Protein AF-A0A534Q150-F1 (afdb_monomer_lite)

Radius of gyration: 30.49 Å; chains: 1; bounding box: 83×66×82 Å

pLDDT: mean 72.01, std 29.96, range [18.67, 98.44]

Secondary structure (DSSP, 8-state):
-------PPP-----S-----------S--S--------HHHHHHHHHTTPPP--GGGGTGGGSS--S--------------------------------------------------PPP-S-B---------TTS--GGG-B-TTS-B-SS--GGGTSS--S--HHHHHHHTT-S-SS-BGGGTBPPP-TTHHHHHIIIIIHHHT--HHHHHHHHHHHHHHHHHHHHHHHHHHTT--GGGB-EE--SSSHHHHHHHHHHHHT--EEEEETTGGGHHHHHHHHPPEEEEEEEEEEEEGGG--HHHHHHHHHHHHHHHHHHHHTTT--GGGEEEEEEEEEE-TT-S--EEEEPP--TTSS--HHHHHHHHHHHHHHHHHHHS---TTSPPEEEEEEEEEEEPPPPP-PPPPPBP-S-GGGGEEEEEEEESSSSEEEEEEEEGGG--BT-EEESSEEEE-SS-EEEE-TT-EEEE-TTSEEEEEP-

Foldseek 3Di:
DDDDDDDDDDDDDPPPDPPPPDPDDDDDDDDDDDQDPQFVLSVVVCVVVVADDDDPCPVPVVPPPPDDDDDDDDDDDDDDDDDDDDDDDDDDDDDDDDDDDDDDDDDDDDDDDDDDDDDDDDHFHADPPPPPVVVCPADQCQNADPVRHRPVVTAVFQVSPDQAHDLVLLCVVQFQDDQQAALNRPGHTDNPNSQVRLCPVFCVVVVHHSNRSSVVNLLVVLVVSLVVVVVVQVVNVHQQQSHEAEFAAFCRQVRVQSSCVVSNHFKYKYFLCRNCVVVVCVVQGWDKDKDKDWDWDFLVPDALVVLQVVLVVSLVVVQVVCVVVVFHPVQKDKWKWWWKDFPPDPDTDTFGQQPDPVRGDDSVSSVVSVVSRQVVCCVVPVHGPPVTTIIGTIIMMMMTRHDDGDDQAWWAAQDDAQVVQFDAWTFGDQDDGTDRETEGELNNATAFHKDAPCHWYDRSRHIHGQHHQKMWGQHRRRITIIGHD

Sequence (485 aa):
MPGGAHLALPRGDADRAGVRAHVDDARGCLRGSEALPLSRPARALAARWGLPPRSADHAEQRRDHDRGTARQARGCRARIRADRRRDRRVRGRGALGCFGLRRDRHGRHELRGVPRARRSARDPELLELAASLPRRAADDRDALDRRGRRVDPGPICYGRGGTRPTVTDANLVLGYINPEALCGGEFKLTQAGVREAILEQIGKPLGLGLVEAAHGIFRIVNANMANAIRRVSSNAGHDPRDFHMVVYGGNGPIHAPLQAEELGIRKLLVPKTSPAFSALGLLIADYVVDRLRSYISPSSRASAERVNEIFAELEDEAERELAAAGLSRSDLEFRRFVNFCYPGQTFDMAVPARIGKAGRMSELDLAATVVAFHDLHEELHAYAARDEEPVVRSVRVQTTGRTAPLALGESAAADGPLERALRARRPAYFGGRFDDTPVYDGDRIGAGHVIHGPAIVEERFTTIVIQPGHSAELDRFGNYEITLA

Structure (mmCIF, N/CA/C/O backbone):
data_AF-A0A534Q150-F1
#
_entry.id   AF-A0A534Q150-F1
#
loop_
_atom_site.group_PDB
_atom_site.id
_atom_site.type_symbol
_atom_site.label_atom_id
_atom_site.label_alt_id
_atom_site.label_comp_id
_atom_site.label_asym_id
_atom_site.label_entity_id
_atom_site.label_seq_id
_atom_site.pdbx_PDB_ins_code
_atom_site.Cartn_x
_atom_site.Cartn_y
_atom_site.Cartn_z
_atom_site.occupancy
_atom_site.B_iso_or_equiv
_atom_site.auth_seq_id
_atom_site.auth_comp_id
_atom_site.auth_asym_id
_atom_site.auth_atom_id
_atom_site.pdbx_PDB_model_num
ATOM 1 N N . MET A 1 1 ? -52.244 13.398 2.646 1.00 43.47 1 MET A N 1
ATOM 2 C CA . MET A 1 1 ? -52.327 14.717 1.976 1.00 43.47 1 MET A CA 1
ATOM 3 C C . MET A 1 1 ? -52.564 15.731 3.082 1.00 43.47 1 MET A C 1
ATOM 5 O O . MET A 1 1 ? -53.547 15.530 3.785 1.00 43.47 1 MET A O 1
ATOM 9 N N . PRO A 1 2 ? -51.636 16.654 3.387 1.00 31.69 2 PRO A N 1
ATOM 10 C CA . PRO A 1 2 ? -51.033 17.677 2.511 1.00 31.69 2 PRO A CA 1
ATOM 11 C C . PRO A 1 2 ? -49.492 17.509 2.472 1.00 31.69 2 PRO A C 1
ATOM 13 O O . PRO A 1 2 ? -48.995 16.557 3.057 1.00 31.69 2 PRO A O 1
ATOM 16 N N . GLY A 1 3 ? -48.631 18.264 1.791 1.00 22.28 3 GLY A N 1
ATOM 17 C CA . GLY A 1 3 ? -48.660 19.595 1.181 1.00 22.28 3 GLY A CA 1
ATOM 18 C C . GLY A 1 3 ? -47.265 20.183 1.436 1.00 22.28 3 GLY A C 1
ATOM 19 O O . GLY A 1 3 ? -46.870 20.333 2.588 1.00 22.28 3 GLY A O 1
ATOM 20 N N . GLY A 1 4 ? -46.477 20.379 0.376 1.00 25.48 4 GLY A N 1
ATOM 21 C CA . GLY A 1 4 ? -45.060 20.729 0.470 1.00 25.48 4 GLY A CA 1
ATOM 22 C C . GLY A 1 4 ? -44.803 22.132 1.021 1.00 25.48 4 GLY A C 1
ATOM 23 O O . GLY A 1 4 ? -45.515 23.077 0.695 1.00 25.48 4 GLY A O 1
ATOM 24 N N . ALA A 1 5 ? -43.726 22.259 1.795 1.00 23.67 5 ALA A N 1
ATOM 25 C CA . ALA A 1 5 ? -43.101 23.527 2.140 1.00 23.67 5 ALA A CA 1
ATOM 26 C C . ALA A 1 5 ? -41.593 23.407 1.872 1.00 23.67 5 ALA A C 1
ATOM 28 O O . ALA A 1 5 ? -40.848 22.795 2.634 1.00 23.67 5 ALA A O 1
ATOM 29 N N . HIS A 1 6 ? -41.159 23.965 0.742 1.00 24.70 6 HIS A N 1
ATOM 30 C CA . HIS A 1 6 ? -39.760 24.285 0.489 1.00 24.70 6 HIS A CA 1
ATOM 31 C C . HIS A 1 6 ? -39.414 25.544 1.289 1.00 24.70 6 HIS A C 1
ATOM 33 O O . HIS A 1 6 ? -39.946 26.613 0.996 1.00 24.70 6 HIS A O 1
ATOM 39 N N . LEU A 1 7 ? -38.517 25.433 2.271 1.00 23.00 7 LEU A N 1
ATOM 40 C CA . LEU A 1 7 ? -37.877 26.597 2.878 1.00 23.00 7 LEU A CA 1
ATOM 41 C C . LEU A 1 7 ? -36.540 26.843 2.170 1.00 23.00 7 LEU A C 1
ATOM 43 O O . LEU A 1 7 ? -35.582 26.087 2.326 1.00 23.00 7 LEU A O 1
ATOM 47 N N . ALA A 1 8 ? -36.505 27.892 1.353 1.00 22.98 8 ALA A N 1
ATOM 48 C CA . ALA A 1 8 ? -35.285 28.469 0.813 1.00 22.98 8 ALA A CA 1
ATOM 49 C C . ALA A 1 8 ? -34.598 29.303 1.906 1.00 22.98 8 ALA A C 1
ATOM 51 O O . ALA A 1 8 ? -35.235 30.167 2.508 1.00 22.98 8 ALA A O 1
ATOM 52 N N . LEU A 1 9 ? -33.310 29.060 2.156 1.00 24.58 9 LEU A N 1
ATOM 53 C CA . LEU A 1 9 ? -32.486 29.920 3.010 1.00 24.58 9 LEU A CA 1
ATOM 54 C C . LEU A 1 9 ? -31.862 31.062 2.180 1.00 24.58 9 LEU A C 1
ATOM 56 O O . LEU A 1 9 ? -31.516 30.844 1.013 1.00 24.58 9 LEU A O 1
ATOM 60 N N . PRO A 1 10 ? -31.728 32.276 2.747 1.00 23.33 10 PRO A N 1
ATOM 61 C CA . PRO A 1 10 ? -31.325 33.464 2.006 1.00 23.33 10 PRO A CA 1
ATOM 62 C C . PRO A 1 10 ? -29.818 33.496 1.725 1.00 23.33 10 PRO A C 1
ATOM 64 O O . PRO A 1 10 ? -28.995 33.117 2.555 1.00 23.33 10 PRO A O 1
ATOM 67 N N . ARG A 1 11 ? -29.462 34.007 0.541 1.00 30.94 11 ARG A N 1
ATOM 68 C CA . ARG A 1 11 ? -28.099 34.423 0.193 1.00 30.94 11 ARG A CA 1
ATOM 69 C C . ARG A 1 11 ? -27.777 35.708 0.961 1.00 30.94 11 ARG A C 1
ATOM 71 O O . ARG A 1 11 ? -28.414 36.725 0.704 1.00 30.94 11 ARG A O 1
ATOM 78 N N . GLY A 1 12 ? -26.807 35.657 1.870 1.00 23.56 12 GLY A N 1
ATOM 79 C CA . GLY A 1 12 ? -26.309 36.824 2.598 1.00 23.56 12 GLY A CA 1
ATOM 80 C C . GLY A 1 12 ? -24.875 36.620 3.087 1.00 23.56 12 GLY A C 1
ATOM 81 O O . GLY A 1 12 ? -24.621 35.729 3.889 1.00 23.56 12 GLY A O 1
ATOM 82 N N . ASP A 1 13 ? -23.968 37.424 2.531 1.00 28.64 13 ASP A N 1
ATOM 83 C CA . ASP A 1 13 ? -22.674 37.899 3.042 1.00 28.64 13 ASP A CA 1
ATOM 84 C C . ASP A 1 13 ? -21.933 37.045 4.088 1.00 28.64 13 ASP A C 1
ATOM 86 O O . ASP A 1 13 ? -21.973 37.305 5.289 1.00 28.64 13 ASP A O 1
ATOM 90 N N . ALA A 1 14 ? -21.138 36.085 3.606 1.00 26.86 14 ALA A N 1
ATOM 91 C CA . ALA A 1 14 ? -20.191 35.303 4.407 1.00 26.86 14 ALA A CA 1
ATOM 92 C C . ALA A 1 14 ? -18.720 35.671 4.111 1.00 26.86 14 ALA A C 1
ATOM 94 O O . ALA A 1 14 ? -17.872 34.789 4.021 1.00 26.86 14 ALA A O 1
ATOM 95 N N . ASP A 1 15 ? -18.408 36.965 3.961 1.00 26.47 15 ASP A N 1
ATOM 96 C CA . ASP A 1 15 ? -17.055 37.439 3.599 1.00 26.47 15 ASP A CA 1
ATOM 97 C C . ASP A 1 15 ? -16.312 38.169 4.744 1.00 26.47 15 ASP A C 1
ATOM 99 O O . ASP A 1 15 ? -15.400 38.962 4.518 1.00 26.47 15 ASP A O 1
ATOM 103 N N . ARG A 1 16 ? -16.687 37.930 6.015 1.00 25.03 16 ARG A N 1
ATOM 104 C CA . ARG A 1 16 ? -16.042 38.581 7.184 1.00 25.03 16 ARG A CA 1
ATOM 105 C C . ARG A 1 16 ? -15.663 37.691 8.372 1.00 25.03 16 ARG A C 1
ATOM 107 O O . ARG A 1 16 ? -15.246 38.216 9.400 1.00 25.03 16 ARG A O 1
ATOM 114 N N . ALA A 1 17 ? -15.686 36.368 8.235 1.00 24.64 17 ALA A N 1
ATOM 115 C CA . ALA A 1 17 ? -15.096 35.468 9.229 1.00 24.64 17 ALA A CA 1
ATOM 116 C C . ALA A 1 17 ? -14.012 34.613 8.565 1.00 24.64 17 ALA A C 1
ATOM 118 O O . ALA A 1 17 ? -14.288 33.608 7.915 1.00 24.64 17 ALA A O 1
ATOM 119 N N . GLY A 1 18 ? -12.759 35.052 8.693 1.00 25.92 18 GLY A N 1
ATOM 120 C CA . GLY A 1 18 ? -11.589 34.340 8.195 1.00 25.92 18 GLY A CA 1
ATOM 121 C C . GLY A 1 18 ? -11.366 33.020 8.932 1.00 25.92 18 GLY A C 1
ATOM 122 O O . GLY A 1 18 ? -10.559 32.955 9.850 1.00 25.92 18 GLY A O 1
ATOM 123 N N . VAL A 1 19 ? -12.030 31.958 8.481 1.00 23.69 19 VAL A N 1
ATOM 124 C CA . VAL A 1 19 ? -11.638 30.567 8.728 1.00 23.69 19 VAL A CA 1
ATOM 125 C C . VAL A 1 19 ? -11.292 29.965 7.372 1.00 23.69 19 VAL A C 1
ATOM 127 O O . VAL A 1 19 ? -12.130 29.406 6.669 1.00 23.69 19 VAL A O 1
ATOM 130 N N . ARG A 1 20 ? -10.033 30.131 6.955 1.00 21.14 20 ARG A N 1
ATOM 131 C CA . ARG A 1 20 ? -9.504 29.450 5.768 1.00 21.14 20 ARG A CA 1
ATOM 132 C C . ARG A 1 20 ? -9.279 27.979 6.108 1.00 21.14 20 ARG A C 1
ATOM 134 O O . ARG A 1 20 ? -8.212 27.600 6.587 1.00 21.14 20 ARG A O 1
ATOM 141 N N . ALA A 1 21 ? -10.273 27.140 5.833 1.00 23.14 21 ALA A N 1
ATOM 142 C CA . ALA A 1 21 ? -10.051 25.713 5.641 1.00 23.14 21 ALA A CA 1
ATOM 143 C C . ALA A 1 21 ? -9.226 25.539 4.353 1.00 23.14 21 ALA A C 1
ATOM 145 O O . ALA A 1 21 ? -9.751 25.563 3.244 1.00 23.14 21 ALA A O 1
ATOM 146 N N . HIS A 1 22 ? -7.903 25.459 4.499 1.00 22.69 22 HIS A N 1
ATOM 147 C CA . HIS A 1 22 ? -6.979 25.332 3.374 1.00 22.69 22 HIS A CA 1
ATOM 148 C C . HIS A 1 22 ? -7.060 23.937 2.744 1.00 22.69 22 HIS A C 1
ATOM 150 O O . HIS A 1 22 ? -6.361 23.017 3.179 1.00 22.69 22 HIS A O 1
ATOM 156 N N . VAL A 1 23 ? -7.855 23.807 1.685 1.00 27.22 23 VAL A N 1
ATOM 157 C CA . VAL A 1 23 ? -7.796 22.710 0.714 1.00 27.22 23 VAL A CA 1
ATOM 158 C C . VAL A 1 23 ? -7.187 23.289 -0.560 1.00 27.22 23 VAL A C 1
ATOM 160 O O . VAL A 1 23 ? -7.897 23.891 -1.354 1.00 27.22 23 VAL A O 1
ATOM 163 N N . ASP A 1 24 ? -5.867 23.153 -0.726 1.00 23.38 24 ASP A N 1
ATOM 164 C CA . ASP A 1 24 ? -5.148 23.703 -1.882 1.00 23.38 24 ASP A CA 1
ATOM 165 C C . ASP A 1 24 ? -4.450 22.618 -2.723 1.00 23.38 24 ASP A C 1
ATOM 167 O O . ASP A 1 24 ? -3.715 21.769 -2.212 1.00 23.38 24 ASP A O 1
ATOM 171 N N . ASP A 1 25 ? -4.778 22.724 -4.014 1.00 22.64 25 ASP A N 1
ATOM 172 C CA . ASP A 1 25 ? -4.269 22.237 -5.304 1.00 22.64 25 ASP A CA 1
ATOM 173 C C . ASP A 1 25 ? -3.301 21.034 -5.401 1.00 22.64 25 ASP A C 1
ATOM 175 O O . ASP A 1 25 ? -2.203 20.985 -4.844 1.00 22.64 25 ASP A O 1
ATOM 179 N N . ALA A 1 26 ? -3.701 20.084 -6.252 1.00 24.17 26 ALA A N 1
ATOM 180 C CA . ALA A 1 26 ? -2.943 18.919 -6.688 1.00 24.17 26 ALA A CA 1
ATOM 181 C C . ALA A 1 26 ? -2.482 19.125 -8.139 1.00 24.17 26 ALA A C 1
ATOM 183 O O . ALA A 1 26 ? -3.029 18.537 -9.072 1.00 24.17 26 ALA A O 1
ATOM 184 N N . ARG A 1 27 ? -1.450 19.946 -8.343 1.00 22.06 27 ARG A N 1
ATOM 185 C CA . ARG A 1 27 ? -0.738 20.042 -9.625 1.00 22.06 27 ARG A CA 1
ATOM 186 C C . ARG A 1 27 ? 0.761 20.015 -9.372 1.00 22.06 27 ARG A C 1
ATOM 188 O O . ARG A 1 27 ? 1.315 20.934 -8.787 1.00 22.06 27 ARG A O 1
ATOM 195 N N . GLY A 1 28 ? 1.407 18.940 -9.818 1.00 20.91 28 GLY A N 1
ATOM 196 C CA . GLY A 1 28 ? 2.866 18.814 -9.808 1.00 20.91 28 GLY A CA 1
ATOM 197 C C . GLY A 1 28 ? 3.392 17.648 -8.977 1.00 20.91 28 GLY A C 1
ATOM 198 O O . GLY A 1 28 ? 4.120 17.881 -8.027 1.00 20.91 28 GLY A O 1
ATOM 199 N N . CYS A 1 29 ? 3.017 16.408 -9.315 1.00 20.48 29 CYS A N 1
ATOM 200 C CA . CYS A 1 29 ? 3.775 15.182 -8.984 1.00 20.48 29 CYS A CA 1
ATOM 201 C C . CYS A 1 29 ? 3.208 13.946 -9.719 1.00 20.48 29 CYS A C 1
ATOM 203 O O . CYS A 1 29 ? 3.117 12.861 -9.160 1.00 20.48 29 CYS A O 1
ATOM 205 N N . LEU A 1 30 ? 2.792 14.106 -10.978 1.00 22.41 30 LEU A N 1
ATOM 206 C CA . LEU A 1 30 ? 2.446 12.988 -11.860 1.00 22.41 30 LEU A CA 1
ATOM 207 C C . LEU A 1 30 ? 3.354 13.078 -13.086 1.00 22.41 30 LEU A C 1
ATOM 209 O O . LEU A 1 30 ? 2.972 13.616 -14.121 1.00 22.41 30 LEU A O 1
ATOM 213 N N . ARG A 1 31 ? 4.599 12.626 -12.934 1.00 20.44 31 ARG A N 1
ATOM 214 C CA . ARG A 1 31 ? 5.410 12.189 -14.072 1.00 20.44 31 ARG A CA 1
ATOM 215 C C . ARG A 1 31 ? 5.562 10.680 -13.940 1.00 20.44 31 ARG A C 1
ATOM 217 O O . ARG A 1 31 ? 6.115 10.228 -12.947 1.00 20.44 31 ARG A O 1
ATOM 224 N N . GLY A 1 32 ? 5.010 9.967 -14.920 1.00 24.58 32 GLY A N 1
ATOM 225 C CA . GLY A 1 32 ? 5.321 8.581 -15.268 1.00 24.58 32 GLY A CA 1
ATOM 226 C C . GLY A 1 32 ? 5.383 7.585 -14.115 1.00 24.58 32 GLY A C 1
ATOM 227 O O . GLY A 1 32 ? 6.467 7.193 -13.705 1.00 24.58 32 GLY A O 1
ATOM 228 N N . SER A 1 33 ? 4.232 7.111 -13.650 1.00 21.98 33 SER A N 1
ATOM 229 C CA . SER A 1 33 ? 4.144 5.753 -13.114 1.00 21.98 33 SER A CA 1
ATOM 230 C C . SER A 1 33 ? 3.192 4.987 -14.022 1.00 21.98 33 SER A C 1
ATOM 232 O O . SER A 1 33 ? 1.974 5.092 -13.878 1.00 21.98 33 SER A O 1
ATOM 234 N N . GLU A 1 34 ? 3.753 4.300 -15.015 1.00 22.61 34 GLU A N 1
ATOM 235 C CA . GLU A 1 34 ? 3.042 3.231 -15.713 1.00 22.61 34 GLU A CA 1
ATOM 236 C C . GLU A 1 34 ? 2.619 2.177 -14.684 1.00 22.61 34 GLU A C 1
ATOM 238 O O . GLU A 1 34 ? 3.294 1.982 -13.668 1.00 22.61 34 GLU A O 1
ATOM 243 N N . ALA A 1 35 ? 1.486 1.518 -14.927 1.00 24.28 35 ALA A N 1
ATOM 244 C CA . ALA A 1 35 ? 1.053 0.377 -14.137 1.00 24.28 35 ALA A CA 1
ATOM 245 C C . ALA A 1 35 ? 2.103 -0.736 -14.277 1.00 24.28 35 ALA A C 1
ATOM 247 O O . ALA A 1 35 ? 2.111 -1.488 -15.249 1.00 24.28 35 ALA A O 1
ATOM 248 N N . LEU A 1 36 ? 3.042 -0.803 -13.332 1.00 24.28 36 LEU A N 1
ATOM 249 C CA . LEU A 1 36 ? 4.006 -1.888 -13.282 1.00 24.28 36 LEU A CA 1
ATOM 250 C C . LEU A 1 36 ? 3.260 -3.163 -12.869 1.00 24.28 36 LEU A C 1
ATOM 252 O O . LEU A 1 36 ? 2.444 -3.117 -11.945 1.00 24.28 36 LEU A O 1
ATOM 256 N N . PRO A 1 37 ? 3.514 -4.307 -13.526 1.00 27.80 37 PRO A N 1
ATOM 257 C CA . PRO A 1 37 ? 3.009 -5.580 -13.045 1.00 27.80 37 PRO A CA 1
ATOM 258 C C . PRO A 1 37 ? 3.382 -5.773 -11.572 1.00 27.80 37 PRO A C 1
ATOM 260 O O . PRO A 1 37 ? 4.508 -5.453 -11.191 1.00 27.80 37 PRO A O 1
ATOM 263 N N . LEU A 1 38 ? 2.458 -6.349 -10.786 1.00 33.31 38 LEU A N 1
ATOM 264 C CA . LEU A 1 38 ? 2.706 -6.787 -9.407 1.00 33.31 38 LEU A CA 1
ATOM 265 C C . LEU A 1 38 ? 4.109 -7.383 -9.305 1.00 33.31 38 LEU A C 1
ATOM 267 O O . LEU A 1 38 ? 4.435 -8.302 -10.073 1.00 33.31 38 LEU A O 1
ATOM 271 N N . SER A 1 39 ? 4.914 -6.877 -8.372 1.00 43.47 39 SER A N 1
ATOM 272 C CA . SER A 1 39 ? 6.222 -7.460 -8.080 1.00 43.47 39 SER A CA 1
ATOM 273 C C . SER A 1 39 ? 6.043 -8.966 -7.799 1.00 43.47 39 SER A C 1
ATOM 275 O O . SER A 1 39 ? 5.018 -9.375 -7.247 1.00 43.47 39 SER A O 1
ATOM 277 N N . ARG A 1 40 ? 6.991 -9.837 -8.187 1.00 49.19 40 ARG A N 1
ATOM 278 C CA . ARG A 1 40 ? 6.916 -11.279 -7.847 1.00 49.19 40 ARG A CA 1
ATOM 279 C C . ARG A 1 40 ? 6.589 -11.544 -6.370 1.00 49.19 40 ARG A C 1
ATOM 281 O O . ARG A 1 40 ? 5.800 -12.454 -6.137 1.00 49.19 40 ARG A O 1
ATOM 288 N N . PRO A 1 41 ? 7.085 -10.761 -5.400 1.00 46.34 41 PRO A N 1
ATOM 289 C CA . PRO A 1 41 ? 6.681 -10.908 -4.012 1.00 46.34 41 PRO A CA 1
ATOM 290 C C . PRO A 1 41 ? 5.200 -10.606 -3.773 1.00 46.34 41 PRO A C 1
ATOM 292 O O . PRO A 1 41 ? 4.527 -11.406 -3.132 1.00 46.34 41 PRO A O 1
ATOM 295 N N . ALA A 1 42 ? 4.654 -9.534 -4.354 1.00 48.16 42 ALA A N 1
ATOM 296 C CA . ALA A 1 42 ? 3.219 -9.247 -4.302 1.00 48.16 42 ALA A CA 1
ATOM 297 C C . ALA A 1 42 ? 2.383 -10.348 -4.982 1.00 48.16 42 ALA A C 1
ATOM 299 O O . ALA A 1 42 ? 1.336 -10.739 -4.470 1.00 48.16 42 ALA A O 1
ATOM 300 N N . ARG A 1 43 ? 2.872 -10.924 -6.092 1.00 54.88 43 ARG A N 1
ATOM 301 C CA . ARG A 1 43 ? 2.241 -12.083 -6.754 1.00 54.88 43 ARG A CA 1
ATOM 302 C C . ARG A 1 43 ? 2.337 -13.357 -5.927 1.00 54.88 43 ARG A C 1
ATOM 304 O O . ARG A 1 43 ? 1.383 -14.120 -5.913 1.00 54.88 43 ARG A O 1
ATOM 311 N N . ALA A 1 44 ? 3.464 -13.608 -5.267 1.00 54.22 44 ALA A N 1
ATOM 312 C CA . ALA A 1 44 ? 3.661 -14.764 -4.400 1.00 54.22 44 ALA A CA 1
ATOM 313 C C . ALA A 1 44 ? 2.758 -14.667 -3.169 1.00 54.22 44 ALA A C 1
ATOM 315 O O . ALA A 1 44 ? 2.155 -15.660 -2.773 1.00 54.22 44 ALA A O 1
ATOM 316 N N . LEU A 1 45 ? 2.602 -13.461 -2.622 1.00 59.75 45 LEU A N 1
ATOM 317 C CA . LEU A 1 45 ? 1.682 -13.170 -1.534 1.00 59.75 45 LEU A CA 1
ATOM 318 C C . LEU A 1 45 ? 0.221 -13.350 -1.982 1.00 59.75 45 LEU A C 1
ATOM 320 O O . LEU A 1 45 ? -0.525 -14.074 -1.332 1.00 59.75 45 LEU A O 1
ATOM 324 N N . ALA A 1 46 ? -0.158 -12.801 -3.141 1.00 58.34 46 ALA A N 1
ATOM 325 C CA . ALA A 1 46 ? -1.495 -12.963 -3.717 1.00 58.34 46 ALA A CA 1
ATOM 326 C C . ALA A 1 46 ? -1.822 -14.428 -4.061 1.00 58.34 46 ALA A C 1
ATOM 328 O O . ALA A 1 46 ? -2.884 -14.926 -3.693 1.00 58.34 46 ALA A O 1
ATOM 329 N N . ALA A 1 47 ? -0.892 -15.143 -4.703 1.00 55.69 47 ALA A N 1
ATOM 330 C CA . ALA A 1 47 ? -1.035 -16.558 -5.036 1.00 55.69 47 ALA A CA 1
ATOM 331 C C . ALA A 1 47 ? -1.115 -17.428 -3.776 1.00 55.69 47 ALA A C 1
ATOM 333 O O . ALA A 1 47 ? -1.933 -18.346 -3.719 1.00 55.69 47 ALA A O 1
ATOM 334 N N . ARG A 1 48 ? -0.312 -17.119 -2.746 1.00 62.56 48 ARG A N 1
ATOM 335 C CA . ARG A 1 48 ? -0.414 -17.760 -1.431 1.00 62.56 48 ARG A CA 1
ATOM 336 C C . ARG A 1 48 ? -1.810 -17.560 -0.864 1.00 62.56 48 ARG A C 1
ATOM 338 O O . ARG A 1 48 ? -2.426 -18.536 -0.478 1.00 62.56 48 ARG A O 1
ATOM 345 N N . TRP A 1 49 ? -2.347 -16.347 -0.898 1.00 63.69 49 TRP A N 1
ATOM 346 C CA . TRP A 1 49 ? -3.685 -16.025 -0.396 1.00 63.69 49 TRP A CA 1
ATOM 347 C C . TRP A 1 49 ? -4.845 -16.558 -1.249 1.00 63.69 49 TRP A C 1
ATOM 349 O O . TRP A 1 49 ? -5.994 -16.219 -0.992 1.00 63.69 49 TRP A O 1
ATOM 359 N N . GLY A 1 50 ? -4.577 -17.395 -2.259 1.00 50.81 50 GLY A N 1
ATOM 360 C CA . GLY A 1 50 ? -5.617 -17.950 -3.127 1.00 50.81 50 GLY A CA 1
ATOM 361 C C . GLY A 1 50 ? -6.321 -16.896 -3.983 1.00 50.81 50 GLY A C 1
ATOM 362 O O . GLY A 1 50 ? -7.367 -17.178 -4.567 1.00 50.81 50 GLY A O 1
ATOM 363 N N . LEU A 1 51 ? -5.752 -15.692 -4.077 1.00 51.19 51 LEU A N 1
ATOM 364 C CA . LEU A 1 51 ? -6.253 -14.638 -4.942 1.00 51.19 51 LEU A CA 1
ATOM 365 C C . LEU A 1 51 ? -5.826 -14.992 -6.369 1.00 51.19 51 LEU A C 1
ATOM 367 O O . LEU A 1 51 ? -4.647 -15.298 -6.589 1.00 51.19 51 LEU A O 1
ATOM 371 N N . PRO A 1 52 ? -6.756 -15.007 -7.339 1.00 36.53 52 PRO A N 1
ATOM 372 C CA . PRO A 1 52 ? -6.450 -15.449 -8.688 1.00 36.53 52 PRO A CA 1
ATOM 373 C C . PRO A 1 52 ? -5.318 -14.583 -9.260 1.00 36.53 52 PRO A C 1
ATOM 375 O O . PRO A 1 52 ? -5.473 -13.364 -9.369 1.00 36.53 52 PRO A O 1
ATOM 378 N N . PRO A 1 53 ? -4.171 -15.168 -9.647 1.00 32.91 53 PRO A N 1
ATOM 379 C CA . PRO A 1 53 ? -3.167 -14.412 -10.367 1.00 32.91 53 PRO A CA 1
ATOM 380 C C . PRO A 1 53 ? -3.736 -14.121 -11.755 1.00 32.91 53 PRO A C 1
ATOM 382 O O . PRO A 1 53 ? -3.990 -15.049 -12.522 1.00 32.91 53 PRO A O 1
ATOM 385 N N . ARG A 1 54 ? -3.931 -12.849 -12.115 1.00 39.69 54 ARG A N 1
ATOM 386 C CA . ARG A 1 54 ? -4.104 -12.490 -13.527 1.00 39.69 54 ARG A CA 1
ATOM 387 C C . ARG A 1 54 ? -3.029 -11.522 -13.991 1.00 39.69 54 ARG A C 1
ATOM 389 O O . ARG A 1 54 ? -2.982 -10.343 -13.669 1.00 39.69 54 ARG A O 1
ATOM 396 N N . SER A 1 55 ? -2.132 -12.155 -14.733 1.00 30.53 55 SER A N 1
ATOM 397 C CA . SER A 1 55 ? -1.217 -11.664 -15.743 1.00 30.53 55 SER A CA 1
ATOM 398 C C . SER A 1 55 ? -1.645 -10.364 -16.432 1.00 30.53 55 SER A C 1
ATOM 400 O O . SER A 1 55 ? -2.701 -10.296 -17.061 1.00 30.53 55 SER A O 1
ATOM 402 N N . ALA A 1 56 ? -0.714 -9.415 -16.487 1.00 27.20 56 ALA A N 1
ATOM 403 C CA . ALA A 1 56 ? -0.653 -8.424 -17.560 1.00 27.20 56 ALA A CA 1
ATOM 404 C C . ALA A 1 56 ? -0.339 -9.060 -18.946 1.00 27.20 56 ALA A C 1
ATOM 406 O O . ALA A 1 56 ? -0.178 -8.344 -19.925 1.00 27.20 56 ALA A O 1
ATOM 407 N N . ASP A 1 57 ? -0.303 -10.395 -19.067 1.00 26.42 57 ASP A N 1
ATOM 408 C CA . ASP A 1 57 ? -0.003 -11.139 -20.306 1.00 26.42 57 ASP A CA 1
ATOM 409 C C . ASP A 1 57 ? -1.222 -11.334 -21.226 1.00 26.42 57 ASP A C 1
ATOM 411 O O . ASP A 1 57 ? -1.127 -11.998 -22.263 1.00 26.42 57 ASP A O 1
ATOM 415 N N . HIS A 1 58 ? -2.385 -10.750 -20.913 1.00 24.88 58 HIS A N 1
ATOM 416 C CA . HIS A 1 58 ? -3.545 -10.840 -21.812 1.00 24.88 58 HIS A CA 1
ATOM 417 C C . HIS A 1 58 ? -3.371 -10.076 -23.139 1.00 24.88 58 HIS A C 1
ATOM 419 O O . HIS A 1 58 ? -4.183 -10.263 -24.049 1.00 24.88 58 HIS A O 1
ATOM 425 N N . ALA A 1 59 ? -2.285 -9.311 -23.301 1.00 28.23 59 ALA A N 1
ATOM 426 C CA . ALA A 1 59 ? -1.843 -8.797 -24.597 1.00 28.23 59 ALA A CA 1
ATOM 427 C C . ALA A 1 59 ? -0.918 -9.769 -25.370 1.00 28.23 59 ALA A C 1
ATOM 429 O O . ALA A 1 59 ? -0.839 -9.683 -26.595 1.00 28.23 59 ALA A O 1
ATOM 430 N N . GLU A 1 60 ? -0.261 -10.730 -24.706 1.00 26.53 60 GLU A N 1
ATOM 431 C CA . GLU A 1 60 ? 0.818 -11.530 -25.309 1.00 26.53 60 GLU A CA 1
ATOM 432 C C . GLU A 1 60 ? 0.372 -12.944 -25.740 1.00 26.53 60 GLU A C 1
ATOM 434 O O . GLU A 1 60 ? 0.811 -13.447 -26.773 1.00 26.53 60 GLU A O 1
ATOM 439 N N . GLN A 1 61 ? -0.611 -13.557 -25.067 1.00 23.91 61 GLN A N 1
ATOM 440 C CA . GLN A 1 61 ? -1.073 -14.920 -25.404 1.00 23.91 61 GLN A CA 1
ATOM 441 C C . GLN A 1 61 ? -2.073 -15.033 -26.571 1.00 23.91 61 GLN A C 1
ATOM 443 O O . GLN A 1 61 ? -2.418 -16.142 -26.978 1.00 23.91 61 GLN A O 1
ATOM 448 N N . ARG A 1 62 ? -2.521 -13.925 -27.179 1.00 24.14 62 ARG A N 1
ATOM 449 C CA . ARG A 1 62 ? -3.377 -13.982 -28.387 1.00 24.14 62 ARG A CA 1
ATOM 450 C C . ARG A 1 62 ? -2.612 -14.217 -29.697 1.00 24.14 62 ARG A C 1
ATOM 452 O O . ARG A 1 62 ? -3.247 -14.223 -30.747 1.00 24.14 62 ARG A O 1
ATOM 459 N N . ARG A 1 63 ? -1.286 -14.413 -29.672 1.00 29.78 63 ARG A N 1
ATOM 460 C CA . ARG A 1 63 ? -0.484 -14.542 -30.905 1.00 29.78 63 ARG A CA 1
ATOM 461 C C . ARG A 1 63 ? -0.017 -15.952 -31.283 1.00 29.78 63 ARG A C 1
ATOM 463 O O . ARG A 1 63 ? 0.438 -16.098 -32.410 1.00 29.78 63 ARG A O 1
ATOM 470 N N . ASP A 1 64 ? -0.229 -16.979 -30.457 1.00 25.61 64 ASP A N 1
ATOM 471 C CA . ASP A 1 64 ? 0.323 -18.325 -30.730 1.00 25.61 64 ASP A CA 1
ATOM 472 C C . ASP A 1 64 ? -0.700 -19.469 -30.875 1.00 25.61 64 ASP A C 1
ATOM 474 O O . ASP A 1 64 ? -0.342 -20.643 -30.793 1.00 25.61 64 ASP A O 1
ATOM 478 N N . HIS A 1 65 ? -1.970 -19.172 -31.171 1.00 24.58 65 HIS A N 1
ATOM 479 C CA . HIS A 1 65 ? -2.964 -20.216 -31.477 1.00 24.58 65 HIS A CA 1
ATOM 480 C C . HIS A 1 65 ? -3.923 -19.859 -32.620 1.00 24.58 65 HIS A C 1
ATOM 482 O O . HIS A 1 65 ? -5.134 -19.963 -32.487 1.00 24.58 65 HIS A O 1
ATOM 488 N N . ASP A 1 66 ? -3.372 -19.463 -33.770 1.00 24.55 66 ASP A N 1
ATOM 489 C CA . ASP A 1 66 ? -4.107 -19.537 -35.041 1.00 24.55 66 ASP A CA 1
ATOM 490 C C . ASP A 1 66 ? -3.148 -19.801 -36.217 1.00 24.55 66 ASP A C 1
ATOM 492 O O . ASP A 1 66 ? -2.921 -18.991 -37.116 1.00 24.55 66 ASP A O 1
ATOM 496 N N . ARG A 1 67 ? -2.536 -20.990 -36.203 1.00 24.88 67 ARG A N 1
ATOM 497 C CA . ARG A 1 67 ? -2.003 -21.631 -37.409 1.00 24.88 67 ARG A CA 1
ATOM 498 C C . ARG A 1 67 ? -2.494 -23.069 -37.460 1.00 24.88 67 ARG A C 1
ATOM 500 O O . ARG A 1 67 ? -1.945 -23.939 -36.800 1.00 24.88 67 ARG A O 1
ATOM 507 N N . GLY A 1 68 ? -3.472 -23.309 -38.328 1.00 21.00 68 GLY A N 1
ATOM 508 C CA . GLY A 1 68 ? -3.722 -24.632 -38.885 1.00 21.00 68 GLY A CA 1
ATOM 509 C C . GLY A 1 68 ? -5.133 -25.166 -38.672 1.00 21.00 68 GLY A C 1
ATOM 510 O O . GLY A 1 68 ? -5.559 -25.432 -37.559 1.00 21.00 68 GLY A O 1
ATOM 511 N N . THR A 1 69 ? -5.775 -25.452 -39.805 1.00 21.86 69 THR A N 1
ATOM 512 C CA . THR A 1 69 ? -6.867 -26.420 -40.004 1.00 21.86 69 THR A CA 1
ATOM 513 C C . THR A 1 69 ? -8.281 -26.048 -39.545 1.00 21.86 69 THR A C 1
ATOM 515 O O . THR A 1 69 ? -8.678 -26.322 -38.425 1.00 21.86 69 THR A O 1
ATOM 518 N N . ALA A 1 70 ? -9.106 -25.600 -40.503 1.00 21.97 70 ALA A N 1
ATOM 519 C CA . ALA A 1 70 ? -10.488 -26.078 -40.642 1.00 21.97 70 ALA A CA 1
ATOM 520 C C . ALA A 1 70 ? -11.058 -25.779 -42.044 1.00 21.97 70 ALA A C 1
ATOM 522 O O . ALA A 1 70 ? -11.605 -24.713 -42.324 1.00 21.97 70 ALA A O 1
ATOM 523 N N . ARG A 1 71 ? -10.980 -26.782 -42.928 1.00 20.58 71 ARG A N 1
ATOM 524 C CA . ARG A 1 71 ? -12.030 -27.041 -43.921 1.00 20.58 71 ARG A CA 1
ATOM 525 C C . ARG A 1 71 ? -13.283 -27.460 -43.146 1.00 20.58 71 ARG A C 1
ATOM 527 O O . ARG A 1 71 ? -13.221 -28.478 -42.475 1.00 20.58 71 ARG A O 1
ATOM 534 N N . GLN A 1 72 ? -14.400 -26.756 -43.304 1.00 22.50 72 GLN A N 1
ATOM 535 C CA . GLN A 1 72 ? -15.705 -27.304 -43.714 1.00 22.50 72 GLN A CA 1
ATOM 536 C C . GLN A 1 72 ? -16.833 -26.309 -43.437 1.00 22.50 72 GLN A C 1
ATOM 538 O O . GLN A 1 72 ? -16.923 -25.660 -42.403 1.00 22.50 72 GLN A O 1
ATOM 543 N N . ALA A 1 73 ? -17.690 -26.208 -44.444 1.00 20.38 73 ALA A N 1
ATOM 544 C CA . ALA A 1 73 ? -18.860 -25.363 -44.523 1.00 20.38 73 ALA A CA 1
ATOM 545 C C . ALA A 1 73 ? -20.045 -25.884 -43.693 1.00 20.38 73 ALA A C 1
ATOM 547 O O . ALA A 1 73 ? -20.219 -27.093 -43.562 1.00 20.38 73 ALA A O 1
ATOM 548 N N . ARG A 1 74 ? -20.905 -24.942 -43.275 1.00 22.95 74 ARG A N 1
ATOM 549 C CA . ARG A 1 74 ? -22.393 -24.887 -43.323 1.00 22.95 74 ARG A CA 1
ATOM 550 C C . ARG A 1 74 ? -22.810 -23.831 -42.279 1.00 22.95 74 ARG A C 1
ATOM 552 O O . ARG A 1 74 ? -22.371 -23.903 -41.147 1.00 22.95 74 ARG A O 1
ATOM 559 N N . GLY A 1 75 ? -23.574 -22.776 -42.541 1.00 19.98 75 GLY A N 1
ATOM 560 C CA . GLY A 1 75 ? -24.533 -22.508 -43.602 1.00 19.98 75 GLY A CA 1
ATOM 561 C C . GLY A 1 75 ? -25.923 -22.355 -42.982 1.00 19.98 75 GLY A C 1
ATOM 562 O O . GLY A 1 75 ? -26.635 -23.341 -42.908 1.00 19.98 75 GLY A O 1
ATOM 563 N N . CYS A 1 76 ? -26.304 -21.137 -42.581 1.00 18.67 76 CYS A N 1
ATOM 564 C CA . CYS A 1 76 ? -27.702 -20.709 -42.441 1.00 18.67 76 CYS A CA 1
ATOM 565 C C . CYS A 1 76 ? -27.796 -19.206 -42.754 1.00 18.67 76 CYS A C 1
ATOM 567 O O . CYS A 1 76 ? -27.284 -18.363 -42.022 1.00 18.67 76 CYS A O 1
ATOM 569 N N . ARG A 1 77 ? -28.405 -18.888 -43.903 1.00 20.00 77 ARG A N 1
ATOM 570 C CA . ARG A 1 77 ? -28.752 -17.537 -44.369 1.00 20.00 77 ARG A CA 1
ATOM 571 C C . ARG A 1 77 ? -30.218 -17.256 -44.043 1.00 20.00 77 ARG A C 1
ATOM 573 O O . ARG A 1 77 ? -31.052 -18.119 -44.281 1.00 20.00 77 ARG A O 1
ATOM 580 N N . ALA A 1 78 ? -30.534 -16.003 -43.728 1.00 20.36 78 ALA A N 1
ATOM 581 C CA . ALA A 1 78 ? -31.792 -15.384 -44.143 1.00 20.36 78 ALA A CA 1
ATOM 582 C C . ALA A 1 78 ? -31.546 -13.901 -44.478 1.00 20.36 78 ALA A C 1
ATOM 584 O O . ALA A 1 78 ? -31.054 -13.134 -43.656 1.00 20.36 78 ALA A O 1
ATOM 585 N N . ARG A 1 79 ? -31.845 -13.524 -45.727 1.00 20.66 79 ARG A N 1
ATOM 586 C CA . ARG A 1 79 ? -31.917 -12.154 -46.263 1.00 20.66 79 ARG A CA 1
ATOM 587 C C . ARG A 1 79 ? -33.379 -11.885 -46.593 1.00 20.66 79 ARG A C 1
ATOM 589 O O . ARG A 1 79 ? -33.963 -12.738 -47.253 1.00 20.66 79 ARG A O 1
ATOM 596 N N . ILE A 1 80 ? -33.896 -10.686 -46.319 1.00 21.53 80 ILE A N 1
ATOM 597 C CA . ILE A 1 80 ? -35.012 -10.112 -47.090 1.00 21.53 80 ILE A CA 1
ATOM 598 C C . ILE A 1 80 ? -34.746 -8.619 -47.365 1.00 21.53 80 ILE A C 1
ATOM 600 O O . ILE A 1 80 ? -34.347 -7.867 -46.480 1.00 21.53 80 ILE A O 1
ATOM 604 N N . ARG A 1 81 ? -34.921 -8.249 -48.644 1.00 20.38 81 ARG A N 1
ATOM 605 C CA . ARG A 1 81 ? -34.916 -6.905 -49.259 1.00 20.38 81 ARG A CA 1
ATOM 606 C C . ARG A 1 81 ? -36.244 -6.181 -48.995 1.00 20.38 81 ARG A C 1
ATOM 608 O O . ARG A 1 81 ? -37.272 -6.842 -48.928 1.00 20.38 81 ARG A O 1
ATOM 615 N N . ALA A 1 82 ? -36.253 -4.849 -49.059 1.00 23.86 82 ALA A N 1
ATOM 616 C CA . ALA A 1 82 ? -37.466 -4.092 -49.381 1.00 23.86 82 ALA A CA 1
ATOM 617 C C . ALA A 1 82 ? -37.165 -2.989 -50.410 1.00 23.86 82 ALA A C 1
ATOM 619 O O . ALA A 1 82 ? -36.182 -2.259 -50.283 1.00 23.86 82 ALA A O 1
ATOM 620 N N . ASP A 1 83 ? -38.007 -2.936 -51.443 1.00 21.42 83 ASP A N 1
ATOM 621 C CA . ASP A 1 83 ? -37.987 -2.014 -52.581 1.00 21.42 83 ASP A CA 1
ATOM 622 C C . ASP A 1 83 ? -39.062 -0.917 -52.415 1.00 21.42 83 ASP A C 1
ATOM 624 O O . ASP A 1 83 ? -39.979 -1.020 -51.602 1.00 21.42 83 ASP A O 1
ATOM 628 N N . ARG A 1 84 ? -38.902 0.156 -53.189 1.00 23.38 84 ARG A N 1
ATOM 629 C CA . ARG A 1 84 ? -39.616 1.440 -53.202 1.00 23.38 84 ARG A CA 1
ATOM 630 C C . ARG A 1 84 ? -41.118 1.335 -53.517 1.00 23.38 84 ARG A C 1
ATOM 632 O O . ARG A 1 84 ? -41.496 0.615 -54.433 1.00 23.38 84 ARG A O 1
ATOM 639 N N . ARG A 1 85 ? -41.923 2.255 -52.955 1.00 22.22 85 ARG A N 1
ATOM 640 C CA . ARG A 1 85 ? -42.920 3.079 -53.690 1.00 22.22 85 ARG A CA 1
ATOM 641 C C . ARG A 1 85 ? -43.454 4.251 -52.845 1.00 22.22 85 ARG A C 1
ATOM 643 O O . ARG A 1 85 ? -43.522 4.182 -51.626 1.00 22.22 85 ARG A O 1
ATOM 650 N N . ARG A 1 86 ? -43.758 5.345 -53.552 1.00 23.39 86 ARG A N 1
ATOM 651 C CA . ARG A 1 86 ? -44.327 6.630 -53.100 1.00 23.39 86 ARG A CA 1
ATOM 652 C C . ARG A 1 86 ? -45.793 6.463 -52.668 1.00 23.39 86 ARG A C 1
ATOM 654 O O . ARG A 1 86 ? -46.473 5.683 -53.318 1.00 23.39 86 ARG A O 1
ATOM 661 N N . ASP A 1 87 ? -46.293 7.276 -51.732 1.00 23.91 87 ASP A N 1
ATOM 662 C CA . ASP A 1 87 ? -47.247 8.355 -52.055 1.00 23.91 87 ASP A CA 1
ATOM 663 C C . ASP A 1 87 ? -47.522 9.322 -50.882 1.00 23.91 87 ASP A C 1
ATOM 665 O O . ASP A 1 87 ? -47.095 9.121 -49.748 1.00 23.91 87 ASP A O 1
ATOM 669 N N . ARG A 1 88 ? -48.146 10.444 -51.239 1.00 23.77 88 ARG A N 1
ATOM 670 C CA . ARG A 1 88 ? -48.276 11.734 -50.549 1.00 23.77 88 ARG A CA 1
ATOM 671 C C . ARG A 1 88 ? -49.414 11.839 -49.515 1.00 23.77 88 ARG A C 1
ATOM 673 O O . ARG A 1 88 ? -50.491 11.317 -49.736 1.00 23.77 88 ARG A O 1
ATOM 680 N N . ARG A 1 89 ? -49.164 12.728 -48.529 1.00 22.34 89 ARG A N 1
ATOM 681 C CA . ARG A 1 89 ? -50.032 13.739 -47.851 1.00 22.34 89 ARG A CA 1
ATOM 682 C C . ARG A 1 89 ? -51.417 13.314 -47.319 1.00 22.34 89 ARG A C 1
ATOM 684 O O . ARG A 1 89 ? -52.238 12.833 -48.075 1.00 22.34 89 ARG A O 1
ATOM 691 N N . VAL A 1 90 ? -51.754 13.780 -46.103 1.00 24.09 90 VAL A N 1
ATOM 692 C CA . VAL A 1 90 ? -52.766 14.836 -45.827 1.00 24.09 90 VAL A CA 1
ATOM 693 C C . VAL A 1 90 ? -52.794 15.204 -44.320 1.00 24.09 90 VAL A C 1
ATOM 695 O O . VAL A 1 90 ? -52.802 14.331 -43.467 1.00 24.09 90 VAL A O 1
ATOM 698 N N . ARG A 1 91 ? -52.741 16.530 -44.068 1.00 22.27 91 ARG A N 1
ATOM 699 C CA . ARG A 1 91 ? -53.326 17.422 -43.018 1.00 22.27 91 ARG A CA 1
ATOM 700 C C . ARG A 1 91 ? -53.861 16.794 -41.706 1.00 22.27 91 ARG A C 1
ATOM 702 O O . ARG A 1 91 ? -54.573 15.812 -41.761 1.00 22.27 91 ARG A O 1
ATOM 709 N N . GLY A 1 92 ? -53.732 17.395 -40.517 1.00 22.47 92 GLY A N 1
ATOM 710 C CA . GLY A 1 92 ? -53.271 18.726 -40.104 1.00 22.47 92 GLY A CA 1
ATOM 711 C C . GLY A 1 92 ? -53.731 19.074 -38.666 1.00 22.47 92 GLY A C 1
ATOM 712 O O . GLY A 1 92 ? -54.452 18.291 -38.057 1.00 22.47 92 GLY A O 1
ATOM 713 N N . ARG A 1 93 ? -53.379 20.304 -38.230 1.00 23.73 93 ARG A N 1
ATOM 714 C CA . ARG A 1 93 ? -53.729 21.052 -36.984 1.00 23.73 93 ARG A CA 1
ATOM 715 C C . ARG A 1 93 ? -52.948 20.644 -35.721 1.00 23.73 93 ARG A C 1
ATOM 717 O O . ARG A 1 93 ? -52.917 19.473 -35.393 1.00 23.73 93 ARG A O 1
ATOM 724 N N . GLY A 1 94 ? -52.317 21.530 -34.945 1.00 22.86 94 GLY A N 1
ATOM 725 C CA . GLY A 1 94 ? -52.084 22.991 -34.932 1.00 22.86 94 GLY A CA 1
ATOM 726 C C . GLY A 1 94 ? -50.990 23.268 -33.868 1.00 22.86 94 GLY A C 1
ATOM 727 O O . GLY A 1 94 ? -50.559 22.327 -33.216 1.00 22.86 94 GLY A O 1
ATOM 728 N N . ALA A 1 95 ? -50.449 24.455 -33.604 1.00 22.92 95 ALA A N 1
ATOM 729 C CA . ALA A 1 95 ? -50.524 25.802 -34.155 1.00 22.92 95 ALA A CA 1
ATOM 730 C C . ALA A 1 95 ? -49.269 26.574 -33.647 1.00 22.92 95 ALA A C 1
ATOM 732 O O . ALA A 1 95 ? -48.805 26.268 -32.555 1.00 22.92 95 ALA A O 1
ATOM 733 N N . LEU A 1 96 ? -48.806 27.575 -34.425 1.00 22.95 96 LEU A N 1
ATOM 734 C CA . LEU A 1 96 ? -48.011 28.783 -34.053 1.00 22.95 96 LEU A CA 1
ATOM 735 C C . LEU A 1 96 ? -46.588 28.557 -33.472 1.00 22.95 96 LEU A C 1
ATOM 737 O O . LEU A 1 96 ? -46.443 27.992 -32.402 1.00 22.95 96 LEU A O 1
ATOM 741 N N . GLY A 1 97 ? -45.476 28.879 -34.160 1.00 20.05 97 GLY A N 1
ATOM 742 C CA . GLY A 1 97 ? -44.937 30.211 -34.542 1.00 20.05 97 GLY A CA 1
ATOM 743 C C . GLY A 1 97 ? -43.739 30.515 -33.603 1.00 20.05 97 GLY A C 1
ATOM 744 O O . GLY A 1 97 ? -43.873 30.284 -32.414 1.00 20.05 97 GLY A O 1
ATOM 745 N N . CYS A 1 98 ? -42.518 30.926 -33.965 1.00 21.95 98 CYS A N 1
ATOM 746 C CA . CYS A 1 98 ? -41.969 31.683 -35.088 1.00 21.95 98 CYS A CA 1
ATOM 747 C C . CYS A 1 98 ? -40.451 31.404 -35.264 1.00 21.95 98 CYS A C 1
ATOM 749 O O . CYS A 1 98 ? -39.793 30.828 -34.402 1.00 21.95 98 CYS A O 1
ATOM 751 N N . PHE A 1 99 ? -39.924 31.846 -36.409 1.00 20.34 99 PHE A N 1
ATOM 752 C CA . PHE A 1 99 ? -38.541 31.771 -36.900 1.00 20.34 99 PHE A CA 1
ATOM 753 C C . PHE A 1 99 ? -37.485 32.522 -36.065 1.00 20.34 99 PHE A C 1
ATOM 755 O O . PHE A 1 99 ? -37.764 33.570 -35.493 1.00 20.34 99 PHE A O 1
ATOM 762 N N . GLY A 1 100 ? -36.229 32.065 -36.172 1.00 22.27 100 GLY A N 1
ATOM 763 C CA . GLY A 1 100 ? -35.032 32.829 -35.811 1.00 22.27 100 GLY A CA 1
ATOM 764 C C . GLY A 1 100 ? -33.728 32.119 -36.192 1.00 22.27 100 GLY A C 1
ATOM 765 O O . GLY A 1 100 ? -33.042 31.578 -35.335 1.00 22.27 100 GLY A O 1
ATOM 766 N N . LEU A 1 101 ? -33.381 32.108 -37.484 1.00 21.47 101 LEU A N 1
ATOM 767 C CA . LEU A 1 101 ? -32.040 31.750 -37.963 1.00 21.47 101 LEU A CA 1
ATOM 768 C C . LEU A 1 101 ? -31.059 32.887 -37.637 1.00 21.47 101 LEU A C 1
ATOM 770 O O . LEU A 1 101 ? -31.195 33.986 -38.172 1.00 21.47 101 LEU A O 1
ATOM 774 N N . ARG A 1 102 ? -30.004 32.598 -36.872 1.00 21.98 102 ARG A N 1
ATOM 775 C CA . ARG A 1 102 ? -28.700 33.249 -37.050 1.00 21.98 102 ARG A CA 1
ATOM 776 C C . ARG A 1 102 ? -27.621 32.178 -37.125 1.00 21.98 102 ARG A C 1
ATOM 778 O O . ARG A 1 102 ? -27.412 31.414 -36.190 1.00 21.98 102 ARG A O 1
ATOM 785 N N . ARG A 1 103 ? -26.962 32.132 -38.285 1.00 24.28 103 ARG A N 1
ATOM 786 C CA . ARG A 1 103 ? -25.616 31.582 -38.433 1.00 24.28 103 ARG A CA 1
ATOM 787 C C . ARG A 1 103 ? -24.697 32.417 -37.556 1.00 24.28 103 ARG A C 1
ATOM 789 O O . ARG A 1 103 ? -24.711 33.636 -37.704 1.00 24.28 103 ARG A O 1
ATOM 796 N N . ASP A 1 104 ? -23.851 31.764 -36.774 1.00 26.56 104 ASP A N 1
ATOM 797 C CA . ASP A 1 104 ? -22.562 32.356 -36.467 1.00 26.56 104 ASP A CA 1
ATOM 798 C C . ASP A 1 104 ? -21.428 31.355 -36.647 1.00 26.56 104 ASP A C 1
ATOM 800 O O . ASP A 1 104 ? -21.565 30.146 -36.443 1.00 26.56 104 ASP A O 1
ATOM 804 N N . ARG A 1 105 ? -20.337 31.895 -37.178 1.00 31.62 105 ARG A N 1
ATOM 805 C CA . ARG A 1 105 ? -19.136 31.195 -37.613 1.00 31.62 105 ARG A CA 1
ATOM 806 C C . ARG A 1 105 ? -18.324 30.819 -36.382 1.00 31.62 105 ARG A C 1
ATOM 808 O O . ARG A 1 105 ? -17.749 31.705 -35.782 1.00 31.62 105 ARG A O 1
ATOM 815 N N . HIS A 1 106 ? -18.225 29.532 -36.068 1.00 31.31 106 HIS A N 1
ATOM 816 C CA . HIS A 1 106 ? -16.996 28.881 -35.599 1.00 31.31 106 HIS A CA 1
ATOM 817 C C . HIS A 1 106 ? -17.243 27.373 -35.553 1.00 31.31 106 HIS A C 1
ATOM 819 O O . HIS A 1 106 ? -17.971 26.862 -34.708 1.00 31.31 106 HIS A O 1
ATOM 825 N N . GLY A 1 107 ? -16.658 26.658 -36.514 1.00 29.64 107 GLY A N 1
ATOM 826 C CA . GLY A 1 107 ? -16.690 25.205 -36.541 1.00 29.64 107 GLY A CA 1
ATOM 827 C C . GLY A 1 107 ? -15.894 24.627 -35.376 1.00 29.64 107 GLY A C 1
ATOM 828 O O . GLY A 1 107 ? -14.695 24.870 -35.268 1.00 29.64 107 GLY A O 1
ATOM 829 N N . ARG A 1 108 ? -16.559 23.825 -34.545 1.00 26.19 108 ARG A N 1
ATOM 830 C CA . ARG A 1 108 ? -15.952 22.694 -33.840 1.00 26.19 108 ARG A CA 1
ATOM 831 C C . ARG A 1 108 ? -16.956 21.549 -33.859 1.00 26.19 108 ARG A C 1
ATOM 833 O O . ARG A 1 108 ? -18.091 21.701 -33.422 1.00 26.19 108 ARG A O 1
ATOM 840 N N . HIS A 1 109 ? -16.536 20.430 -34.434 1.00 26.38 109 HIS A N 1
ATOM 841 C CA . HIS A 1 109 ? -17.277 19.180 -34.400 1.00 26.38 109 HIS A CA 1
ATOM 842 C C . HIS A 1 109 ? -17.204 18.592 -32.987 1.00 26.38 109 HIS A C 1
ATOM 844 O O . HIS A 1 109 ? -16.118 18.303 -32.494 1.00 26.38 109 HIS A O 1
ATOM 850 N N . GLU A 1 110 ? -18.359 18.391 -32.355 1.00 23.84 110 GLU A N 1
ATOM 851 C CA . GLU A 1 110 ? -18.520 17.415 -31.279 1.00 23.84 110 GLU A CA 1
ATOM 852 C C . GLU A 1 110 ? -18.745 16.036 -31.909 1.00 23.84 110 GLU A C 1
ATOM 854 O O . GLU A 1 110 ? -19.690 15.846 -32.677 1.00 23.84 110 GLU A O 1
ATOM 859 N N . LEU A 1 111 ? -17.909 15.057 -31.561 1.00 24.67 111 LEU A N 1
ATOM 860 C CA . LEU A 1 111 ? -18.210 13.643 -31.768 1.00 24.67 111 LEU A CA 1
ATOM 861 C C . LEU A 1 111 ? -18.513 13.010 -30.410 1.00 24.67 111 LEU A C 1
ATOM 863 O O . LEU A 1 111 ? -17.627 12.706 -29.616 1.00 24.67 111 LEU A O 1
ATOM 867 N N . ARG A 1 112 ? -19.813 12.838 -30.154 1.00 22.70 112 ARG A N 1
ATOM 868 C CA . ARG A 1 112 ? -20.356 11.942 -29.132 1.00 22.70 112 ARG A CA 1
ATOM 869 C C . ARG A 1 112 ? -20.373 10.510 -29.666 1.00 22.70 112 ARG A C 1
ATOM 871 O O . ARG A 1 112 ? -20.892 10.274 -30.753 1.00 22.70 112 ARG A O 1
ATOM 878 N N . GLY A 1 113 ? -19.958 9.569 -28.819 1.00 22.22 113 GLY A N 1
ATOM 879 C CA . GLY A 1 113 ? -20.362 8.162 -28.885 1.00 22.22 113 GLY A CA 1
ATOM 880 C C . GLY A 1 113 ? -19.207 7.180 -29.069 1.00 22.22 113 GLY A C 1
ATOM 881 O O . GLY A 1 113 ? -18.764 6.954 -30.186 1.00 22.22 113 GLY A O 1
ATOM 882 N N . VAL A 1 114 ? -18.791 6.524 -27.981 1.00 25.19 114 VAL A N 1
ATOM 883 C CA . VAL A 1 114 ? -18.034 5.262 -28.038 1.00 25.19 114 VAL A CA 1
ATOM 884 C C . VAL A 1 114 ? -18.936 4.156 -27.473 1.00 25.19 114 VAL A C 1
ATOM 886 O O . VAL A 1 114 ? -19.517 4.345 -26.398 1.00 25.19 114 VAL A O 1
ATOM 889 N N . PRO A 1 115 ? -19.119 3.022 -28.172 1.00 25.66 115 PRO A N 1
ATOM 890 C CA . PRO A 1 115 ? -19.972 1.940 -27.700 1.00 25.66 115 PRO A CA 1
ATOM 891 C C . PRO A 1 115 ? -19.307 1.177 -26.546 1.00 25.66 115 PRO A C 1
ATOM 893 O O . PRO A 1 115 ? -18.167 0.730 -26.643 1.00 25.66 115 PRO A O 1
ATOM 896 N N . ARG A 1 116 ? -20.049 0.990 -25.447 1.00 26.12 116 ARG A N 1
ATOM 897 C CA . ARG A 1 116 ? -19.661 0.118 -24.330 1.00 26.12 116 ARG A CA 1
ATOM 898 C C . ARG A 1 116 ? -19.795 -1.347 -24.747 1.00 26.12 116 ARG A C 1
ATOM 900 O O . ARG A 1 116 ? -20.911 -1.851 -24.871 1.00 26.12 116 ARG A O 1
ATOM 907 N N . ALA A 1 117 ? -18.674 -2.042 -24.907 1.00 25.48 117 ALA A N 1
ATOM 908 C CA . ALA A 1 117 ? -18.663 -3.498 -24.932 1.00 25.48 117 ALA A CA 1
ATOM 909 C C . ALA A 1 117 ? -18.917 -4.021 -23.507 1.00 25.48 117 ALA A C 1
ATOM 911 O O . ALA A 1 117 ? -18.148 -3.749 -22.587 1.00 25.48 117 ALA A O 1
ATOM 912 N N . ARG A 1 118 ? -20.022 -4.750 -23.312 1.00 22.77 118 ARG A N 1
ATOM 913 C CA . ARG A 1 118 ? -20.297 -5.487 -22.071 1.00 22.77 118 ARG A CA 1
ATOM 914 C C . ARG A 1 118 ? -19.265 -6.610 -21.935 1.00 22.77 118 ARG A C 1
ATOM 916 O O . ARG A 1 118 ? -19.312 -7.560 -22.713 1.00 22.77 118 ARG A O 1
ATOM 923 N N . ARG A 1 119 ? -18.360 -6.523 -20.955 1.00 26.84 119 ARG A N 1
ATOM 924 C CA . ARG A 1 119 ? -17.584 -7.684 -20.496 1.00 26.84 119 ARG A CA 1
ATOM 925 C C . ARG A 1 119 ? -18.472 -8.533 -19.588 1.00 26.84 119 ARG A C 1
ATOM 927 O O . ARG A 1 119 ? -19.107 -8.022 -18.669 1.00 26.84 119 ARG A O 1
ATOM 934 N N . SER A 1 120 ? -18.561 -9.820 -19.901 1.00 24.36 120 SER A N 1
ATOM 935 C CA . SER A 1 120 ? -19.177 -10.831 -19.049 1.00 24.36 120 SER A CA 1
ATOM 936 C C . SER A 1 120 ? -18.281 -11.075 -17.838 1.00 24.36 120 SER A C 1
ATOM 938 O O . SER A 1 120 ? -17.104 -11.391 -18.005 1.00 24.36 120 SER A O 1
ATOM 940 N N . ALA A 1 121 ? -18.854 -10.938 -16.645 1.00 30.42 121 ALA A N 1
ATOM 941 C CA . ALA A 1 121 ? -18.225 -11.260 -15.373 1.00 30.42 121 ALA A CA 1
ATOM 942 C C . ALA A 1 121 ? -17.723 -12.712 -15.339 1.00 30.42 121 ALA A C 1
ATOM 944 O O . ALA A 1 121 ? -18.462 -13.616 -15.738 1.00 30.42 121 ALA A O 1
ATOM 945 N N . ARG A 1 122 ? -16.501 -12.906 -14.825 1.00 28.08 122 ARG A N 1
ATOM 946 C CA . ARG A 1 122 ? -16.080 -14.025 -13.964 1.00 28.08 122 ARG A CA 1
ATOM 947 C C . ARG A 1 122 ? -14.645 -13.774 -13.465 1.00 28.08 122 ARG A C 1
ATOM 949 O O . ARG A 1 122 ? -13.717 -13.648 -14.266 1.00 28.08 122 ARG A O 1
ATOM 956 N N . ASP A 1 123 ? -14.559 -13.741 -12.137 1.00 28.16 123 ASP A N 1
ATOM 957 C CA . ASP A 1 123 ? -13.421 -13.532 -11.229 1.00 28.16 123 ASP A CA 1
ATOM 958 C C . ASP A 1 123 ? -12.975 -12.070 -11.022 1.00 28.16 123 ASP A C 1
ATOM 960 O O . ASP A 1 123 ? -12.563 -11.428 -11.989 1.00 28.16 123 ASP A O 1
ATOM 964 N N . PRO A 1 124 ? -13.068 -11.532 -9.784 1.00 32.22 124 PRO A N 1
ATOM 965 C CA . PRO A 1 124 ? -12.564 -10.202 -9.453 1.00 32.22 124 PRO A CA 1
ATOM 966 C C . PRO A 1 124 ? -11.039 -10.162 -9.594 1.00 32.22 124 PRO A C 1
ATOM 968 O O . PRO A 1 124 ? -10.340 -11.124 -9.267 1.00 32.22 124 PRO A O 1
ATOM 971 N N . GLU A 1 125 ? -10.532 -9.050 -10.115 1.00 38.41 125 GLU A N 1
ATOM 972 C CA . GLU A 1 125 ? -9.102 -8.825 -10.296 1.00 38.41 125 GLU A CA 1
ATOM 973 C C . GLU A 1 125 ? -8.472 -8.377 -8.966 1.00 38.41 125 GLU A C 1
ATOM 975 O O . GLU A 1 125 ? -9.147 -7.893 -8.054 1.00 38.41 125 GLU A O 1
ATOM 980 N N . LEU A 1 126 ? -7.154 -8.533 -8.833 1.00 33.72 126 LEU A N 1
ATOM 981 C CA . LEU A 1 126 ? -6.397 -7.932 -7.741 1.00 33.72 126 LEU A CA 1
ATOM 982 C C . LEU A 1 126 ? -5.674 -6.703 -8.284 1.00 33.72 126 LEU A C 1
ATOM 984 O O . LEU A 1 126 ? -4.701 -6.835 -9.025 1.00 33.72 126 LEU A O 1
ATOM 988 N N . LEU A 1 127 ? -6.127 -5.508 -7.914 1.00 35.09 127 LEU A N 1
ATOM 989 C CA . LEU A 1 127 ? -5.303 -4.325 -8.074 1.00 35.09 127 LEU A CA 1
ATOM 990 C C . LEU A 1 127 ? -4.412 -4.292 -6.840 1.00 35.09 127 LEU A C 1
ATOM 992 O O . LEU A 1 127 ? -4.920 -4.134 -5.729 1.00 35.09 127 LEU A O 1
ATOM 996 N N . GLU A 1 128 ? -3.089 -4.310 -7.016 1.00 33.56 128 GLU A N 1
ATOM 997 C CA . GLU A 1 128 ? -2.279 -3.462 -6.138 1.00 33.56 128 GLU A CA 1
ATOM 998 C C . GLU A 1 128 ? -2.627 -2.012 -6.493 1.00 33.56 128 GLU A C 1
ATOM 1000 O O . GLU A 1 128 ? -1.851 -1.259 -7.071 1.00 33.56 128 GLU A O 1
ATOM 1005 N N . LEU A 1 129 ? -3.789 -1.560 -6.030 1.00 32.38 129 LEU A N 1
ATOM 1006 C CA . LEU A 1 129 ? -3.722 -0.369 -5.220 1.00 32.38 129 LEU A CA 1
ATOM 1007 C C . LEU A 1 129 ? -3.030 -0.819 -3.943 1.00 32.38 129 LEU A C 1
ATOM 1009 O O . LEU A 1 129 ? -3.663 -1.080 -2.923 1.00 32.38 129 LEU A O 1
ATOM 1013 N N . ALA A 1 130 ? -1.698 -0.812 -3.981 1.00 31.59 130 ALA A N 1
ATOM 1014 C CA . ALA A 1 130 ? -1.003 -0.216 -2.870 1.00 31.59 130 ALA A CA 1
ATOM 1015 C C . ALA A 1 130 ? -1.585 1.198 -2.772 1.00 31.59 130 ALA A C 1
ATOM 1017 O O . ALA A 1 130 ? -1.035 2.175 -3.286 1.00 31.59 130 ALA A O 1
ATOM 1018 N N . ALA A 1 131 ? -2.712 1.324 -2.071 1.00 30.89 131 ALA A N 1
ATOM 1019 C CA . ALA A 1 131 ? -2.924 2.463 -1.227 1.00 30.89 131 ALA A CA 1
ATOM 1020 C C . ALA A 1 131 ? -1.791 2.396 -0.190 1.00 30.89 131 ALA A C 1
ATOM 1022 O O . ALA A 1 131 ? -2.004 2.227 1.004 1.00 30.89 131 ALA A O 1
ATOM 1023 N N . SER A 1 132 ? -0.558 2.665 -0.648 1.00 30.47 132 SER A N 1
ATOM 1024 C CA . SER A 1 132 ? 0.200 3.701 -0.003 1.00 30.47 132 SER A CA 1
ATOM 1025 C C . SER A 1 132 ? -0.795 4.842 -0.010 1.00 30.47 132 SER A C 1
ATOM 1027 O O . SER A 1 132 ? -1.038 5.499 -1.024 1.00 30.47 132 SER A O 1
ATOM 1029 N N . LEU A 1 133 ? -1.529 4.936 1.099 1.00 28.98 133 LEU A N 1
ATOM 1030 C CA . LEU A 1 133 ? -2.039 6.174 1.625 1.00 28.98 133 LEU A CA 1
ATOM 1031 C C . LEU A 1 133 ? -1.105 7.227 1.048 1.00 28.98 133 LEU A C 1
ATOM 1033 O O . LEU A 1 133 ? 0.090 7.132 1.356 1.00 28.98 133 LEU A O 1
ATOM 1037 N N . PRO A 1 134 ? -1.552 8.047 0.066 1.00 26.83 134 PRO A N 1
ATOM 1038 C CA . PRO A 1 134 ? -0.636 8.878 -0.718 1.00 26.83 134 PRO A CA 1
ATOM 1039 C C . PRO A 1 134 ? 0.294 9.489 0.300 1.00 26.83 134 PRO A C 1
ATOM 1041 O O . PRO A 1 134 ? -0.320 10.063 1.185 1.00 26.83 134 PRO A O 1
ATOM 1044 N N . ARG A 1 135 ? 1.632 9.260 0.247 1.00 29.16 135 ARG A N 1
ATOM 1045 C CA . ARG A 1 135 ? 2.696 9.341 1.315 1.00 29.16 135 ARG A CA 1
ATOM 1046 C C . ARG A 1 135 ? 2.448 10.196 2.594 1.00 29.16 135 ARG A C 1
ATOM 1048 O O . ARG A 1 135 ? 3.163 10.093 3.573 1.00 29.16 135 ARG A O 1
ATOM 1055 N N . ARG A 1 136 ? 1.469 11.077 2.527 1.00 29.88 136 ARG A N 1
ATOM 1056 C CA . ARG A 1 136 ? 0.722 11.956 3.427 1.00 29.88 136 ARG A CA 1
ATOM 1057 C C . ARG A 1 136 ? -0.406 11.346 4.285 1.00 29.88 136 ARG A C 1
ATOM 1059 O O . ARG A 1 136 ? -1.001 12.118 5.026 1.00 29.88 136 ARG A O 1
ATOM 1066 N N . ALA A 1 137 ? -0.770 10.067 4.194 1.00 27.33 137 ALA A N 1
ATOM 1067 C CA . ALA A 1 137 ? -1.779 9.498 5.106 1.00 27.33 137 ALA A CA 1
ATOM 1068 C C . ALA A 1 137 ? -1.208 8.314 5.899 1.00 27.33 137 ALA A C 1
ATOM 1070 O O . ALA A 1 137 ? -1.761 7.232 5.921 1.00 27.33 137 ALA A O 1
ATOM 1071 N N . ALA A 1 138 ? -0.041 8.505 6.507 1.00 24.97 138 ALA A N 1
ATOM 1072 C CA . ALA A 1 138 ? 0.579 7.491 7.345 1.00 24.97 138 ALA A CA 1
ATOM 1073 C C . ALA A 1 138 ? -0.145 7.335 8.693 1.00 24.97 138 ALA A C 1
ATOM 1075 O O . ALA A 1 138 ? -0.757 8.266 9.210 1.00 24.97 138 ALA A O 1
ATOM 1076 N N . ASP A 1 139 ? -0.006 6.137 9.251 1.00 32.72 139 ASP A N 1
ATOM 1077 C CA . ASP A 1 139 ? 0.078 5.870 10.686 1.00 32.72 139 ASP A CA 1
ATOM 1078 C C . ASP A 1 139 ? 0.685 7.068 11.454 1.00 32.72 139 ASP A C 1
ATOM 1080 O O . ASP A 1 139 ? 1.739 7.572 11.069 1.00 32.72 139 ASP A O 1
ATOM 1084 N N . ASP A 1 140 ? 0.040 7.554 12.523 1.00 41.09 140 ASP A N 1
ATOM 1085 C CA . ASP A 1 140 ? 0.406 8.829 13.170 1.00 41.09 140 ASP A CA 1
ATOM 1086 C C . ASP A 1 140 ? 1.774 8.787 13.881 1.00 41.09 140 ASP A C 1
ATOM 1088 O O . ASP A 1 140 ? 2.313 9.827 14.270 1.00 41.09 140 ASP A O 1
ATOM 1092 N N . ARG A 1 141 ? 2.396 7.604 14.013 1.00 32.22 141 ARG A N 1
ATOM 1093 C CA . ARG A 1 141 ? 3.822 7.517 14.372 1.00 32.22 141 ARG A CA 1
ATOM 1094 C C . ARG A 1 141 ? 4.720 8.167 13.323 1.00 32.22 141 ARG A C 1
ATOM 1096 O O . ARG A 1 141 ? 5.768 8.673 13.715 1.00 32.22 141 ARG A O 1
ATOM 1103 N N . ASP A 1 142 ? 4.278 8.210 12.072 1.00 34.44 142 ASP A N 1
ATOM 1104 C CA . ASP A 1 142 ? 4.903 8.861 10.922 1.00 34.44 142 ASP A CA 1
ATOM 1105 C C . ASP A 1 142 ? 3.968 9.905 10.291 1.00 34.44 142 ASP A C 1
ATOM 1107 O O . ASP A 1 142 ? 4.072 10.187 9.099 1.00 34.44 142 ASP A O 1
ATOM 1111 N N . ALA A 1 143 ? 3.060 10.521 11.062 1.00 39.16 143 ALA A N 1
ATOM 1112 C CA . ALA A 1 143 ? 2.321 11.679 10.569 1.00 39.16 143 ALA A CA 1
ATOM 1113 C C . ALA A 1 143 ? 3.333 12.720 10.090 1.00 39.16 143 ALA A C 1
ATOM 1115 O O . ALA A 1 143 ? 4.125 13.232 10.882 1.00 39.16 143 ALA A O 1
ATOM 1116 N N . LEU A 1 144 ? 3.338 13.002 8.789 1.00 38.22 144 LEU A N 1
ATOM 1117 C CA . LEU A 1 144 ? 4.189 14.013 8.190 1.00 38.22 144 LEU A CA 1
ATOM 1118 C C . LEU A 1 144 ? 3.339 15.234 7.829 1.00 38.22 144 LEU A C 1
ATOM 1120 O O . LEU A 1 144 ? 2.262 15.103 7.245 1.00 38.22 144 LEU A O 1
ATOM 1124 N N . ASP A 1 145 ? 3.817 16.434 8.152 1.00 47.16 145 ASP A N 1
ATOM 1125 C CA . ASP A 1 145 ? 3.211 17.675 7.683 1.00 47.16 145 ASP A CA 1
ATOM 1126 C C . ASP A 1 145 ? 3.267 17.771 6.142 1.00 47.16 145 ASP A C 1
ATOM 1128 O O . ASP A 1 145 ? 3.847 16.933 5.444 1.00 47.16 145 ASP A O 1
ATOM 1132 N N . ARG A 1 146 ? 2.697 18.840 5.568 1.00 34.50 146 ARG A N 1
ATOM 1133 C CA . ARG A 1 146 ? 2.694 19.068 4.107 1.00 34.50 146 ARG A CA 1
ATOM 1134 C C . ARG A 1 146 ? 4.092 19.033 3.462 1.00 34.50 146 ARG A C 1
ATOM 1136 O O . ARG A 1 146 ? 4.174 18.925 2.240 1.00 34.50 146 ARG A O 1
ATOM 1143 N N . ARG A 1 147 ? 5.166 19.152 4.253 1.00 34.22 147 ARG A N 1
ATOM 1144 C CA . ARG A 1 147 ? 6.572 19.178 3.832 1.00 34.22 147 ARG A CA 1
ATOM 1145 C C . ARG A 1 147 ? 7.333 17.897 4.188 1.00 34.22 147 ARG A C 1
ATOM 1147 O O . ARG A 1 147 ? 8.549 17.882 4.020 1.00 34.22 147 ARG A O 1
ATOM 1154 N N . GLY A 1 148 ? 6.666 16.845 4.662 1.00 33.06 148 GLY A N 1
ATOM 1155 C CA . GLY A 1 148 ? 7.347 15.599 5.002 1.00 33.06 148 GLY A CA 1
ATOM 1156 C C . GLY A 1 148 ? 8.033 15.617 6.373 1.00 33.06 148 GLY A C 1
ATOM 1157 O O . GLY A 1 148 ? 8.964 14.844 6.572 1.00 33.06 148 GLY A O 1
ATOM 1158 N N . ARG A 1 149 ? 7.644 16.505 7.304 1.00 33.69 149 ARG A N 1
ATOM 1159 C CA . ARG A 1 149 ? 8.221 16.556 8.662 1.00 33.69 149 ARG A CA 1
ATOM 1160 C C . ARG A 1 149 ? 7.338 15.828 9.652 1.00 33.69 149 ARG A C 1
ATOM 1162 O O . ARG A 1 149 ? 6.136 16.067 9.639 1.00 33.69 149 ARG A O 1
ATOM 1169 N N . ARG A 1 150 ? 7.938 15.036 10.547 1.00 41.38 150 ARG A N 1
ATOM 1170 C CA . ARG A 1 150 ? 7.257 14.458 11.716 1.00 41.38 150 ARG A CA 1
ATOM 1171 C C . ARG A 1 150 ? 6.366 15.526 12.347 1.00 41.38 150 ARG A C 1
ATOM 1173 O O . ARG A 1 150 ? 6.846 16.617 12.659 1.00 41.38 150 ARG A O 1
ATOM 1180 N N . VAL A 1 151 ? 5.082 15.229 12.500 1.00 50.69 151 VAL A N 1
ATOM 1181 C CA . VAL A 1 151 ? 4.168 16.039 13.293 1.00 50.69 151 VAL A CA 1
ATOM 1182 C C . VAL A 1 151 ? 4.579 15.790 14.736 1.00 50.69 151 VAL A C 1
ATOM 1184 O O . VAL A 1 151 ? 4.068 14.904 15.401 1.00 50.69 151 VAL A O 1
ATOM 1187 N N . ASP A 1 152 ? 5.591 16.523 15.175 1.00 54.34 152 ASP A N 1
ATOM 1188 C CA . ASP A 1 152 ? 5.916 16.753 16.573 1.00 54.34 152 ASP A CA 1
ATOM 1189 C C . ASP A 1 152 ? 5.083 17.981 16.970 1.00 54.34 152 ASP A C 1
ATOM 1191 O O . ASP A 1 152 ? 5.217 19.031 16.326 1.00 54.34 152 ASP A O 1
ATOM 1195 N N . PRO A 1 153 ? 4.094 17.835 17.870 1.00 62.22 153 PRO A N 1
ATOM 1196 C CA . PRO A 1 153 ? 4.047 16.872 18.976 1.00 62.22 153 PRO A CA 1
ATOM 1197 C C . PRO A 1 153 ? 3.086 15.673 18.825 1.00 62.22 153 PRO A C 1
ATOM 1199 O O . PRO A 1 153 ? 2.865 14.927 19.779 1.00 62.22 153 PRO A O 1
ATOM 1202 N N . GLY A 1 154 ? 2.542 15.443 17.629 1.00 78.31 154 GLY A N 1
ATOM 1203 C CA . GLY A 1 154 ? 1.669 14.306 17.312 1.00 78.31 154 GLY A CA 1
ATOM 1204 C C . GLY A 1 154 ? 0.235 14.465 17.835 1.00 78.31 154 GLY A C 1
ATOM 1205 O O . GLY A 1 154 ? -0.162 15.575 18.208 1.00 78.31 154 GLY A O 1
ATOM 1206 N N . PRO A 1 155 ? -0.558 13.377 17.840 1.00 85.56 155 PRO A N 1
ATOM 1207 C CA . PRO A 1 155 ? -1.878 13.333 18.465 1.00 85.56 155 PRO A CA 1
ATOM 1208 C C . PRO A 1 155 ? -1.860 13.806 19.916 1.00 85.56 155 PRO A C 1
ATOM 1210 O O . PRO A 1 155 ? -0.926 13.509 20.669 1.00 85.56 155 PRO A O 1
ATOM 1213 N N . ILE A 1 156 ? -2.926 14.487 20.335 1.00 90.19 156 ILE A N 1
ATOM 1214 C CA . ILE A 1 156 ? -3.079 14.940 21.725 1.00 90.19 156 ILE A CA 1
ATOM 1215 C C . ILE A 1 156 ? -3.057 13.727 22.659 1.00 90.19 156 ILE A C 1
ATOM 1217 O O . ILE A 1 156 ? -2.386 13.739 23.694 1.00 90.19 156 ILE A O 1
ATOM 1221 N N . CYS A 1 157 ? -3.700 12.635 22.241 1.00 88.94 157 CYS A N 1
ATOM 1222 C CA . CYS A 1 157 ? -3.788 11.401 23.003 1.00 88.94 157 CYS A CA 1
ATOM 1223 C C . CYS A 1 157 ? -2.445 10.706 23.260 1.00 88.94 157 CYS A C 1
ATOM 1225 O O . CYS A 1 157 ? -2.384 9.796 24.084 1.00 88.94 157 CYS A O 1
ATOM 1227 N N . TYR A 1 158 ? -1.355 11.113 22.601 1.00 88.06 158 TYR A N 1
ATOM 1228 C CA . TYR A 1 158 ? -0.015 10.600 22.906 1.00 88.06 158 TYR A CA 1
ATOM 1229 C C . TYR A 1 158 ? 0.630 11.297 24.108 1.00 88.06 158 TYR A C 1
ATOM 1231 O O . TYR A 1 158 ? 1.658 10.828 24.591 1.00 88.06 158 TYR A O 1
ATOM 1239 N N . GLY A 1 159 ? 0.065 12.410 24.590 1.00 85.88 159 GLY A N 1
ATOM 1240 C CA . GLY A 1 159 ? 0.583 13.134 25.754 1.00 85.88 159 GLY A CA 1
ATOM 1241 C C . GLY A 1 159 ? 1.947 13.795 25.524 1.00 85.88 159 GLY A C 1
ATOM 1242 O O . GLY A 1 159 ? 2.641 14.117 26.481 1.00 85.88 159 GLY A O 1
ATOM 1243 N N . ARG A 1 160 ? 2.349 14.000 24.262 1.00 86.25 160 ARG A N 1
ATOM 1244 C CA . ARG A 1 160 ? 3.664 14.548 23.876 1.00 86.25 160 ARG A CA 1
ATOM 1245 C C . ARG A 1 160 ? 3.642 16.046 23.558 1.00 86.25 160 ARG A C 1
ATOM 1247 O O . ARG A 1 160 ? 4.542 16.548 22.903 1.00 86.25 160 ARG A O 1
ATOM 1254 N N . GLY A 1 161 ? 2.620 16.761 24.033 1.00 84.25 161 GLY A N 1
ATOM 1255 C CA . GLY A 1 161 ? 2.458 18.206 23.831 1.00 84.25 161 GLY A CA 1
ATOM 1256 C C . GLY A 1 161 ? 1.555 18.596 22.657 1.00 84.25 161 GLY A C 1
ATOM 1257 O O . GLY A 1 161 ? 1.478 19.777 22.327 1.00 84.25 161 GLY A O 1
ATOM 1258 N N . GLY A 1 162 ? 0.878 17.630 22.020 1.00 86.06 162 GLY A N 1
ATOM 1259 C CA . GLY A 1 162 ? -0.092 17.876 20.951 1.00 86.06 162 GLY A CA 1
ATOM 1260 C C . GLY A 1 162 ? -1.240 18.759 21.441 1.00 86.06 162 GLY A C 1
ATOM 1261 O O . GLY A 1 162 ? -1.760 18.541 22.531 1.00 86.06 162 GLY A O 1
ATOM 1262 N N . THR A 1 163 ? -1.651 19.748 20.642 1.00 88.06 163 THR A N 1
ATOM 1263 C CA . THR A 1 163 ? -2.733 20.692 21.004 1.00 88.06 163 THR A CA 1
ATOM 1264 C C . THR A 1 163 ? -3.842 20.806 19.961 1.00 88.06 163 THR A C 1
ATOM 1266 O O . THR A 1 163 ? -4.855 21.460 20.206 1.00 88.06 163 THR A O 1
ATOM 1269 N N . ARG A 1 164 ? -3.676 20.193 18.784 1.00 88.88 164 ARG A N 1
ATOM 1270 C CA . ARG A 1 164 ? -4.670 20.215 17.703 1.00 88.88 164 ARG A CA 1
ATOM 1271 C C . ARG A 1 164 ? -5.284 18.827 17.533 1.00 88.88 164 ARG A C 1
ATOM 1273 O O . ARG A 1 164 ? -4.509 17.874 17.486 1.00 88.88 164 ARG A O 1
ATOM 1280 N N . PRO A 1 165 ? -6.617 18.709 17.397 1.00 90.06 165 PRO A N 1
ATOM 1281 C CA . PRO A 1 165 ? -7.268 17.427 17.165 1.00 90.06 165 PRO A CA 1
ATOM 1282 C C . PRO A 1 165 ? -6.735 16.706 15.928 1.00 90.06 165 PRO A C 1
ATOM 1284 O O . PRO A 1 165 ? -6.559 17.315 14.869 1.00 90.06 165 PRO A O 1
ATOM 1287 N N . THR A 1 166 ? -6.535 15.399 16.055 1.00 90.50 166 THR A N 1
ATOM 1288 C CA . THR A 1 166 ? -6.094 14.508 14.975 1.00 90.50 166 THR A CA 1
ATOM 1289 C C . THR A 1 166 ? -7.111 13.400 14.691 1.00 90.50 166 THR A C 1
ATOM 1291 O O . THR A 1 166 ? -8.136 13.265 15.363 1.00 90.50 166 THR A O 1
ATOM 1294 N N . VAL A 1 167 ? -6.832 12.586 13.670 1.00 93.12 167 VAL A N 1
ATOM 1295 C CA . VAL A 1 167 ? -7.655 11.415 13.335 1.00 93.12 167 VAL A CA 1
ATOM 1296 C C . VAL A 1 167 ? -7.578 10.365 14.444 1.00 93.12 167 VAL A C 1
ATOM 1298 O O . VAL A 1 167 ? -8.607 9.814 14.826 1.00 93.12 167 VAL A O 1
ATOM 1301 N N . THR A 1 168 ? -6.394 10.133 15.018 1.00 91.12 168 THR A N 1
ATOM 1302 C CA . THR A 1 168 ? -6.231 9.190 16.135 1.00 91.12 168 THR A CA 1
ATOM 1303 C C . THR A 1 168 ? -6.974 9.658 17.390 1.00 91.12 168 THR A C 1
ATOM 1305 O O . THR A 1 168 ? -7.614 8.844 18.054 1.00 91.12 168 THR A O 1
ATOM 1308 N N . ASP A 1 169 ? -6.995 10.967 17.666 1.00 92.94 169 ASP A N 1
ATOM 1309 C CA . ASP A 1 169 ? -7.806 11.541 18.751 1.00 92.94 169 ASP A CA 1
ATOM 1310 C C . ASP A 1 169 ? -9.306 11.256 18.551 1.00 92.94 169 ASP A C 1
ATOM 1312 O O . ASP A 1 169 ? -10.007 10.863 19.486 1.00 92.94 169 ASP A O 1
ATOM 1316 N N . ALA A 1 170 ? -9.803 11.398 17.317 1.00 94.75 170 ALA A N 1
ATOM 1317 C CA . ALA A 1 170 ? -11.181 11.052 16.980 1.00 94.75 170 ALA A CA 1
ATOM 1318 C C . ALA A 1 170 ? -11.446 9.544 17.127 1.00 94.75 170 ALA A C 1
ATOM 1320 O O . ALA A 1 170 ? -12.446 9.162 17.731 1.00 94.75 170 ALA A O 1
ATOM 1321 N N . ASN A 1 171 ? -10.539 8.685 16.652 1.00 95.38 171 ASN A N 1
ATOM 1322 C CA . ASN A 1 171 ? -10.651 7.229 16.796 1.00 95.38 171 ASN A CA 1
ATOM 1323 C C . ASN A 1 171 ? -10.697 6.794 18.272 1.00 95.38 171 ASN A C 1
ATOM 1325 O O . ASN A 1 171 ? -11.419 5.855 18.617 1.00 95.38 171 ASN A O 1
ATOM 1329 N N . LEU A 1 172 ? -9.968 7.490 19.150 1.00 94.50 172 LEU A N 1
ATOM 1330 C CA . LEU A 1 172 ? -10.018 7.271 20.593 1.00 94.50 172 LEU A CA 1
ATOM 1331 C C . LEU A 1 172 ? -11.384 7.653 21.182 1.00 94.50 172 LEU A C 1
ATOM 1333 O O . LEU A 1 172 ? -11.965 6.874 21.936 1.00 94.50 172 LEU A O 1
ATOM 1337 N N . VAL A 1 173 ? -11.925 8.821 20.816 1.00 96.25 173 VAL A N 1
ATOM 1338 C CA . VAL A 1 173 ? -13.252 9.282 21.274 1.00 96.25 173 VAL A CA 1
ATOM 1339 C C . VAL A 1 173 ? -14.379 8.370 20.783 1.00 96.25 173 VAL A C 1
ATOM 1341 O O . VAL A 1 173 ? -15.330 8.123 21.523 1.00 96.25 173 VAL A O 1
ATOM 1344 N N . LEU A 1 174 ? -14.270 7.854 19.558 1.00 96.88 174 LEU A N 1
ATOM 1345 C CA . LEU A 1 174 ? -15.249 6.941 18.961 1.00 96.88 174 LEU A CA 1
ATOM 1346 C C . LEU A 1 174 ? -15.169 5.513 19.519 1.00 96.88 174 LEU A C 1
ATOM 1348 O O . LEU A 1 174 ? -16.015 4.692 19.178 1.00 96.88 174 LEU A O 1
ATOM 1352 N N . GLY A 1 175 ? -14.190 5.215 20.379 1.00 95.88 175 GLY A N 1
ATOM 1353 C CA . GLY A 1 175 ? -14.034 3.902 21.006 1.00 95.88 175 GLY A CA 1
ATOM 1354 C C . GLY A 1 175 ? -13.393 2.847 20.102 1.00 95.88 175 GLY A C 1
ATOM 1355 O O . GLY A 1 175 ? -13.470 1.656 20.402 1.00 95.88 175 GLY A O 1
ATOM 1356 N N . TYR A 1 176 ? -12.743 3.248 19.008 1.00 95.56 176 TYR A N 1
ATOM 1357 C CA . TYR A 1 176 ? -12.062 2.312 18.111 1.00 95.56 176 TYR A CA 1
ATOM 1358 C C . TYR A 1 176 ? -10.700 1.878 18.640 1.00 95.56 176 TYR A C 1
ATOM 1360 O O . TYR A 1 176 ? -10.319 0.735 18.426 1.00 95.56 176 TYR A O 1
ATOM 1368 N N . ILE A 1 177 ? -9.997 2.745 19.369 1.00 92.12 177 ILE A N 1
ATOM 1369 C CA . ILE A 1 177 ? -8.657 2.464 19.902 1.00 92.12 177 ILE A CA 1
ATOM 1370 C C . ILE A 1 177 ? -8.723 2.236 21.414 1.00 92.12 177 ILE A C 1
ATOM 1372 O O . ILE A 1 177 ? -9.475 2.904 22.125 1.00 92.12 177 ILE A O 1
ATOM 1376 N N . ASN A 1 178 ? -7.912 1.300 21.910 1.00 89.56 178 ASN A N 1
ATOM 1377 C CA . ASN A 1 178 ? -7.772 1.033 23.336 1.00 89.56 178 ASN A CA 1
ATOM 1378 C C . ASN A 1 178 ? -6.940 2.126 24.033 1.00 89.56 178 ASN A C 1
ATOM 1380 O O . ASN A 1 178 ? -5.756 2.254 23.714 1.00 89.56 178 ASN A O 1
ATOM 1384 N N . PRO A 1 179 ? -7.499 2.887 24.995 1.00 87.19 179 PRO A N 1
ATOM 1385 C CA . PRO A 1 179 ? -6.722 3.879 25.735 1.00 87.19 179 PRO A CA 1
ATOM 1386 C C . PRO A 1 179 ? -5.633 3.255 26.618 1.00 87.19 179 PRO A C 1
ATOM 1388 O O . PRO A 1 179 ? -4.580 3.854 26.809 1.00 87.19 179 PRO A O 1
ATOM 1391 N N . GLU A 1 180 ? -5.869 2.056 27.152 1.00 85.12 180 GLU A N 1
ATOM 1392 C CA . GLU A 1 180 ? -5.010 1.457 28.178 1.00 85.12 180 GLU A CA 1
ATOM 1393 C C . GLU A 1 180 ? -3.920 0.551 27.610 1.00 85.12 180 GLU A C 1
ATOM 1395 O O . GLU A 1 180 ? -2.942 0.269 28.303 1.00 85.12 180 GLU A O 1
ATOM 1400 N N . ALA A 1 181 ? -4.093 0.061 26.381 1.00 76.06 181 ALA A N 1
ATOM 1401 C CA . ALA A 1 181 ? -3.239 -0.985 25.838 1.00 76.06 181 ALA A CA 1
ATOM 1402 C C . ALA A 1 181 ? -2.986 -0.856 24.330 1.00 76.06 181 ALA A C 1
ATOM 1404 O O . ALA A 1 181 ? -3.285 -1.771 23.562 1.00 76.06 181 ALA A O 1
ATOM 1405 N N . LEU A 1 182 ? -2.390 0.258 23.894 1.00 76.19 182 LEU A N 1
ATOM 1406 C CA . LEU A 1 182 ? -1.858 0.358 22.535 1.00 76.19 182 LEU A CA 1
ATOM 1407 C C . LEU A 1 182 ? -0.526 -0.410 22.434 1.00 76.19 182 LEU A C 1
ATOM 1409 O O . LEU A 1 182 ? 0.255 -0.440 23.387 1.00 76.19 182 LEU A O 1
ATOM 1413 N N . CYS A 1 183 ? -0.247 -1.016 21.274 1.00 71.56 183 CYS A N 1
ATOM 1414 C CA . CYS A 1 183 ? 0.992 -1.772 21.020 1.00 71.56 183 CYS A CA 1
ATOM 1415 C C . CYS A 1 183 ? 1.223 -2.919 22.018 1.00 71.56 183 CYS A C 1
ATOM 1417 O O . CYS A 1 183 ? 2.307 -3.059 22.576 1.00 71.56 183 CYS A O 1
ATOM 1419 N N . GLY A 1 184 ? 0.183 -3.707 22.300 1.00 69.12 184 GLY A N 1
ATOM 1420 C CA . GLY A 1 184 ? 0.267 -4.813 23.258 1.00 69.12 184 GLY A CA 1
ATOM 1421 C C . GLY A 1 184 ? 0.404 -4.381 24.723 1.00 69.12 184 GLY A C 1
ATOM 1422 O O . GLY A 1 184 ? 0.827 -5.184 25.546 1.00 69.12 184 GLY A O 1
ATOM 1423 N N . GLY A 1 185 ? 0.059 -3.133 25.064 1.00 75.06 185 GLY A N 1
ATOM 1424 C CA . GLY A 1 185 ? 0.165 -2.613 26.435 1.00 75.06 185 GLY A CA 1
ATOM 1425 C C . GLY A 1 185 ? 1.378 -1.720 26.691 1.00 75.06 185 GLY A C 1
ATOM 1426 O O . GLY A 1 185 ? 1.483 -1.139 27.767 1.00 75.06 185 GLY A O 1
ATOM 1427 N N . GLU A 1 186 ? 2.275 -1.575 25.715 1.00 74.19 186 GLU A N 1
ATOM 1428 C CA . GLU A 1 186 ? 3.504 -0.784 25.855 1.00 74.19 186 GLU A CA 1
ATOM 1429 C C . GLU A 1 186 ? 3.248 0.731 25.860 1.00 74.19 186 GLU A C 1
ATOM 1431 O O . GLU A 1 186 ? 4.089 1.503 26.323 1.00 74.19 186 GLU A O 1
ATOM 1436 N N . PHE A 1 187 ? 2.098 1.180 25.345 1.00 77.19 187 PHE A N 1
ATOM 1437 C CA . PHE A 1 187 ? 1.774 2.599 25.261 1.00 77.19 187 PHE A CA 1
ATOM 1438 C C . PHE A 1 187 ? 0.355 2.892 25.755 1.00 77.19 187 PHE A C 1
ATOM 1440 O O . PHE A 1 187 ? -0.627 2.380 25.215 1.00 77.19 187 PHE A O 1
ATOM 1447 N N . LYS A 1 188 ? 0.258 3.756 26.769 1.00 86.06 188 LYS A N 1
ATOM 1448 C CA . LYS A 1 188 ? -1.012 4.275 27.282 1.00 86.06 188 LYS A CA 1
ATOM 1449 C C . LYS A 1 188 ? -1.342 5.604 26.624 1.00 86.06 188 LYS A C 1
ATOM 1451 O O . LYS A 1 188 ? -0.492 6.491 26.550 1.00 86.06 188 LYS A O 1
ATOM 1456 N N . LEU A 1 189 ? -2.580 5.738 26.173 1.00 86.56 189 LEU A N 1
ATOM 1457 C CA . LEU A 1 189 ? -3.105 6.970 25.609 1.00 86.56 189 LEU A CA 1
ATOM 1458 C C . LEU A 1 189 ? -3.758 7.804 26.702 1.00 86.56 189 LEU A C 1
ATOM 1460 O O . LEU A 1 189 ? -4.464 7.293 27.569 1.00 86.56 189 LEU A O 1
ATOM 1464 N N . THR A 1 190 ? -3.561 9.113 26.629 1.00 86.56 190 THR A N 1
ATOM 1465 C CA . THR A 1 190 ? -4.283 10.053 27.479 1.00 86.56 190 THR A CA 1
ATOM 1466 C C . THR A 1 190 ? -5.582 10.481 26.807 1.00 86.56 190 THR A C 1
ATOM 1468 O O . THR A 1 190 ? -5.627 10.725 25.604 1.00 86.56 190 THR A O 1
ATOM 1471 N N . GLN A 1 191 ? -6.652 10.602 27.589 1.00 86.25 191 GLN A N 1
ATOM 1472 C CA . GLN A 1 191 ? -7.859 11.309 27.149 1.00 86.25 191 GLN A CA 1
ATOM 1473 C C . GLN A 1 191 ? -7.844 12.792 27.534 1.00 86.25 191 GLN A C 1
ATOM 1475 O O . GLN A 1 191 ? -8.703 13.548 27.076 1.00 86.25 191 GLN A O 1
ATOM 1480 N N . ALA A 1 192 ? -6.889 13.210 28.370 1.00 85.81 192 ALA A N 1
ATOM 1481 C CA . ALA A 1 192 ? -6.778 14.590 28.818 1.00 85.81 192 ALA A CA 1
ATOM 1482 C C . ALA A 1 192 ? -6.467 15.507 27.628 1.00 85.81 192 ALA A C 1
ATOM 1484 O O . ALA A 1 192 ? -5.587 15.206 26.822 1.00 85.81 192 ALA A O 1
ATOM 1485 N N . GLY A 1 193 ? -7.200 16.612 27.496 1.00 88.25 193 GLY A N 1
ATOM 1486 C CA . GLY A 1 193 ? -7.027 17.575 26.408 1.00 88.25 193 GLY A CA 1
ATOM 1487 C C . GLY A 1 193 ? -7.684 17.163 25.089 1.00 88.25 193 GLY A C 1
ATOM 1488 O O . GLY A 1 193 ? -8.010 18.031 24.284 1.00 88.25 193 GLY A O 1
ATOM 1489 N N . VAL A 1 194 ? -7.919 15.865 24.850 1.00 92.62 194 VAL A N 1
ATOM 1490 C CA . VAL A 1 194 ? -8.520 15.366 23.599 1.00 92.62 194 VAL A CA 1
ATOM 1491 C C . VAL A 1 194 ? -9.954 15.870 23.452 1.00 92.62 194 VAL A C 1
ATOM 1493 O O . VAL A 1 194 ? -10.337 16.413 22.413 1.00 92.62 194 VAL A O 1
ATOM 1496 N N . ARG A 1 195 ? -10.752 15.699 24.514 1.00 94.19 195 ARG A N 1
ATOM 1497 C CA . ARG A 1 195 ? -12.174 16.062 24.518 1.00 94.19 195 ARG A CA 1
ATOM 1498 C C . ARG A 1 195 ? -12.342 17.571 24.406 1.00 94.19 195 ARG A C 1
ATOM 1500 O O . ARG A 1 195 ? -13.129 18.019 23.574 1.00 94.19 195 ARG A O 1
ATOM 1507 N N . GLU A 1 196 ? -11.587 18.341 25.196 1.00 94.50 196 GLU A N 1
ATOM 1508 C CA . GLU A 1 196 ? -11.631 19.801 25.131 1.00 94.50 196 GLU A CA 1
ATOM 1509 C C . GLU A 1 196 ? -11.196 20.299 23.752 1.00 94.50 196 GLU A C 1
ATOM 1511 O O . GLU A 1 196 ? -11.910 21.083 23.140 1.00 94.50 196 GLU A O 1
ATOM 1516 N N . ALA A 1 197 ? -10.082 19.808 23.203 1.00 93.75 197 ALA A N 1
ATOM 1517 C CA . ALA A 1 197 ? -9.588 20.293 21.918 1.00 93.75 197 ALA A CA 1
ATOM 1518 C C . ALA A 1 197 ? -10.562 20.021 20.762 1.00 93.75 197 ALA A C 1
ATOM 1520 O O . ALA A 1 197 ? -10.781 20.912 19.939 1.00 93.75 197 ALA A O 1
ATOM 1521 N N . ILE A 1 198 ? -11.170 18.827 20.697 1.00 93.62 198 ILE A N 1
ATOM 1522 C CA . ILE A 1 198 ? -12.182 18.516 19.673 1.00 93.62 198 ILE A CA 1
ATOM 1523 C C . ILE A 1 198 ? -13.402 19.427 19.840 1.00 93.62 198 ILE A C 1
ATOM 1525 O O . ILE A 1 198 ? -13.890 19.980 18.854 1.00 93.62 198 ILE A O 1
ATOM 1529 N N . LEU A 1 199 ? -13.882 19.624 21.071 1.00 96.25 199 LEU A N 1
ATOM 1530 C CA . LEU A 1 199 ? -15.022 20.500 21.336 1.00 96.25 199 LEU A CA 1
ATOM 1531 C C . LEU A 1 199 ? -14.723 21.961 20.989 1.00 96.25 199 LEU A C 1
ATOM 1533 O O . LEU A 1 199 ? -15.512 22.575 20.283 1.00 96.25 199 LEU A O 1
ATOM 1537 N N . GLU A 1 200 ? -13.605 22.524 21.438 1.00 95.56 200 GLU A N 1
ATOM 1538 C CA . GLU A 1 200 ? -13.286 23.940 21.223 1.00 95.56 200 GLU A CA 1
ATOM 1539 C C . GLU A 1 200 ? -12.971 24.258 19.758 1.00 95.56 200 GLU A C 1
ATOM 1541 O O . GLU A 1 200 ? -13.411 25.283 19.242 1.00 95.56 200 GLU A O 1
ATOM 1546 N N . GLN A 1 201 ? -12.207 23.398 19.077 1.00 93.31 201 GLN A N 1
ATOM 1547 C CA . GLN A 1 201 ? -11.682 23.709 17.742 1.00 93.31 201 GLN A CA 1
ATOM 1548 C C . GLN A 1 201 ? -12.590 23.229 16.606 1.00 93.31 201 GLN A C 1
ATOM 1550 O O . GLN A 1 201 ? -12.496 23.763 15.503 1.00 93.31 201 GLN A O 1
ATOM 1555 N N . ILE A 1 202 ? -13.452 22.235 16.853 1.00 93.50 202 ILE A N 1
ATOM 1556 C CA . ILE A 1 202 ? -14.320 21.634 15.826 1.00 93.50 202 ILE A CA 1
ATOM 1557 C C . ILE A 1 202 ? -15.790 21.675 16.249 1.00 93.50 202 ILE A C 1
ATOM 1559 O O . ILE A 1 202 ? -16.622 22.163 15.489 1.00 93.50 202 ILE A O 1
ATOM 1563 N N . GLY A 1 203 ? -16.112 21.207 17.458 1.00 95.19 203 GLY A N 1
ATOM 1564 C CA . GLY A 1 203 ? -17.488 21.115 17.955 1.00 95.19 203 GLY A CA 1
ATOM 1565 C C . GLY A 1 203 ? -18.201 22.467 18.013 1.00 95.19 203 GLY A C 1
ATOM 1566 O O . GLY A 1 203 ? -19.158 22.696 17.278 1.00 95.19 203 GLY A O 1
ATOM 1567 N N . LYS A 1 204 ? -17.713 23.398 18.841 1.00 96.12 204 LYS A N 1
ATOM 1568 C CA . LYS A 1 204 ? -18.316 24.722 19.054 1.00 96.12 204 LYS A CA 1
ATOM 1569 C C . LYS A 1 204 ? -18.418 25.560 17.775 1.00 96.12 204 LYS A C 1
ATOM 1571 O O . LYS A 1 204 ? -19.502 26.095 17.550 1.00 96.12 204 LYS A O 1
ATOM 1576 N N . PRO A 1 205 ? -17.383 25.664 16.913 1.00 96.00 205 PRO A N 1
ATOM 1577 C CA . PRO A 1 205 ? -17.496 26.424 15.667 1.00 96.00 205 PRO A CA 1
ATOM 1578 C C . PRO A 1 205 ? -18.571 25.892 14.711 1.00 96.00 205 PRO A C 1
ATOM 1580 O O . PRO A 1 205 ? -19.088 26.656 13.901 1.00 96.00 205 PRO A O 1
ATOM 1583 N N . LEU A 1 206 ? -18.904 24.598 14.797 1.00 94.94 206 LEU A N 1
ATOM 1584 C CA . LEU A 1 206 ? -19.884 23.933 13.934 1.00 94.94 206 LEU A CA 1
ATOM 1585 C C . LEU A 1 206 ? -21.229 23.653 14.624 1.00 94.94 206 LEU A C 1
ATOM 1587 O O . LEU A 1 206 ? -22.140 23.144 13.977 1.00 94.94 206 LEU A O 1
ATOM 1591 N N . GLY A 1 207 ? -21.368 23.965 15.917 1.00 96.62 207 GLY A N 1
ATOM 1592 C CA . GLY A 1 207 ? -22.564 23.644 16.702 1.00 96.62 207 GLY A CA 1
ATOM 1593 C C . GLY A 1 207 ? -22.777 22.143 16.940 1.00 96.62 207 GLY A C 1
ATOM 1594 O O . GLY A 1 207 ? -23.919 21.706 17.029 1.00 96.62 207 GLY A O 1
ATOM 1595 N N . LEU A 1 208 ? -21.699 21.355 17.020 1.00 96.25 208 LEU A N 1
ATOM 1596 C CA . LEU A 1 208 ? -21.728 19.896 17.187 1.00 96.25 208 LEU A CA 1
ATOM 1597 C C . LEU A 1 208 ? -21.269 19.467 18.586 1.00 96.25 208 LEU A C 1
ATOM 1599 O O . LEU A 1 208 ? -20.363 20.070 19.172 1.00 96.25 208 LEU A O 1
ATOM 1603 N N . GLY A 1 209 ? -21.837 18.372 19.097 1.00 96.44 209 GLY A N 1
ATOM 1604 C CA . GLY A 1 209 ? -21.328 17.695 20.290 1.00 96.44 209 GLY A CA 1
ATOM 1605 C C . GLY A 1 209 ? -19.988 16.986 20.041 1.00 96.44 209 GLY A C 1
ATOM 1606 O O . GLY A 1 209 ? -19.564 16.789 18.904 1.00 96.44 209 GLY A O 1
ATOM 1607 N N . LEU A 1 210 ? -19.320 16.541 21.113 1.00 96.19 210 LEU A N 1
ATOM 1608 C CA . LEU A 1 210 ? -18.004 15.879 21.042 1.00 96.19 210 LEU A CA 1
ATOM 1609 C C . LEU A 1 210 ? -17.997 14.678 20.082 1.00 96.19 210 LEU A C 1
ATOM 1611 O O . LEU A 1 210 ? -17.106 14.546 19.246 1.00 96.19 210 LEU A O 1
ATOM 1615 N N . VAL A 1 211 ? -18.987 13.796 20.229 1.00 96.94 211 VAL A N 1
ATOM 1616 C CA . VAL A 1 211 ? -19.078 12.537 19.476 1.00 96.94 211 VAL A CA 1
ATOM 1617 C C . VAL A 1 211 ? -19.390 12.813 18.010 1.00 96.94 211 VAL A C 1
ATOM 1619 O O . VAL A 1 211 ? -18.783 12.213 17.131 1.00 96.94 211 VAL A O 1
ATOM 1622 N N . GLU A 1 212 ? -20.285 13.763 17.738 1.00 96.44 212 GLU A N 1
ATOM 1623 C CA . GLU A 1 212 ? -20.637 14.183 16.379 1.00 96.44 212 GLU A CA 1
ATOM 1624 C C . GLU A 1 212 ? -19.447 14.836 15.673 1.00 96.44 212 GLU A C 1
ATOM 1626 O O . GLU A 1 212 ? -19.179 14.528 14.513 1.00 96.44 212 GLU A O 1
ATOM 1631 N N . ALA A 1 213 ? -18.691 15.681 16.380 1.00 96.62 213 ALA A N 1
ATOM 1632 C CA . ALA A 1 213 ? -17.470 16.286 15.864 1.00 96.62 213 ALA A CA 1
ATOM 1633 C C . ALA A 1 213 ? -16.398 15.224 15.560 1.00 96.62 213 ALA A C 1
ATOM 1635 O O . ALA A 1 213 ? -15.845 15.212 14.459 1.00 96.62 213 ALA A O 1
ATOM 1636 N N . ALA A 1 214 ? -16.144 14.291 16.485 1.00 96.19 214 ALA A N 1
ATOM 1637 C CA . ALA A 1 214 ? -15.205 13.186 16.274 1.00 96.19 214 ALA A CA 1
ATOM 1638 C C . ALA A 1 214 ? -15.635 12.282 15.104 1.00 96.19 214 ALA A C 1
ATOM 1640 O O . ALA A 1 214 ? -14.827 11.946 14.236 1.00 96.19 214 ALA A O 1
ATOM 1641 N N . HIS A 1 215 ? -16.924 11.949 15.020 1.00 96.44 215 HIS A N 1
ATOM 1642 C CA . HIS A 1 215 ? -17.475 11.176 13.913 1.00 96.44 215 HIS A CA 1
ATOM 1643 C C . HIS A 1 215 ? -17.383 11.940 12.583 1.00 96.44 215 HIS A C 1
ATOM 1645 O O . HIS A 1 215 ? -17.079 11.348 11.549 1.00 96.44 215 HIS A O 1
ATOM 1651 N N . GLY A 1 216 ? -17.569 13.262 12.598 1.00 95.19 216 GLY A N 1
ATOM 1652 C CA . GLY A 1 216 ? -17.362 14.136 11.444 1.00 95.19 216 GLY A CA 1
ATOM 1653 C C . GLY A 1 216 ? -15.924 14.087 10.924 1.00 95.19 216 GLY A C 1
ATOM 1654 O O . GLY A 1 216 ? -15.720 13.888 9.725 1.00 95.19 216 GLY A O 1
ATOM 1655 N N . ILE A 1 217 ? -14.929 14.178 11.817 1.00 93.88 217 ILE A N 1
ATOM 1656 C CA . ILE A 1 217 ? -13.504 14.008 11.474 1.00 93.88 217 ILE A CA 1
ATOM 1657 C C . ILE A 1 217 ? -13.284 12.647 10.799 1.00 93.88 217 ILE A C 1
ATOM 1659 O O . ILE A 1 217 ? -12.708 12.580 9.709 1.00 93.88 217 ILE A O 1
ATOM 1663 N N . PHE A 1 218 ? -13.797 11.573 11.409 1.00 94.56 218 PHE A N 1
ATOM 1664 C CA . PHE A 1 218 ? -13.683 10.209 10.892 1.00 94.56 218 PHE A CA 1
ATOM 1665 C C . PHE A 1 218 ? -14.320 10.043 9.503 1.00 94.56 218 PHE A C 1
ATOM 1667 O O . PHE A 1 218 ? -13.730 9.437 8.607 1.00 94.56 218 PHE A O 1
ATOM 1674 N N . ARG A 1 219 ? -15.502 10.617 9.270 1.00 94.38 219 ARG A N 1
ATOM 1675 C CA . ARG A 1 219 ? -16.175 10.549 7.964 1.00 94.38 219 ARG A CA 1
ATOM 1676 C C . ARG A 1 219 ? -15.435 11.333 6.885 1.00 94.38 219 ARG A C 1
ATOM 1678 O O . ARG A 1 219 ? -15.267 10.827 5.779 1.00 94.38 219 ARG A O 1
ATOM 1685 N N . ILE A 1 220 ? -14.969 12.543 7.197 1.00 92.69 220 ILE A N 1
ATOM 1686 C CA . ILE A 1 220 ? -14.272 13.401 6.228 1.00 92.69 220 ILE A CA 1
ATOM 1687 C C . ILE A 1 220 ? -12.949 12.765 5.799 1.00 92.69 220 ILE A C 1
ATOM 1689 O O . ILE A 1 220 ? -12.647 12.732 4.604 1.00 92.69 220 ILE A O 1
ATOM 1693 N N . VAL A 1 221 ? -12.163 12.232 6.743 1.00 91.88 221 VAL A N 1
ATOM 1694 C CA . VAL A 1 221 ? -10.890 11.591 6.390 1.00 91.88 221 VAL A CA 1
ATOM 1695 C C . VAL A 1 221 ? -11.118 10.355 5.513 1.00 91.88 221 VAL A C 1
ATOM 1697 O O . VAL A 1 221 ? -10.434 10.200 4.503 1.00 91.88 221 VAL A O 1
ATOM 1700 N N . ASN A 1 222 ? -12.132 9.537 5.816 1.00 92.69 222 ASN A N 1
ATOM 1701 C CA . ASN A 1 222 ? -12.477 8.367 5.007 1.00 92.69 222 ASN A CA 1
ATOM 1702 C C . ASN A 1 222 ? -12.968 8.743 3.602 1.00 92.69 222 ASN A C 1
ATOM 1704 O O . ASN A 1 222 ? -12.499 8.158 2.627 1.00 92.69 222 ASN A O 1
ATOM 1708 N N . ALA A 1 223 ? -13.812 9.770 3.468 1.00 90.62 223 ALA A N 1
ATOM 1709 C CA . ALA A 1 223 ? -14.246 10.272 2.162 1.00 90.62 223 ALA A CA 1
ATOM 1710 C C . ALA A 1 223 ? -13.065 10.790 1.319 1.00 90.62 223 ALA A C 1
ATOM 1712 O O . ALA A 1 223 ? -12.974 10.527 0.118 1.00 90.62 223 ALA A O 1
ATOM 1713 N N . ASN A 1 224 ? -12.114 11.492 1.941 1.00 88.94 224 ASN A N 1
ATOM 1714 C CA . ASN A 1 224 ? -10.910 11.973 1.261 1.00 88.94 224 ASN A CA 1
ATOM 1715 C C . ASN A 1 224 ? -10.000 10.821 0.804 1.00 88.94 224 ASN A C 1
ATOM 1717 O O . ASN A 1 224 ? -9.491 10.855 -0.320 1.00 88.94 224 ASN A O 1
ATOM 1721 N N . MET A 1 225 ? -9.811 9.799 1.646 1.00 89.12 225 MET A N 1
ATOM 1722 C CA . MET A 1 225 ? -9.023 8.608 1.306 1.00 89.12 225 MET A CA 1
ATOM 1723 C C . MET A 1 225 ? -9.678 7.799 0.179 1.00 89.12 225 MET A C 1
ATOM 1725 O O . MET A 1 225 ? -9.007 7.484 -0.805 1.00 89.12 225 MET A O 1
ATOM 1729 N N . ALA A 1 226 ? -10.992 7.571 0.241 1.00 90.50 226 ALA A N 1
ATOM 1730 C CA . ALA A 1 226 ? -11.743 6.920 -0.832 1.00 90.50 226 ALA A CA 1
ATOM 1731 C C . ALA A 1 226 ? -11.623 7.690 -2.161 1.00 90.50 226 ALA A C 1
ATOM 1733 O O . ALA A 1 226 ? -11.332 7.104 -3.203 1.00 90.50 226 ALA A O 1
ATOM 1734 N N . ASN A 1 227 ? -11.734 9.023 -2.140 1.00 87.81 227 ASN A N 1
ATOM 1735 C CA . ASN A 1 227 ? -11.538 9.848 -3.337 1.00 87.81 227 ASN A CA 1
ATOM 1736 C C . ASN A 1 227 ? -10.116 9.754 -3.912 1.00 87.81 227 ASN A C 1
ATOM 1738 O O . ASN A 1 227 ? -9.936 9.796 -5.132 1.00 87.81 227 ASN A O 1
ATOM 1742 N N . ALA A 1 228 ? -9.093 9.619 -3.062 1.00 86.31 228 ALA A N 1
ATOM 1743 C CA . ALA A 1 228 ? -7.725 9.406 -3.522 1.00 86.31 228 ALA A CA 1
ATOM 1744 C C . ALA A 1 228 ? -7.580 8.061 -4.251 1.00 86.31 228 ALA A C 1
ATOM 1746 O O . ALA A 1 228 ? -7.022 8.035 -5.350 1.00 86.31 228 ALA A O 1
ATOM 1747 N N . ILE A 1 229 ? -8.147 6.988 -3.692 1.00 85.31 229 ILE A N 1
ATOM 1748 C CA . ILE A 1 229 ? -8.175 5.653 -4.308 1.00 85.31 229 ILE A CA 1
ATOM 1749 C C . ILE A 1 229 ? -8.934 5.696 -5.642 1.00 85.31 229 ILE A C 1
ATOM 1751 O O . ILE A 1 229 ? -8.419 5.244 -6.668 1.00 85.31 229 ILE A O 1
ATOM 1755 N N . ARG A 1 230 ? -10.117 6.325 -5.671 1.00 86.06 230 ARG A N 1
ATOM 1756 C CA . ARG A 1 230 ? -10.938 6.480 -6.884 1.00 86.06 230 ARG A CA 1
ATOM 1757 C C . ARG A 1 230 ? -10.182 7.205 -7.995 1.00 86.06 230 ARG A C 1
ATOM 1759 O O . ARG A 1 230 ? -10.258 6.785 -9.148 1.00 86.06 230 ARG A O 1
ATOM 1766 N N . ARG A 1 231 ? -9.427 8.261 -7.664 1.00 83.06 231 ARG A N 1
ATOM 1767 C CA . ARG A 1 231 ? -8.620 9.018 -8.635 1.00 83.06 231 ARG A CA 1
ATOM 1768 C C . ARG A 1 231 ? -7.516 8.161 -9.247 1.00 83.06 231 ARG A C 1
ATOM 1770 O O . ARG A 1 231 ? -7.348 8.190 -10.460 1.00 83.06 231 ARG A O 1
ATOM 1777 N N . VAL A 1 232 ? -6.780 7.408 -8.430 1.00 79.00 232 VAL A N 1
ATOM 1778 C CA . VAL A 1 232 ? -5.711 6.525 -8.925 1.00 79.00 232 VAL A CA 1
ATOM 1779 C C . VAL A 1 232 ? -6.293 5.416 -9.807 1.00 79.00 232 VAL A C 1
ATOM 1781 O O . VAL A 1 232 ? -5.808 5.214 -10.915 1.00 79.00 232 VAL A O 1
ATOM 1784 N N . SER A 1 233 ? -7.388 4.788 -9.370 1.00 78.50 233 SER A N 1
ATOM 1785 C CA . SER A 1 233 ? -8.079 3.729 -10.124 1.00 78.50 233 SER A CA 1
ATOM 1786 C C . SER A 1 233 ? -8.593 4.235 -11.475 1.00 78.50 233 SER A C 1
ATOM 1788 O O . SER A 1 233 ? -8.306 3.654 -12.516 1.00 78.50 233 SER A O 1
ATOM 1790 N N . SER A 1 234 ? -9.296 5.374 -11.470 1.00 78.75 234 SER A N 1
ATOM 1791 C CA . SER A 1 234 ? -9.905 5.946 -12.678 1.00 78.75 234 SER A CA 1
ATOM 1792 C C . SER A 1 234 ? -8.855 6.417 -13.684 1.00 78.75 234 SER A C 1
ATOM 1794 O O . SER A 1 234 ? -9.049 6.249 -14.884 1.00 78.75 234 SER A O 1
ATOM 1796 N N . ASN A 1 235 ? -7.733 6.973 -13.211 1.00 73.31 235 ASN A N 1
ATOM 1797 C CA . ASN A 1 235 ? -6.615 7.364 -14.075 1.00 73.31 235 ASN A CA 1
ATOM 1798 C C . ASN A 1 235 ? -5.971 6.161 -14.776 1.00 73.31 235 ASN A C 1
ATOM 1800 O O . ASN A 1 235 ? -5.458 6.313 -15.879 1.00 73.31 235 ASN A O 1
ATOM 1804 N N . ALA A 1 236 ? -6.015 4.986 -14.149 1.00 72.56 236 ALA A N 1
ATOM 1805 C CA . ALA A 1 236 ? -5.574 3.728 -14.738 1.00 72.56 236 ALA A CA 1
ATOM 1806 C C . ALA A 1 236 ? -6.681 3.016 -15.549 1.00 72.56 236 ALA A C 1
ATOM 1808 O O . ALA A 1 236 ? -6.456 1.935 -16.079 1.00 72.56 236 ALA A O 1
ATOM 1809 N N . GLY A 1 237 ? -7.880 3.604 -15.664 1.00 80.75 237 GLY A N 1
ATOM 1810 C CA . GLY A 1 237 ? -9.007 3.010 -16.390 1.00 80.75 237 GLY A CA 1
ATOM 1811 C C . GLY A 1 237 ? -9.703 1.856 -15.657 1.00 80.75 237 GLY A C 1
ATOM 1812 O O . GLY A 1 237 ? -10.454 1.110 -16.283 1.00 80.75 237 GLY A O 1
ATOM 1813 N N . HIS A 1 238 ? -9.478 1.716 -14.349 1.00 81.38 238 HIS A N 1
ATOM 1814 C CA . HIS A 1 238 ? -9.992 0.625 -13.523 1.00 81.38 238 HIS A CA 1
ATOM 1815 C C . HIS A 1 238 ? -11.196 1.054 -12.670 1.00 81.38 238 HIS A C 1
ATOM 1817 O O . HIS A 1 238 ? -11.200 2.135 -12.074 1.00 81.38 238 HIS A O 1
ATOM 1823 N N . ASP A 1 239 ? -12.207 0.184 -12.581 1.00 84.94 239 ASP A N 1
ATOM 1824 C CA . ASP A 1 239 ? -13.360 0.346 -11.691 1.00 84.94 239 ASP A CA 1
ATOM 1825 C C . ASP A 1 239 ? -13.075 -0.331 -10.338 1.00 84.94 239 ASP A C 1
ATOM 1827 O O . ASP A 1 239 ? -12.938 -1.551 -10.308 1.00 84.94 239 ASP A O 1
ATOM 1831 N N . PRO A 1 240 ? -13.003 0.407 -9.211 1.00 87.12 240 PRO A N 1
ATOM 1832 C CA . PRO A 1 240 ? -12.678 -0.161 -7.899 1.00 87.12 240 PRO A CA 1
ATOM 1833 C C . PRO A 1 240 ? -13.536 -1.365 -7.488 1.00 87.12 240 PRO A C 1
ATOM 1835 O O . PRO A 1 240 ? -13.062 -2.227 -6.756 1.00 87.12 240 PRO A O 1
ATOM 1838 N N . ARG A 1 241 ? -14.783 -1.448 -7.965 1.00 90.31 241 ARG A N 1
ATOM 1839 C CA . ARG A 1 241 ? -15.742 -2.504 -7.596 1.00 90.31 241 ARG A CA 1
ATOM 1840 C C . ARG A 1 241 ? -15.336 -3.891 -8.079 1.00 90.31 241 ARG A C 1
ATOM 1842 O O . ARG A 1 241 ? -15.791 -4.884 -7.516 1.00 90.31 241 ARG A O 1
ATOM 1849 N N . ASP A 1 242 ? -14.487 -3.950 -9.097 1.00 86.44 242 ASP A N 1
ATOM 1850 C CA . ASP A 1 242 ? -13.993 -5.202 -9.664 1.00 86.44 242 ASP A CA 1
ATOM 1851 C C . ASP A 1 242 ? -12.834 -5.797 -8.842 1.00 86.44 242 ASP A C 1
ATOM 1853 O O . ASP A 1 242 ? -12.334 -6.871 -9.183 1.00 86.44 242 ASP A O 1
ATOM 1857 N N . PHE A 1 243 ? -12.427 -5.134 -7.748 1.00 83.56 243 PHE A N 1
ATOM 1858 C CA . PHE A 1 243 ? -11.237 -5.477 -6.975 1.00 83.56 243 PHE A CA 1
ATOM 1859 C C . PHE A 1 243 ? -11.518 -5.828 -5.514 1.00 83.56 243 PHE A C 1
ATOM 1861 O O . PHE A 1 243 ? -12.533 -5.465 -4.917 1.00 83.56 243 PHE A O 1
ATOM 1868 N N . HIS A 1 244 ? -10.568 -6.545 -4.920 1.00 88.38 244 HIS A N 1
ATOM 1869 C CA . HIS A 1 244 ? -10.426 -6.670 -3.469 1.00 88.38 244 HIS A CA 1
ATOM 1870 C C . HIS A 1 244 ? -9.399 -5.652 -2.978 1.00 88.38 244 HIS A C 1
ATOM 1872 O O . HIS A 1 244 ? -8.443 -5.342 -3.688 1.00 88.38 244 HIS A O 1
ATOM 1878 N N . MET A 1 245 ? -9.584 -5.131 -1.766 1.00 88.19 245 MET A N 1
ATOM 1879 C CA . MET A 1 245 ? -8.665 -4.150 -1.186 1.00 88.19 245 MET A CA 1
ATOM 1880 C C . MET A 1 245 ? -7.814 -4.801 -0.099 1.00 88.19 245 MET A C 1
ATOM 1882 O O . MET A 1 245 ? -8.325 -5.238 0.930 1.00 88.19 245 MET A O 1
ATOM 1886 N N . VAL A 1 246 ? -6.501 -4.841 -0.327 1.00 89.75 246 VAL A N 1
ATOM 1887 C CA . VAL A 1 246 ? -5.526 -5.243 0.691 1.00 89.75 246 VAL A CA 1
ATOM 1888 C C . VAL A 1 246 ? -5.267 -4.051 1.605 1.00 89.75 246 VAL A C 1
ATOM 1890 O O . VAL A 1 246 ? -4.928 -2.962 1.141 1.00 89.75 246 VAL A O 1
ATOM 1893 N N . VAL A 1 247 ? -5.443 -4.249 2.905 1.00 89.00 247 VAL A N 1
ATOM 1894 C CA . VAL A 1 247 ? -5.353 -3.195 3.914 1.00 89.00 247 VAL A CA 1
ATOM 1895 C C . VAL A 1 247 ? -4.125 -3.426 4.773 1.00 89.00 247 VAL A C 1
ATOM 1897 O O . VAL A 1 247 ? -3.978 -4.481 5.385 1.00 89.00 247 VAL A O 1
ATOM 1900 N N . TYR A 1 248 ? -3.264 -2.416 4.851 1.00 86.12 248 TYR A N 1
ATOM 1901 C CA . TYR A 1 248 ? -2.078 -2.444 5.696 1.00 86.12 248 TYR A CA 1
ATOM 1902 C C . TYR A 1 248 ? -1.856 -1.115 6.443 1.00 86.12 248 TYR A C 1
ATOM 1904 O O . TYR A 1 248 ? -2.580 -0.138 6.240 1.00 86.12 248 TYR A O 1
ATOM 1912 N N . GLY A 1 249 ? -0.847 -1.079 7.316 1.00 82.69 249 GLY A N 1
ATOM 1913 C CA . GLY A 1 249 ? -0.551 0.017 8.242 1.00 82.69 249 GLY A CA 1
ATOM 1914 C C . GLY A 1 249 ? -1.296 -0.098 9.579 1.00 82.69 249 GLY A C 1
ATOM 1915 O O . GLY A 1 249 ? -2.276 -0.831 9.702 1.00 82.69 249 GLY A O 1
ATOM 1916 N N . GLY A 1 250 ? -0.853 0.643 10.601 1.00 85.25 250 GLY A N 1
ATOM 1917 C CA . GLY A 1 250 ? -1.435 0.565 11.948 1.00 85.25 250 GLY A CA 1
ATOM 1918 C C . GLY A 1 250 ? -2.923 0.923 12.001 1.00 85.25 250 GLY A C 1
ATOM 1919 O O . GLY A 1 250 ? -3.718 0.178 12.570 1.00 85.25 250 GLY A O 1
ATOM 1920 N N . ASN A 1 251 ? -3.313 2.022 11.348 1.00 88.25 251 ASN A N 1
ATOM 1921 C CA . ASN A 1 251 ? -4.693 2.525 11.339 1.00 88.25 251 ASN A CA 1
ATOM 1922 C C . ASN A 1 251 ? -5.516 2.081 10.118 1.00 88.25 251 ASN A C 1
ATOM 1924 O O . ASN A 1 251 ? -6.727 2.292 10.099 1.00 88.25 251 ASN A O 1
ATOM 1928 N N . GLY A 1 252 ? -4.896 1.476 9.098 1.00 90.44 252 GLY A N 1
ATOM 1929 C CA . GLY A 1 252 ? -5.595 1.046 7.880 1.00 90.44 252 GLY A CA 1
ATOM 1930 C C . GLY A 1 252 ? -6.869 0.240 8.177 1.00 90.44 252 GLY A C 1
ATOM 1931 O O . GLY A 1 252 ? -7.941 0.626 7.704 1.00 90.44 252 GLY A O 1
ATOM 1932 N N . PRO A 1 253 ? -6.801 -0.799 9.031 1.00 94.69 253 PRO A N 1
ATOM 1933 C CA . PRO A 1 253 ? -7.952 -1.649 9.350 1.00 94.69 253 PRO A CA 1
ATOM 1934 C C . PRO A 1 253 ? -9.080 -0.978 10.151 1.00 94.69 253 PRO A C 1
ATOM 1936 O O . PRO A 1 253 ? -10.190 -1.504 10.187 1.00 94.69 253 PRO A O 1
ATOM 1939 N N . ILE A 1 254 ? -8.836 0.190 10.756 1.00 95.31 254 ILE A N 1
ATOM 1940 C CA . ILE A 1 254 ? -9.881 1.004 11.400 1.00 95.31 254 ILE A CA 1
ATOM 1941 C C . ILE A 1 254 ? -10.730 1.719 10.337 1.00 95.31 254 ILE A C 1
ATOM 1943 O O . ILE A 1 254 ? -11.943 1.870 10.480 1.00 95.31 254 ILE A O 1
ATOM 1947 N N . HIS A 1 255 ? -10.086 2.180 9.265 1.00 95.38 255 HIS A N 1
ATOM 1948 C CA . HIS A 1 255 ? -10.659 3.115 8.297 1.00 95.38 255 HIS A CA 1
ATOM 1949 C C . HIS A 1 255 ? -11.146 2.450 7.002 1.00 95.38 255 HIS A C 1
ATOM 1951 O O . HIS A 1 255 ? -12.114 2.906 6.392 1.00 95.38 255 HIS A O 1
ATOM 1957 N N . ALA A 1 256 ? -10.488 1.370 6.580 1.00 93.94 256 ALA A N 1
ATOM 1958 C CA . ALA A 1 256 ? -10.742 0.703 5.307 1.00 93.94 256 ALA A CA 1
ATOM 1959 C C . ALA A 1 256 ? -12.202 0.274 5.061 1.00 93.94 256 ALA A C 1
ATOM 1961 O O . ALA A 1 256 ? -12.646 0.446 3.927 1.00 93.94 256 ALA A O 1
ATOM 1962 N N . PRO A 1 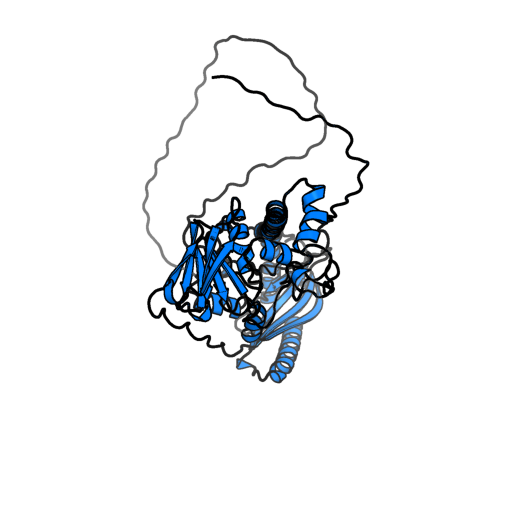257 ? -12.979 -0.215 6.052 1.00 94.00 257 PRO A N 1
ATOM 1963 C CA . PRO A 1 257 ? -14.377 -0.593 5.823 1.00 94.00 257 PRO A CA 1
ATOM 1964 C C . PRO A 1 257 ? -15.225 0.524 5.205 1.00 94.00 257 PRO A C 1
ATOM 1966 O O . PRO A 1 257 ? -15.856 0.302 4.177 1.00 94.00 257 PRO A O 1
ATOM 1969 N N . LEU A 1 258 ? -15.158 1.748 5.742 1.00 92.62 258 LEU A N 1
ATOM 1970 C CA . LEU A 1 258 ? -15.926 2.879 5.202 1.00 92.62 258 LEU A CA 1
ATOM 1971 C C . LEU A 1 258 ? -15.434 3.304 3.815 1.00 92.62 258 LEU A C 1
ATOM 1973 O O . LEU A 1 258 ? -16.210 3.777 2.987 1.00 92.62 258 LEU A O 1
ATOM 1977 N N . GLN A 1 259 ? -14.134 3.167 3.556 1.00 94.19 259 GLN A N 1
ATOM 1978 C CA . GLN A 1 259 ? -13.574 3.471 2.239 1.00 94.19 259 GLN A CA 1
ATOM 1979 C C . GLN A 1 259 ? -14.067 2.466 1.201 1.00 94.19 259 GLN A C 1
ATOM 1981 O O . GLN A 1 259 ? -14.426 2.858 0.094 1.00 94.19 259 GLN A O 1
ATOM 1986 N N . ALA A 1 260 ? -14.103 1.183 1.562 1.00 93.69 260 ALA A N 1
ATOM 1987 C CA . ALA A 1 260 ? -14.602 0.125 0.701 1.00 93.69 260 ALA A CA 1
ATOM 1988 C C . ALA A 1 260 ? -16.092 0.296 0.394 1.00 93.69 260 ALA A C 1
ATOM 1990 O O . ALA A 1 260 ? -16.463 0.193 -0.774 1.00 93.69 260 ALA A O 1
ATOM 1991 N N . GLU A 1 261 ? -16.916 0.656 1.383 1.00 93.50 261 GLU A N 1
ATOM 1992 C CA . GLU A 1 261 ? -18.328 1.009 1.170 1.00 93.50 261 GLU A CA 1
ATOM 1993 C C . GLU A 1 261 ? -18.481 2.143 0.143 1.00 93.50 261 GLU A C 1
ATOM 1995 O O . GLU A 1 261 ? -19.194 1.993 -0.850 1.00 93.50 261 GLU A O 1
ATOM 2000 N N . GLU A 1 262 ? -17.754 3.252 0.324 1.00 93.12 262 GLU A N 1
ATOM 2001 C CA . GLU A 1 262 ? -17.783 4.415 -0.580 1.00 93.12 262 GLU A CA 1
ATOM 2002 C C . GLU A 1 262 ? -17.280 4.081 -1.999 1.00 93.12 262 GLU A C 1
ATOM 2004 O O . GLU A 1 262 ? -17.668 4.710 -2.989 1.00 93.12 262 GLU A O 1
ATOM 2009 N N . LEU A 1 263 ? -16.400 3.090 -2.129 1.00 92.25 263 LEU A N 1
ATOM 2010 C CA . LEU A 1 263 ? -15.861 2.628 -3.410 1.00 92.25 263 LEU A CA 1
ATOM 2011 C C . LEU A 1 263 ? -16.679 1.492 -4.039 1.00 92.25 263 LEU A C 1
ATOM 2013 O O . LEU A 1 263 ? -16.449 1.158 -5.200 1.00 92.25 263 LEU A O 1
ATOM 2017 N N . GLY A 1 264 ? -17.630 0.911 -3.304 1.00 93.62 264 GLY A N 1
ATOM 2018 C CA . GLY A 1 264 ? -18.366 -0.287 -3.707 1.00 93.62 264 GLY A CA 1
ATOM 2019 C C . GLY A 1 264 ? -17.512 -1.562 -3.744 1.00 93.62 264 GLY A C 1
ATOM 2020 O O . GLY A 1 264 ? -17.882 -2.521 -4.421 1.00 93.62 264 GLY A O 1
ATOM 2021 N N . ILE A 1 265 ? -16.379 -1.578 -3.040 1.00 93.50 265 ILE A N 1
ATOM 2022 C CA . ILE A 1 265 ? -15.514 -2.753 -2.877 1.00 93.50 265 ILE A CA 1
ATOM 2023 C C . ILE A 1 265 ? -16.181 -3.702 -1.885 1.00 93.50 265 ILE A C 1
ATOM 2025 O O . ILE A 1 265 ? -16.600 -3.288 -0.812 1.00 93.50 265 ILE A O 1
ATOM 2029 N N . ARG A 1 266 ? -16.284 -4.989 -2.226 1.00 93.56 266 ARG A N 1
ATOM 2030 C CA . ARG A 1 266 ? -17.047 -5.964 -1.421 1.00 93.56 266 ARG A CA 1
ATOM 2031 C C . ARG A 1 266 ? -16.207 -6.766 -0.432 1.00 93.56 266 ARG A C 1
ATOM 2033 O O . ARG A 1 266 ? -16.773 -7.343 0.493 1.00 93.56 266 ARG A O 1
ATOM 2040 N N . LYS A 1 267 ? -14.890 -6.821 -0.641 1.00 92.81 267 LYS A N 1
ATOM 2041 C CA . LYS A 1 267 ? -13.970 -7.618 0.172 1.00 92.81 267 LYS A CA 1
ATOM 2042 C C . LYS A 1 267 ? -12.702 -6.853 0.514 1.00 92.81 267 LYS A C 1
ATOM 2044 O O . LYS A 1 267 ? -12.065 -6.253 -0.357 1.00 92.81 267 LYS A O 1
ATOM 2049 N N . LEU A 1 268 ? -12.342 -6.929 1.786 1.00 93.44 268 LEU A N 1
ATOM 2050 C CA . LEU A 1 268 ? -11.096 -6.440 2.348 1.00 93.44 268 LEU A CA 1
ATOM 2051 C C . LEU A 1 268 ? -10.237 -7.622 2.777 1.00 93.44 268 LEU A C 1
ATOM 2053 O O . LEU A 1 268 ? -10.753 -8.571 3.361 1.00 93.44 268 LEU A O 1
ATOM 2057 N N . LEU A 1 269 ? -8.933 -7.529 2.550 1.00 93.50 269 LEU A N 1
ATOM 2058 C CA . LEU A 1 269 ? -7.962 -8.476 3.079 1.00 93.50 269 LEU A CA 1
ATOM 2059 C C . LEU A 1 269 ? -7.029 -7.742 4.035 1.00 93.50 269 LEU A C 1
ATOM 2061 O O . LEU A 1 269 ? -6.288 -6.854 3.613 1.00 93.50 269 LEU A O 1
ATOM 2065 N N . VAL A 1 270 ? -7.070 -8.100 5.315 1.00 92.75 270 VAL A N 1
ATOM 2066 C CA . VAL A 1 270 ? -6.247 -7.478 6.355 1.00 92.75 270 VAL A CA 1
ATOM 2067 C C . VAL A 1 270 ? -5.278 -8.507 6.933 1.00 92.75 270 VAL A C 1
ATOM 2069 O O . VAL A 1 270 ? -5.672 -9.297 7.791 1.00 92.75 270 VAL A O 1
ATOM 2072 N N . PRO A 1 271 ? -4.005 -8.524 6.512 1.00 90.25 271 PRO A N 1
ATOM 2073 C CA . PRO A 1 271 ? -3.004 -9.393 7.120 1.00 90.25 271 PRO A CA 1
ATOM 2074 C C . PRO A 1 271 ? -2.818 -9.053 8.604 1.00 90.25 271 PRO A C 1
ATOM 2076 O O . PRO A 1 271 ? -2.760 -7.874 8.959 1.00 90.25 271 PRO A O 1
ATOM 2079 N N . LYS A 1 272 ? -2.606 -10.049 9.474 1.00 89.00 272 LYS A N 1
ATOM 2080 C CA . LYS A 1 272 ? -2.173 -9.815 10.871 1.00 89.00 272 LYS A CA 1
ATOM 2081 C C . LYS A 1 272 ? -0.890 -8.977 10.935 1.00 89.00 272 LYS A C 1
ATOM 2083 O O . LYS A 1 272 ? -0.689 -8.173 11.840 1.00 89.00 272 LYS A O 1
ATOM 2088 N N . THR A 1 273 ? -0.042 -9.102 9.914 1.00 83.75 273 THR A N 1
ATOM 2089 C CA . THR A 1 273 ? 1.184 -8.316 9.722 1.00 83.75 273 THR A CA 1
ATOM 2090 C C . THR A 1 273 ? 0.951 -6.927 9.119 1.00 83.75 273 THR A C 1
ATOM 2092 O O . THR A 1 273 ? 1.927 -6.251 8.800 1.00 83.75 273 THR A O 1
ATOM 2095 N N . SER A 1 274 ? -0.301 -6.473 8.985 1.00 83.75 274 SER A N 1
ATOM 2096 C CA . SER A 1 274 ? -0.696 -5.177 8.412 1.00 83.75 274 SER A CA 1
ATOM 2097 C C . SER A 1 274 ? 0.232 -4.012 8.823 1.00 83.75 274 SER A C 1
ATOM 2099 O O . SER A 1 274 ? 0.741 -3.322 7.937 1.00 83.75 274 SER A O 1
ATOM 2101 N N . PRO A 1 275 ? 0.582 -3.808 10.108 1.00 83.94 275 PRO A N 1
ATOM 2102 C CA . PRO A 1 275 ? 1.474 -2.714 10.527 1.00 83.94 275 PRO A CA 1
ATOM 2103 C C . PRO A 1 275 ? 2.896 -2.787 9.970 1.00 83.94 275 PRO A C 1
ATOM 2105 O O . PRO A 1 275 ? 3.515 -1.760 9.713 1.00 83.94 275 PRO A O 1
ATOM 2108 N N . ALA A 1 276 ? 3.414 -3.997 9.771 1.00 84.38 276 ALA A N 1
ATOM 2109 C CA . ALA A 1 276 ? 4.767 -4.252 9.286 1.00 84.38 276 ALA A CA 1
ATOM 2110 C C . ALA A 1 276 ? 4.788 -4.667 7.807 1.00 84.38 276 ALA A C 1
ATOM 2112 O O . ALA A 1 276 ? 5.809 -5.145 7.315 1.00 84.38 276 ALA A O 1
ATOM 2113 N N . PHE A 1 277 ? 3.683 -4.487 7.082 1.00 82.19 277 PHE A N 1
ATOM 2114 C CA . PHE A 1 277 ? 3.531 -4.991 5.720 1.00 82.19 277 PHE A CA 1
ATOM 2115 C C . PHE A 1 277 ? 4.571 -4.417 4.748 1.00 82.19 277 PHE A C 1
ATOM 2117 O O . PHE A 1 277 ? 5.092 -5.138 3.904 1.00 82.19 277 PHE A O 1
ATOM 2124 N N . SER A 1 278 ? 4.959 -3.148 4.921 1.00 76.44 278 SER A N 1
ATOM 2125 C CA . SER A 1 278 ? 6.040 -2.527 4.140 1.00 76.44 278 SER A CA 1
ATOM 2126 C C . SER A 1 278 ? 7.400 -3.185 4.394 1.00 76.44 278 SER A C 1
ATOM 2128 O O . SER A 1 278 ? 8.173 -3.386 3.461 1.00 76.44 278 SER A O 1
ATOM 2130 N N . ALA A 1 279 ? 7.693 -3.542 5.650 1.00 81.81 279 ALA A N 1
ATOM 2131 C CA . ALA A 1 279 ? 8.922 -4.249 6.003 1.00 81.81 279 ALA A CA 1
ATOM 2132 C C . ALA A 1 279 ? 8.897 -5.689 5.475 1.00 81.81 279 ALA A C 1
ATOM 2134 O O . ALA A 1 279 ? 9.901 -6.162 4.952 1.00 81.81 279 ALA A O 1
ATOM 2135 N N . LEU A 1 280 ? 7.737 -6.354 5.537 1.00 82.12 280 LEU A N 1
ATOM 2136 C CA . LEU A 1 280 ? 7.543 -7.656 4.907 1.00 82.12 280 LEU A CA 1
ATOM 2137 C C . LEU A 1 280 ? 7.822 -7.571 3.405 1.00 82.12 280 LEU A C 1
ATOM 2139 O O . LEU A 1 280 ? 8.616 -8.362 2.917 1.00 82.12 280 LEU A O 1
ATOM 2143 N N . GLY A 1 281 ? 7.249 -6.585 2.707 1.00 80.56 281 GLY A N 1
ATOM 2144 C CA . GLY A 1 281 ? 7.481 -6.341 1.282 1.00 80.56 281 GLY A CA 1
ATOM 2145 C C . GLY A 1 281 ? 8.963 -6.198 0.928 1.00 80.56 281 GLY A C 1
ATOM 2146 O O . GLY A 1 281 ? 9.403 -6.774 -0.061 1.00 80.56 281 GLY A O 1
ATOM 2147 N N . LEU A 1 282 ? 9.741 -5.504 1.767 1.00 82.25 282 LEU A N 1
ATOM 2148 C CA . LEU A 1 282 ? 11.193 -5.393 1.605 1.00 82.25 282 LEU A CA 1
ATOM 2149 C C . LEU A 1 282 ? 11.908 -6.741 1.780 1.00 82.25 282 LEU A C 1
ATOM 2151 O O . LEU A 1 282 ? 12.817 -7.041 1.016 1.00 82.25 282 LEU A O 1
ATOM 2155 N N . LEU A 1 283 ? 11.499 -7.551 2.761 1.00 83.19 283 LEU A N 1
ATOM 2156 C CA . LEU A 1 283 ? 12.101 -8.865 3.020 1.00 83.19 283 LEU A CA 1
ATOM 2157 C C . LEU A 1 283 ? 11.858 -9.865 1.889 1.00 83.19 283 LEU A C 1
ATOM 2159 O O . LEU A 1 283 ? 12.679 -10.752 1.679 1.00 83.19 283 LEU A O 1
ATOM 2163 N N . ILE A 1 284 ? 10.723 -9.750 1.199 1.00 80.31 284 ILE A N 1
ATOM 2164 C CA . ILE A 1 284 ? 10.354 -10.674 0.124 1.00 80.31 284 ILE A CA 1
ATOM 2165 C C . ILE A 1 284 ? 10.744 -10.167 -1.266 1.00 80.31 284 ILE A C 1
ATOM 2167 O O . ILE A 1 284 ? 10.622 -10.933 -2.216 1.00 80.31 284 ILE A O 1
ATOM 2171 N N . ALA A 1 285 ? 11.182 -8.909 -1.393 1.00 83.38 285 ALA A N 1
ATOM 2172 C CA . ALA A 1 285 ? 11.565 -8.288 -2.657 1.00 83.38 285 ALA A CA 1
ATOM 2173 C C . ALA A 1 285 ? 12.768 -8.975 -3.320 1.00 83.38 285 ALA A C 1
ATOM 2175 O O . ALA A 1 285 ? 13.766 -9.289 -2.673 1.00 83.38 285 ALA A O 1
ATOM 2176 N N . ASP A 1 286 ? 12.685 -9.146 -4.641 1.00 87.44 286 ASP A N 1
ATOM 2177 C CA . ASP A 1 286 ? 13.861 -9.417 -5.466 1.00 87.44 286 ASP A CA 1
ATOM 2178 C C . ASP A 1 286 ? 14.732 -8.148 -5.535 1.00 87.44 286 ASP A C 1
ATOM 2180 O O . ASP A 1 286 ? 14.222 -7.021 -5.488 1.00 87.44 286 ASP A O 1
ATOM 2184 N N . T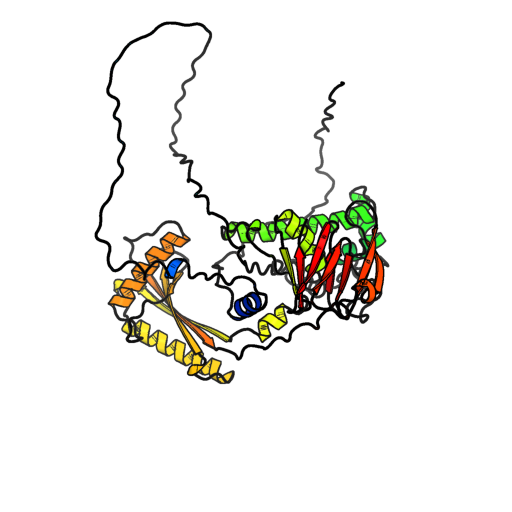YR A 1 287 ? 16.044 -8.313 -5.699 1.00 89.62 287 TYR A N 1
ATOM 2185 C CA . TYR A 1 287 ? 16.923 -7.177 -5.965 1.00 89.62 287 TYR A CA 1
ATOM 2186 C C . TYR A 1 287 ? 16.685 -6.690 -7.393 1.00 89.62 287 TYR A C 1
ATOM 2188 O O . TYR A 1 287 ? 16.737 -7.477 -8.332 1.00 89.62 287 TYR A O 1
ATOM 2196 N N . VAL A 1 288 ? 16.450 -5.393 -7.584 1.00 92.19 288 VAL A N 1
ATOM 2197 C CA . VAL A 1 288 ? 16.293 -4.811 -8.922 1.00 92.19 288 VAL A CA 1
ATOM 2198 C C . VAL A 1 288 ? 17.333 -3.721 -9.117 1.00 92.19 288 VAL A C 1
ATOM 2200 O O . VAL A 1 288 ? 17.337 -2.723 -8.399 1.00 92.19 288 VAL A O 1
ATOM 2203 N N . VAL A 1 289 ? 18.191 -3.909 -10.115 1.00 94.25 289 VAL A N 1
ATOM 2204 C CA . VAL A 1 289 ? 19.152 -2.909 -10.581 1.00 94.25 289 VAL A CA 1
ATOM 2205 C C . VAL A 1 289 ? 18.683 -2.414 -11.940 1.00 94.25 289 VAL A C 1
ATOM 2207 O O . VAL A 1 289 ? 18.515 -3.192 -12.875 1.00 94.25 289 VAL A O 1
ATOM 2210 N N . ASP A 1 290 ? 18.441 -1.112 -12.044 1.00 96.06 290 ASP A N 1
ATOM 2211 C CA . ASP A 1 290 ? 17.973 -0.471 -13.268 1.00 96.06 290 ASP A CA 1
ATOM 2212 C C . ASP A 1 290 ? 19.030 0.516 -13.760 1.00 96.06 290 ASP A C 1
ATOM 2214 O O . ASP A 1 290 ? 19.326 1.521 -13.104 1.00 96.06 290 ASP A O 1
ATOM 2218 N N . ARG A 1 291 ? 19.655 0.190 -14.892 1.00 96.38 291 ARG A N 1
ATOM 2219 C CA . ARG A 1 291 ? 20.780 0.939 -15.452 1.00 96.38 291 ARG A CA 1
ATOM 2220 C C . ARG A 1 291 ? 20.440 1.404 -16.856 1.00 96.38 291 ARG A C 1
ATOM 2222 O O . ARG A 1 291 ? 19.859 0.677 -17.656 1.00 96.38 291 ARG A O 1
ATOM 2229 N N . LEU A 1 292 ? 20.821 2.638 -17.156 1.00 96.75 292 LEU A N 1
ATOM 2230 C CA . LEU A 1 292 ? 20.517 3.298 -18.416 1.00 96.75 292 LEU A CA 1
ATOM 2231 C C . LEU A 1 292 ? 21.729 4.101 -18.874 1.00 96.75 292 LEU A C 1
ATOM 2233 O O . LEU A 1 292 ? 22.377 4.775 -18.073 1.00 96.75 292 LEU A O 1
ATOM 2237 N N . ARG A 1 293 ? 22.018 4.046 -20.175 1.00 98.06 293 ARG A N 1
ATOM 2238 C CA . ARG A 1 293 ? 23.097 4.797 -20.819 1.00 98.06 293 ARG A CA 1
ATOM 2239 C C . ARG A 1 293 ? 22.546 5.588 -21.992 1.00 98.06 293 ARG A C 1
ATOM 2241 O O . ARG A 1 293 ? 21.855 5.048 -22.856 1.00 98.06 293 ARG A O 1
ATOM 2248 N N . SER A 1 294 ? 22.850 6.881 -22.015 1.00 97.62 294 SER A N 1
ATOM 2249 C CA . SER A 1 294 ? 22.441 7.768 -23.102 1.00 97.62 294 SER A CA 1
ATOM 2250 C C . SER A 1 294 ? 23.075 7.328 -24.419 1.00 97.62 294 SER A C 1
ATOM 2252 O O . SER A 1 294 ? 24.291 7.179 -24.517 1.00 97.62 294 SER A O 1
ATOM 2254 N N . TYR A 1 295 ? 22.240 7.170 -25.439 1.00 97.31 295 TYR A N 1
ATOM 2255 C CA . TYR A 1 295 ? 22.646 6.902 -26.812 1.00 97.31 295 TYR A CA 1
ATOM 2256 C C . TYR A 1 295 ? 21.665 7.640 -27.709 1.00 97.31 295 TYR A C 1
ATOM 2258 O O . TYR A 1 295 ? 20.553 7.174 -27.937 1.00 97.31 295 TYR A O 1
ATOM 2266 N N . ILE A 1 296 ? 22.047 8.851 -28.119 1.00 96.81 296 ILE A N 1
ATOM 2267 C CA . ILE A 1 296 ? 21.168 9.738 -28.878 1.00 96.81 296 ILE A CA 1
ATOM 2268 C C . ILE A 1 296 ? 21.465 9.562 -30.358 1.00 96.81 296 ILE A C 1
ATOM 2270 O O . ILE A 1 296 ? 22.523 9.975 -30.830 1.00 96.81 296 ILE A O 1
ATOM 2274 N N . SER A 1 297 ? 20.531 8.961 -31.082 1.00 97.31 297 SER A N 1
ATOM 2275 C CA . SER A 1 297 ? 20.665 8.733 -32.518 1.00 97.31 297 SER A CA 1
ATOM 2276 C C . SER A 1 297 ? 19.293 8.722 -33.184 1.00 97.31 297 SER A C 1
ATOM 2278 O O . SER A 1 297 ? 18.366 8.138 -32.621 1.00 97.31 297 SER A O 1
ATOM 2280 N N . PRO A 1 298 ? 19.139 9.291 -34.394 1.00 97.19 298 PRO A N 1
ATOM 2281 C CA . PRO A 1 298 ? 18.022 8.926 -35.260 1.00 97.19 298 PRO A CA 1
ATOM 2282 C C . PRO A 1 298 ? 17.973 7.403 -35.411 1.00 97.19 298 PRO A C 1
ATOM 2284 O O . PRO A 1 298 ? 19.029 6.767 -35.520 1.00 97.19 298 PRO A O 1
ATOM 2287 N N . SER A 1 299 ? 16.778 6.817 -35.374 1.00 95.31 299 SER A N 1
ATOM 2288 C CA . SER A 1 299 ? 16.610 5.360 -35.408 1.00 95.31 299 SER A CA 1
ATOM 2289 C C . SER A 1 299 ? 17.174 4.719 -36.680 1.00 95.31 299 SER A C 1
ATOM 2291 O O . SER A 1 299 ? 17.714 3.622 -36.591 1.00 95.31 299 SER A O 1
ATOM 2293 N N . SER A 1 300 ? 17.172 5.412 -37.825 1.00 94.19 300 SER A N 1
ATOM 2294 C CA . SER A 1 300 ? 17.794 4.928 -39.072 1.00 94.19 300 SER A CA 1
ATOM 2295 C C . SER A 1 300 ? 19.324 4.890 -39.041 1.00 94.19 300 SER A C 1
ATOM 2297 O O . SER A 1 300 ? 19.939 4.220 -39.867 1.00 94.19 300 SER A O 1
ATOM 2299 N N . ARG A 1 301 ? 19.950 5.634 -38.120 1.00 96.06 301 ARG A N 1
ATOM 2300 C CA . ARG A 1 301 ? 21.412 5.706 -37.945 1.00 96.06 301 ARG A CA 1
ATOM 2301 C C . ARG A 1 301 ? 21.895 4.979 -36.696 1.00 96.06 301 ARG A C 1
ATOM 2303 O O . ARG A 1 301 ? 23.100 4.920 -36.454 1.00 96.06 301 ARG A O 1
ATOM 2310 N N . ALA A 1 302 ? 20.965 4.493 -35.879 1.00 96.19 302 ALA A N 1
ATOM 2311 C CA . ALA A 1 302 ? 21.295 3.710 -34.710 1.00 96.19 302 ALA A CA 1
ATOM 2312 C C . ALA A 1 302 ? 21.890 2.372 -35.161 1.00 96.19 302 ALA A C 1
ATOM 2314 O O . ALA A 1 302 ? 21.403 1.763 -36.105 1.00 96.19 302 ALA A O 1
ATOM 2315 N N . SER A 1 303 ? 22.956 1.938 -34.494 1.00 96.81 303 SER A N 1
ATOM 2316 C CA . SER A 1 303 ? 23.625 0.672 -34.790 1.00 96.81 303 SER A CA 1
ATOM 2317 C C . SER A 1 303 ? 23.208 -0.378 -33.771 1.00 96.81 303 SER A C 1
ATOM 2319 O O . SER A 1 303 ? 23.366 -0.173 -32.562 1.00 96.81 303 SER A O 1
ATOM 2321 N N . ALA A 1 304 ? 22.731 -1.526 -34.249 1.00 96.56 304 ALA A N 1
ATOM 2322 C CA . ALA A 1 304 ? 22.422 -2.664 -33.393 1.00 96.56 304 ALA A CA 1
ATOM 2323 C C . ALA A 1 304 ? 23.676 -3.184 -32.672 1.00 96.56 304 ALA A C 1
ATOM 2325 O O . ALA A 1 304 ? 23.602 -3.600 -31.516 1.00 96.56 304 ALA A O 1
ATOM 2326 N N . GLU A 1 305 ? 24.847 -3.118 -33.312 1.00 97.06 305 GLU A N 1
ATOM 2327 C CA . GLU A 1 305 ? 26.127 -3.469 -32.688 1.00 97.06 305 GLU A CA 1
ATOM 2328 C C . GLU A 1 305 ? 26.426 -2.568 -31.487 1.00 97.06 305 GLU A C 1
ATOM 2330 O O . GLU A 1 305 ? 26.635 -3.080 -30.385 1.00 97.06 305 GLU A O 1
ATOM 2335 N N . ARG A 1 306 ? 26.306 -1.244 -31.650 1.00 97.62 306 ARG A N 1
ATOM 2336 C CA . ARG A 1 306 ? 26.505 -0.298 -30.544 1.00 97.62 306 ARG A CA 1
ATOM 2337 C C . ARG A 1 306 ? 25.498 -0.501 -29.409 1.00 97.62 306 ARG A C 1
ATOM 2339 O O . ARG A 1 306 ? 25.859 -0.402 -28.239 1.00 97.62 306 ARG A O 1
ATOM 2346 N N . VAL A 1 307 ? 24.239 -0.796 -29.728 1.00 97.75 307 VAL A N 1
ATOM 2347 C CA . VAL A 1 307 ? 23.216 -1.110 -28.716 1.00 97.75 307 VAL A CA 1
ATOM 2348 C C . VAL A 1 307 ? 23.578 -2.387 -27.947 1.00 97.75 307 VAL A C 1
ATOM 2350 O O . VAL A 1 307 ? 23.455 -2.412 -26.724 1.00 97.75 307 VAL A O 1
ATOM 2353 N N . ASN A 1 308 ? 24.080 -3.423 -28.627 1.00 97.88 308 ASN A N 1
ATOM 2354 C CA . ASN A 1 308 ? 24.545 -4.651 -27.975 1.00 97.88 308 ASN A CA 1
ATOM 2355 C C . ASN A 1 308 ? 25.758 -4.421 -27.065 1.00 97.88 308 ASN A C 1
ATOM 2357 O O . ASN A 1 308 ? 25.823 -5.034 -26.002 1.00 97.88 308 ASN A O 1
ATOM 2361 N N . GLU A 1 309 ? 26.709 -3.571 -27.463 1.00 98.12 309 GLU A N 1
ATOM 2362 C CA . GLU A 1 309 ? 27.836 -3.179 -26.603 1.00 98.12 309 GLU A CA 1
ATOM 2363 C C . GLU A 1 309 ? 27.331 -2.538 -25.311 1.00 98.12 309 GLU A C 1
ATOM 2365 O O . GLU A 1 309 ? 27.713 -2.958 -24.223 1.00 98.12 309 GLU A O 1
ATOM 2370 N N . ILE A 1 310 ? 26.405 -1.581 -25.425 1.00 98.44 310 ILE A N 1
ATOM 2371 C CA . ILE A 1 310 ? 25.828 -0.907 -24.260 1.00 98.44 310 ILE A CA 1
ATOM 2372 C C . ILE A 1 310 ? 25.047 -1.894 -23.382 1.00 98.44 310 ILE A C 1
ATOM 2374 O O . ILE A 1 310 ? 25.147 -1.820 -22.160 1.00 98.44 310 ILE A O 1
ATOM 2378 N N . PHE A 1 311 ? 24.293 -2.833 -23.966 1.00 98.12 311 PHE A N 1
ATOM 2379 C CA . PHE A 1 311 ? 23.641 -3.883 -23.179 1.00 98.12 311 PHE A CA 1
ATOM 2380 C C . PHE A 1 311 ? 24.654 -4.705 -22.384 1.00 98.12 311 PHE A C 1
ATOM 2382 O O . PHE A 1 311 ? 24.460 -4.866 -21.185 1.00 98.12 311 PHE A O 1
ATOM 2389 N N . ALA A 1 312 ? 25.736 -5.171 -23.012 1.00 97.38 312 ALA A N 1
ATOM 2390 C CA . ALA A 1 312 ? 26.767 -5.944 -22.321 1.00 97.38 312 ALA A CA 1
ATOM 2391 C C . ALA A 1 312 ? 27.424 -5.138 -21.185 1.00 97.38 312 ALA A C 1
ATOM 2393 O O . ALA A 1 312 ? 27.553 -5.640 -20.074 1.00 97.38 312 ALA A O 1
ATOM 2394 N N . GLU A 1 313 ? 27.754 -3.865 -21.428 1.00 98.06 313 GLU A N 1
ATOM 2395 C CA . GLU A 1 313 ? 28.320 -2.970 -20.410 1.00 98.06 313 GLU A CA 1
ATOM 2396 C C . GLU A 1 313 ? 27.386 -2.815 -19.194 1.00 98.06 313 GLU A C 1
ATOM 2398 O O . GLU A 1 313 ? 27.835 -2.906 -18.050 1.00 98.06 313 GLU A O 1
ATOM 2403 N N . LEU A 1 314 ? 26.086 -2.599 -19.431 1.00 98.12 314 LEU A N 1
ATOM 2404 C CA . LEU A 1 314 ? 25.088 -2.428 -18.368 1.00 98.12 314 LEU A CA 1
ATOM 2405 C C . LEU A 1 314 ? 24.800 -3.738 -17.618 1.00 98.12 314 LEU A C 1
ATOM 2407 O O . LEU A 1 314 ? 24.585 -3.708 -16.406 1.00 98.12 314 LEU A O 1
ATOM 2411 N N . GLU A 1 315 ? 24.803 -4.876 -18.315 1.00 97.25 315 GLU A N 1
ATOM 2412 C CA . GLU A 1 315 ? 24.655 -6.205 -17.710 1.00 97.25 315 GLU A CA 1
ATOM 2413 C C . GLU A 1 315 ? 25.835 -6.531 -16.797 1.00 97.25 315 GLU A C 1
ATOM 2415 O O . GLU A 1 315 ? 25.623 -6.909 -15.646 1.00 97.25 315 GLU A O 1
ATOM 2420 N N . ASP A 1 316 ? 27.062 -6.289 -17.258 1.00 96.75 316 ASP A N 1
ATOM 2421 C CA . ASP A 1 316 ? 28.275 -6.504 -16.471 1.00 96.75 316 ASP A CA 1
ATOM 2422 C C . ASP A 1 316 ? 28.335 -5.578 -15.239 1.00 96.75 316 ASP A C 1
ATOM 2424 O O . ASP A 1 316 ? 28.813 -5.970 -14.172 1.00 96.75 316 ASP A O 1
ATOM 2428 N N . GLU A 1 317 ? 27.862 -4.332 -15.359 1.00 96.06 317 GLU A N 1
ATOM 2429 C CA . GLU A 1 317 ? 27.727 -3.404 -14.227 1.00 96.06 317 GLU A CA 1
ATOM 2430 C C . GLU A 1 317 ? 26.718 -3.907 -13.189 1.00 96.06 317 GLU A C 1
ATOM 2432 O O . GLU A 1 317 ? 27.032 -3.927 -11.996 1.00 96.06 317 GLU A O 1
ATOM 2437 N N . ALA A 1 318 ? 25.539 -4.350 -13.634 1.00 96.00 318 ALA A N 1
ATOM 2438 C CA . ALA A 1 318 ? 24.515 -4.900 -12.753 1.00 96.00 318 ALA A CA 1
ATOM 2439 C C . ALA A 1 318 ? 24.962 -6.213 -12.087 1.00 96.00 318 ALA A C 1
ATOM 2441 O O . ALA A 1 318 ? 24.693 -6.423 -10.906 1.00 96.00 318 ALA A O 1
ATOM 2442 N N . GLU A 1 319 ? 25.685 -7.070 -12.812 1.00 95.94 319 GLU A N 1
ATOM 2443 C CA . GLU A 1 319 ? 26.279 -8.300 -12.278 1.00 95.94 319 GLU A CA 1
ATOM 2444 C C . GLU A 1 319 ? 27.261 -8.015 -11.147 1.00 95.94 319 GLU A C 1
ATOM 2446 O O . GLU A 1 319 ? 27.165 -8.627 -10.085 1.00 95.94 319 GLU A O 1
ATOM 2451 N N . ARG A 1 320 ? 28.178 -7.057 -11.334 1.00 94.56 320 ARG A N 1
ATOM 2452 C CA . ARG A 1 320 ? 29.142 -6.681 -10.287 1.00 94.56 320 ARG A CA 1
ATOM 2453 C C . ARG A 1 320 ? 28.458 -6.142 -9.033 1.00 94.56 320 ARG A C 1
ATOM 2455 O O . ARG A 1 320 ? 28.899 -6.438 -7.926 1.00 94.56 320 ARG A O 1
ATOM 2462 N N . GLU A 1 321 ? 27.397 -5.360 -9.201 1.00 94.19 321 GLU A N 1
ATOM 2463 C CA . GLU A 1 321 ? 26.627 -4.812 -8.084 1.00 94.19 321 GLU A CA 1
ATOM 2464 C C . GLU A 1 321 ? 25.876 -5.905 -7.315 1.00 94.19 321 GLU A C 1
ATOM 2466 O O . GLU A 1 321 ? 25.943 -5.957 -6.088 1.00 94.19 321 GLU A O 1
ATOM 2471 N N . LEU A 1 322 ? 25.212 -6.820 -8.023 1.00 94.12 322 LEU A N 1
ATOM 2472 C CA . LEU A 1 322 ? 24.434 -7.896 -7.403 1.00 94.12 322 LEU A CA 1
ATOM 2473 C C . LEU A 1 322 ? 25.308 -9.026 -6.844 1.00 94.12 322 LEU A C 1
ATOM 2475 O O . LEU A 1 322 ? 24.915 -9.673 -5.872 1.00 94.12 322 LEU A O 1
ATOM 2479 N N . ALA A 1 323 ? 26.526 -9.206 -7.359 1.00 93.19 323 ALA A N 1
ATOM 2480 C CA . ALA A 1 323 ? 27.514 -10.102 -6.762 1.00 93.19 323 ALA A CA 1
ATOM 2481 C C . ALA A 1 323 ? 27.879 -9.683 -5.327 1.00 93.19 323 ALA A C 1
ATOM 2483 O O . ALA A 1 323 ? 28.094 -10.543 -4.473 1.00 93.19 323 ALA A O 1
ATOM 2484 N N . ALA A 1 324 ? 27.874 -8.378 -5.019 1.00 88.44 324 ALA A N 1
ATOM 2485 C CA . ALA A 1 324 ? 28.080 -7.888 -3.654 1.00 88.44 324 ALA A CA 1
ATOM 2486 C C . ALA A 1 324 ? 26.935 -8.278 -2.696 1.00 88.44 324 ALA A C 1
ATOM 2488 O O . ALA A 1 324 ? 27.144 -8.336 -1.486 1.00 88.44 324 ALA A O 1
ATOM 2489 N N . ALA A 1 325 ? 25.748 -8.591 -3.230 1.00 85.50 325 ALA A N 1
ATOM 2490 C CA . ALA A 1 325 ? 24.616 -9.149 -2.490 1.00 85.50 325 ALA A CA 1
ATOM 2491 C C . ALA A 1 325 ? 24.627 -10.693 -2.438 1.00 85.50 325 ALA A C 1
ATOM 2493 O O . ALA A 1 325 ? 23.673 -11.299 -1.956 1.00 85.50 325 ALA A O 1
ATOM 2494 N N . GLY A 1 326 ? 25.697 -11.339 -2.920 1.00 91.00 326 GLY A N 1
ATOM 2495 C CA . GLY A 1 326 ? 25.851 -12.796 -2.919 1.00 91.00 326 GLY A CA 1
ATOM 2496 C C . GLY A 1 326 ? 25.114 -13.519 -4.049 1.00 91.00 326 GLY A C 1
ATOM 2497 O O . GLY A 1 326 ? 24.999 -14.741 -3.995 1.00 91.00 326 GLY A O 1
ATOM 2498 N N . LEU A 1 327 ? 24.621 -12.795 -5.059 1.00 92.19 327 LEU A N 1
ATOM 2499 C CA . LEU A 1 327 ? 23.918 -13.380 -6.200 1.00 92.19 327 LEU A CA 1
ATOM 2500 C C . LEU A 1 327 ? 24.887 -13.740 -7.327 1.00 92.19 327 LEU A C 1
ATOM 2502 O O . LEU A 1 327 ? 25.787 -12.973 -7.673 1.00 92.19 327 LEU A O 1
ATOM 2506 N N . SER A 1 328 ? 24.681 -14.909 -7.923 1.00 92.88 328 SER A N 1
ATOM 2507 C CA . SER A 1 328 ? 25.426 -15.382 -9.089 1.00 92.88 328 SER A CA 1
ATOM 2508 C C . SER A 1 328 ? 24.686 -15.048 -10.386 1.00 92.88 328 SER A C 1
ATOM 2510 O O . SER A 1 328 ? 23.487 -14.786 -10.373 1.00 92.88 328 SER A O 1
ATOM 2512 N N . ARG A 1 329 ? 25.362 -15.113 -11.543 1.00 91.75 329 ARG A N 1
ATOM 2513 C CA . ARG A 1 329 ? 24.735 -14.830 -12.851 1.00 91.75 329 ARG A CA 1
ATOM 2514 C C . ARG A 1 329 ? 23.509 -15.706 -13.143 1.00 91.75 329 ARG A C 1
ATOM 2516 O O . ARG A 1 329 ? 22.589 -15.246 -13.808 1.00 91.75 329 ARG A O 1
ATOM 2523 N N . SER A 1 330 ? 23.465 -16.943 -12.639 1.00 92.81 330 SER A N 1
ATOM 2524 C CA . SER A 1 330 ? 22.294 -17.825 -12.783 1.00 92.81 330 SER A CA 1
ATOM 2525 C C . SER A 1 330 ? 21.070 -17.366 -11.990 1.00 92.81 330 SER A C 1
ATOM 2527 O O . SER A 1 330 ? 19.958 -17.785 -12.307 1.00 92.81 330 SER A O 1
ATOM 2529 N N . ASP A 1 331 ? 21.259 -16.495 -10.998 1.00 92.56 331 ASP A N 1
ATOM 2530 C CA . ASP A 1 331 ? 20.178 -15.908 -10.204 1.00 92.56 331 ASP A CA 1
ATOM 2531 C C . ASP A 1 331 ? 19.603 -14.644 -10.863 1.00 92.56 331 ASP A C 1
ATOM 2533 O O . ASP A 1 331 ? 18.605 -14.099 -10.389 1.00 92.56 331 ASP A O 1
ATOM 2537 N N . LEU A 1 332 ? 20.219 -14.164 -11.949 1.00 94.56 332 LEU A N 1
ATOM 2538 C CA . LEU A 1 332 ? 19.878 -12.895 -12.579 1.00 94.56 332 LEU A CA 1
ATOM 2539 C C . LEU A 1 332 ? 18.998 -13.081 -13.813 1.00 94.56 332 LEU A C 1
ATOM 2541 O O . LEU A 1 332 ? 19.234 -13.928 -14.674 1.00 94.56 332 LEU A O 1
ATOM 2545 N N . GLU A 1 333 ? 17.999 -12.217 -13.926 1.00 94.69 333 GLU A N 1
ATOM 2546 C CA . GLU A 1 333 ? 17.161 -12.069 -15.106 1.00 94.69 333 GLU A CA 1
ATOM 2547 C C . GLU A 1 333 ? 17.341 -10.669 -15.691 1.00 94.69 333 GLU A C 1
ATOM 2549 O O . GLU A 1 333 ? 17.118 -9.668 -15.009 1.00 94.69 333 GLU A O 1
ATOM 2554 N N . PHE A 1 334 ? 17.715 -10.599 -16.967 1.00 93.69 334 PHE A N 1
ATOM 2555 C CA . PHE A 1 334 ? 17.954 -9.342 -17.668 1.00 93.69 334 PHE A CA 1
ATOM 2556 C C . PHE A 1 334 ? 16.790 -9.010 -18.591 1.00 93.69 334 PHE A C 1
ATOM 2558 O O . PHE A 1 334 ? 16.414 -9.800 -19.461 1.00 93.69 334 PHE A O 1
ATOM 2565 N N . ARG A 1 335 ? 16.248 -7.802 -18.446 1.00 95.81 335 ARG A N 1
ATOM 2566 C CA . ARG A 1 335 ? 15.269 -7.229 -19.368 1.00 95.81 335 ARG A CA 1
ATOM 2567 C C . ARG A 1 335 ? 15.874 -6.014 -20.047 1.00 95.81 335 ARG A C 1
ATOM 2569 O O . ARG A 1 335 ? 16.280 -5.055 -19.396 1.00 95.81 335 ARG A O 1
ATOM 2576 N N . ARG A 1 336 ? 15.927 -6.069 -21.373 1.00 97.00 336 ARG A N 1
ATOM 2577 C CA . ARG A 1 336 ? 16.568 -5.069 -22.227 1.00 97.00 336 ARG A CA 1
ATOM 2578 C C . ARG A 1 336 ? 15.522 -4.154 -22.844 1.00 97.00 336 ARG A C 1
ATOM 2580 O O . ARG A 1 336 ? 14.509 -4.626 -23.361 1.00 97.00 336 ARG A O 1
ATOM 2587 N N . PHE A 1 337 ? 15.790 -2.858 -22.823 1.00 98.00 337 PHE A N 1
ATOM 2588 C CA . PHE A 1 337 ? 14.920 -1.828 -23.372 1.00 98.00 337 PHE A CA 1
ATOM 2589 C C . PHE A 1 337 ? 15.730 -0.837 -24.202 1.00 98.00 337 PHE A C 1
ATOM 2591 O O . PHE A 1 337 ? 16.886 -0.535 -23.895 1.00 98.00 337 PHE A O 1
ATOM 2598 N N . VAL A 1 338 ? 15.093 -0.300 -25.235 1.00 98.12 338 VAL A N 1
ATOM 2599 C CA . VAL A 1 338 ? 15.585 0.866 -25.966 1.00 98.12 338 VAL A CA 1
ATOM 2600 C C . VAL A 1 338 ? 14.551 1.967 -25.798 1.00 98.12 338 VAL A C 1
ATOM 2602 O O . VAL A 1 338 ? 13.360 1.753 -26.027 1.00 98.12 338 VAL A O 1
ATOM 2605 N N . ASN A 1 339 ? 14.997 3.136 -25.355 1.00 97.88 339 ASN A N 1
ATOM 2606 C CA . ASN A 1 339 ? 14.109 4.255 -25.103 1.00 97.88 339 ASN A CA 1
ATOM 2607 C C . ASN A 1 339 ? 14.038 5.150 -26.338 1.00 97.88 339 ASN A C 1
ATOM 2609 O O . ASN A 1 339 ? 15.070 5.641 -26.810 1.00 97.88 339 ASN A O 1
ATOM 2613 N N . PHE A 1 340 ? 12.823 5.402 -26.817 1.00 97.81 340 PHE A N 1
ATOM 2614 C CA . PHE A 1 340 ? 12.566 6.219 -28.000 1.00 97.81 340 PHE A CA 1
ATOM 2615 C C . PHE A 1 340 ? 11.694 7.424 -27.671 1.00 97.81 340 PHE A C 1
ATOM 2617 O O . PHE A 1 340 ? 10.883 7.388 -26.746 1.00 97.81 340 PHE A O 1
ATOM 2624 N N . CYS A 1 341 ? 11.815 8.473 -28.475 1.00 97.00 341 CYS A N 1
ATOM 2625 C CA . CYS A 1 341 ? 10.817 9.531 -28.556 1.00 97.00 341 CYS A CA 1
ATOM 2626 C C . CYS A 1 341 ? 10.664 10.016 -30.000 1.00 97.00 341 CYS A C 1
ATOM 2628 O O . CYS A 1 341 ? 11.589 9.891 -30.807 1.00 97.00 341 CYS A O 1
ATOM 2630 N N . TYR A 1 342 ? 9.512 10.595 -30.335 1.00 97.38 342 TYR A N 1
ATOM 2631 C CA . TYR A 1 342 ? 9.385 11.361 -31.572 1.00 97.38 342 TYR A CA 1
ATOM 2632 C C . TYR A 1 342 ? 10.142 12.693 -31.468 1.00 97.38 342 TYR A C 1
ATOM 2634 O O . TYR A 1 342 ? 10.294 13.245 -30.368 1.00 97.38 342 TYR A O 1
ATOM 2642 N N . PRO A 1 343 ? 10.576 13.268 -32.602 1.00 93.44 343 PRO A N 1
ATOM 2643 C CA . PRO A 1 343 ? 11.136 14.611 -32.635 1.00 93.44 343 PRO A CA 1
ATOM 2644 C C . PRO A 1 343 ? 10.218 15.632 -31.942 1.00 93.44 343 PRO A C 1
ATOM 2646 O O . PRO A 1 343 ? 9.005 15.651 -32.138 1.00 93.44 343 PRO A O 1
ATOM 2649 N N . GLY A 1 344 ? 10.796 16.479 -31.088 1.00 88.56 344 GLY A N 1
ATOM 2650 C CA . GLY A 1 344 ? 10.056 17.498 -30.333 1.00 88.56 344 GLY A CA 1
ATOM 2651 C C . GLY A 1 344 ? 9.315 16.994 -29.086 1.00 88.56 344 GLY A C 1
ATOM 2652 O O . GLY A 1 344 ? 8.845 17.818 -28.299 1.00 88.56 344 GLY A O 1
ATOM 2653 N N . GLN A 1 345 ? 9.246 15.680 -28.840 1.00 91.00 345 GLN A N 1
ATOM 2654 C CA . GLN A 1 345 ? 8.728 15.162 -27.572 1.00 91.00 345 GLN A CA 1
ATOM 2655 C C . GLN A 1 345 ? 9.715 15.393 -26.424 1.00 91.00 345 GLN A C 1
ATOM 2657 O O . GLN A 1 345 ? 10.931 15.275 -26.571 1.00 91.00 345 GLN A O 1
ATOM 2662 N N . THR A 1 346 ? 9.168 15.717 -25.250 1.00 90.06 346 THR A N 1
ATOM 2663 C CA . THR A 1 346 ? 9.938 15.986 -24.020 1.00 90.06 346 THR A CA 1
ATOM 2664 C C . THR A 1 346 ? 10.014 14.785 -23.076 1.00 90.06 346 THR A C 1
ATOM 2666 O O . THR A 1 346 ? 10.586 14.894 -21.991 1.00 90.06 346 THR A O 1
ATOM 2669 N N . PHE A 1 347 ? 9.436 13.654 -23.477 1.00 90.44 347 PHE A N 1
ATOM 2670 C CA . PHE A 1 347 ? 9.463 12.386 -22.760 1.00 90.44 347 PHE A CA 1
ATOM 2671 C C . PHE A 1 347 ? 9.837 11.264 -23.729 1.00 90.44 347 PHE A C 1
ATOM 2673 O O . PHE A 1 347 ? 9.581 11.368 -24.929 1.00 90.44 347 PHE A O 1
ATOM 2680 N N . ASP A 1 348 ? 10.446 10.214 -23.196 1.00 92.56 348 ASP A N 1
ATOM 2681 C CA . ASP A 1 348 ? 10.787 8.987 -23.902 1.00 92.56 348 ASP A CA 1
ATOM 2682 C C . ASP A 1 348 ? 10.014 7.794 -23.334 1.00 92.56 348 ASP A C 1
ATOM 2684 O O . ASP A 1 348 ? 9.544 7.816 -22.196 1.00 92.56 348 ASP A O 1
ATOM 2688 N N . MET A 1 349 ? 9.864 6.761 -24.156 1.00 94.31 349 MET A N 1
ATOM 2689 C CA . MET A 1 349 ? 9.158 5.530 -23.822 1.00 94.31 349 MET A CA 1
ATOM 2690 C C . MET A 1 349 ? 10.142 4.368 -23.837 1.00 94.31 349 MET A C 1
ATOM 2692 O O . MET A 1 349 ? 10.858 4.183 -24.822 1.00 94.31 349 MET A O 1
ATOM 2696 N N . ALA A 1 350 ? 10.169 3.581 -22.760 1.00 95.62 350 ALA A N 1
ATOM 2697 C CA . ALA A 1 350 ? 11.016 2.399 -22.660 1.00 95.62 350 ALA A CA 1
ATOM 2698 C C . ALA A 1 350 ? 10.376 1.231 -23.415 1.00 95.62 350 ALA A C 1
ATOM 2700 O O . ALA A 1 350 ? 9.418 0.622 -22.943 1.00 95.62 350 ALA A O 1
ATOM 2701 N N . VAL A 1 351 ? 10.912 0.901 -24.588 1.00 97.12 351 VAL A N 1
ATOM 2702 C CA . VAL A 1 351 ? 10.364 -0.161 -25.436 1.00 97.12 351 VAL A CA 1
ATOM 2703 C C . VAL A 1 351 ? 11.156 -1.442 -25.201 1.00 97.12 351 VAL A C 1
ATOM 2705 O O . VAL A 1 351 ? 12.380 -1.421 -25.366 1.00 97.12 351 VAL A O 1
ATOM 2708 N N . PRO A 1 352 ? 10.506 -2.560 -24.817 1.00 96.50 352 PRO A N 1
ATOM 2709 C CA . PRO A 1 352 ? 11.177 -3.848 -24.712 1.00 96.50 352 PRO A CA 1
ATOM 2710 C C . PRO A 1 352 ? 11.898 -4.178 -26.019 1.00 96.50 352 PRO A C 1
ATOM 2712 O O . PRO A 1 352 ? 11.283 -4.215 -27.088 1.00 96.50 352 PRO A O 1
ATOM 2715 N N . ALA A 1 353 ? 13.206 -4.405 -25.928 1.00 94.62 353 ALA A N 1
ATOM 2716 C CA . ALA A 1 353 ? 14.030 -4.723 -27.079 1.00 94.62 353 ALA A CA 1
ATOM 2717 C C . ALA A 1 353 ? 13.542 -6.037 -27.703 1.00 94.62 353 ALA A C 1
ATOM 2719 O O . ALA A 1 353 ? 13.503 -7.076 -27.039 1.00 94.62 353 ALA A O 1
ATOM 2720 N N . ARG A 1 354 ? 13.182 -6.012 -28.989 1.00 91.38 354 ARG A N 1
ATOM 2721 C CA . ARG A 1 354 ? 12.992 -7.248 -29.752 1.00 91.38 354 ARG A CA 1
ATOM 2722 C C . ARG A 1 354 ? 14.381 -7.829 -29.977 1.00 91.38 354 ARG A C 1
ATOM 2724 O O . ARG A 1 354 ? 15.278 -7.107 -30.387 1.00 91.38 354 ARG A O 1
ATOM 2731 N N . ILE A 1 355 ? 14.591 -9.090 -29.622 1.00 87.88 355 ILE A N 1
ATOM 2732 C CA . ILE A 1 355 ? 15.886 -9.760 -29.761 1.00 87.88 355 ILE A CA 1
ATOM 2733 C C . ILE A 1 355 ? 15.621 -11.162 -30.296 1.00 87.88 355 ILE A C 1
ATOM 2735 O O . ILE A 1 355 ? 14.801 -11.899 -29.742 1.00 87.88 355 ILE A O 1
ATOM 2739 N N . GLY A 1 356 ? 16.298 -11.528 -31.385 1.00 81.00 356 GLY A N 1
ATOM 2740 C CA . GLY A 1 356 ? 16.209 -12.865 -31.959 1.00 81.00 356 GLY A CA 1
ATOM 2741 C C . GLY A 1 356 ? 16.809 -13.958 -31.062 1.00 81.00 356 GLY A C 1
ATOM 2742 O O . GLY A 1 356 ? 17.459 -13.704 -30.049 1.00 81.00 356 GLY A O 1
ATOM 2743 N N . LYS A 1 357 ? 16.660 -15.223 -31.477 1.00 78.62 357 LYS A N 1
ATOM 2744 C CA . LYS A 1 357 ? 17.126 -16.406 -30.714 1.00 78.62 357 LYS A CA 1
ATOM 2745 C C . LYS A 1 357 ? 18.626 -16.417 -30.393 1.00 78.62 357 LYS A C 1
ATOM 2747 O O . LYS A 1 357 ? 19.040 -17.119 -29.481 1.00 78.62 357 LYS A O 1
ATOM 2752 N N . ALA A 1 358 ? 19.430 -15.658 -31.137 1.00 79.88 358 ALA A N 1
ATOM 2753 C CA . ALA A 1 358 ? 20.866 -15.524 -30.910 1.00 79.88 358 ALA A CA 1
ATOM 2754 C C . ALA A 1 358 ? 21.217 -14.692 -29.658 1.00 79.88 358 ALA A C 1
ATOM 2756 O O . ALA A 1 358 ? 22.391 -14.580 -29.319 1.00 79.88 358 ALA A O 1
ATOM 2757 N N . GLY A 1 359 ? 20.232 -14.076 -28.989 1.00 84.69 359 GLY A N 1
ATOM 2758 C CA . GLY A 1 359 ? 20.451 -13.299 -27.764 1.00 84.69 359 GLY A CA 1
ATOM 2759 C C . GLY A 1 359 ? 21.167 -11.962 -27.981 1.00 84.69 359 GLY A C 1
ATOM 2760 O O . GLY A 1 359 ? 21.507 -11.288 -27.009 1.00 84.69 359 GLY A O 1
ATOM 2761 N N . ARG A 1 360 ? 21.375 -11.562 -29.239 1.00 91.94 360 ARG A N 1
ATOM 2762 C CA . ARG A 1 360 ? 21.921 -10.268 -29.661 1.00 91.94 360 ARG A CA 1
ATOM 2763 C C . ARG A 1 360 ? 20.943 -9.603 -30.616 1.00 91.94 360 ARG A C 1
ATOM 2765 O O . ARG A 1 360 ? 20.316 -10.285 -31.424 1.00 91.94 360 ARG A O 1
ATOM 2772 N N . MET A 1 361 ? 20.821 -8.287 -30.514 1.00 94.38 361 MET A N 1
ATOM 2773 C CA . MET A 1 361 ? 20.000 -7.485 -31.412 1.00 94.38 361 MET A CA 1
ATOM 2774 C C . MET A 1 361 ? 20.658 -7.426 -32.794 1.00 94.38 361 MET A C 1
ATOM 2776 O O . MET A 1 361 ? 21.822 -7.050 -32.909 1.00 94.38 361 MET A O 1
ATOM 2780 N N . SER A 1 362 ? 19.923 -7.801 -33.837 1.00 96.19 362 SER A N 1
ATOM 2781 C CA . SER A 1 362 ? 20.280 -7.504 -35.228 1.00 96.19 362 SER A CA 1
ATOM 2782 C C . SER A 1 362 ? 19.699 -6.155 -35.676 1.00 96.19 362 SER A C 1
ATOM 2784 O O . SER A 1 362 ? 18.829 -5.597 -35.012 1.00 96.19 362 SER A O 1
ATOM 2786 N N . GLU A 1 363 ? 20.115 -5.640 -36.835 1.00 95.12 363 GLU A N 1
ATOM 2787 C CA . GLU A 1 363 ? 19.501 -4.428 -37.410 1.00 95.12 363 GLU A CA 1
ATOM 2788 C C . GLU A 1 363 ? 18.000 -4.613 -37.697 1.00 95.12 363 GLU A C 1
ATOM 2790 O O . GLU A 1 363 ? 17.196 -3.700 -37.510 1.00 95.12 363 GLU A O 1
ATOM 2795 N N . LEU A 1 364 ? 17.588 -5.830 -38.074 1.00 95.19 364 LEU A N 1
ATOM 2796 C CA . LEU A 1 364 ? 16.174 -6.166 -38.256 1.00 95.19 364 LEU A CA 1
ATOM 2797 C C . LEU A 1 364 ? 15.403 -6.116 -36.929 1.00 95.19 364 LEU A C 1
ATOM 2799 O O . LEU A 1 364 ? 14.270 -5.642 -36.886 1.00 95.19 364 LEU A O 1
ATOM 2803 N N . ASP A 1 365 ? 16.018 -6.588 -35.847 1.00 96.69 365 ASP A N 1
ATOM 2804 C CA . ASP A 1 365 ? 15.437 -6.545 -34.506 1.00 96.69 365 ASP A CA 1
ATOM 2805 C C . ASP A 1 365 ? 15.313 -5.106 -33.980 1.00 96.69 365 ASP A C 1
ATOM 2807 O O . ASP A 1 365 ? 14.305 -4.748 -33.363 1.00 96.69 365 ASP A O 1
ATOM 2811 N N . LEU A 1 366 ? 16.307 -4.255 -34.259 1.00 96.25 366 LEU A N 1
ATOM 2812 C CA . LEU A 1 366 ? 16.253 -2.830 -33.941 1.00 96.25 366 LEU A CA 1
ATOM 2813 C C . LEU A 1 366 ? 15.096 -2.153 -34.688 1.00 96.25 366 LEU A C 1
ATOM 2815 O O . LEU A 1 366 ? 14.267 -1.495 -34.058 1.00 96.25 366 LEU A O 1
ATOM 2819 N N . ALA A 1 367 ? 14.960 -2.398 -35.994 1.00 95.81 367 ALA A N 1
ATOM 2820 C CA . ALA A 1 367 ? 13.829 -1.907 -36.782 1.00 95.81 367 ALA A CA 1
ATOM 2821 C C . ALA A 1 367 ? 12.477 -2.426 -36.252 1.00 95.81 367 ALA A C 1
ATOM 2823 O O . ALA A 1 367 ? 11.518 -1.664 -36.131 1.00 95.81 367 ALA A O 1
ATOM 2824 N N . ALA A 1 368 ? 12.392 -3.699 -35.856 1.00 96.19 368 ALA A N 1
ATOM 2825 C CA . ALA A 1 368 ? 11.190 -4.257 -35.234 1.00 96.19 368 ALA A CA 1
ATOM 2826 C C . ALA A 1 368 ? 10.876 -3.610 -33.871 1.00 96.19 368 ALA A C 1
ATOM 2828 O O . ALA A 1 368 ? 9.708 -3.443 -33.516 1.00 96.19 368 ALA A O 1
ATOM 2829 N N . THR A 1 369 ? 11.901 -3.216 -33.113 1.00 97.31 369 THR A N 1
ATOM 2830 C CA . THR A 1 369 ? 11.743 -2.476 -31.853 1.00 97.31 369 THR A CA 1
ATOM 2831 C C . THR A 1 369 ? 11.207 -1.061 -32.109 1.00 97.31 369 THR A C 1
ATOM 2833 O O . THR A 1 369 ? 10.336 -0.603 -31.375 1.00 97.31 369 THR A O 1
ATOM 2836 N N . VAL A 1 370 ? 11.628 -0.398 -33.192 1.00 97.38 370 VAL A N 1
ATOM 2837 C CA . VAL A 1 370 ? 11.056 0.891 -33.635 1.00 97.38 370 VAL A CA 1
ATOM 2838 C C . VAL A 1 370 ? 9.578 0.744 -34.017 1.00 97.38 370 VAL A C 1
ATOM 2840 O O . VAL A 1 370 ? 8.752 1.562 -33.626 1.00 97.38 370 VAL A O 1
ATOM 2843 N N . VAL A 1 371 ? 9.194 -0.332 -34.711 1.00 96.69 371 VAL A N 1
ATOM 2844 C CA . VAL A 1 371 ? 7.769 -0.609 -34.981 1.00 96.69 371 VAL A CA 1
ATOM 2845 C C . VAL A 1 371 ? 6.985 -0.776 -33.675 1.00 96.69 371 VAL A C 1
ATOM 2847 O O . VAL A 1 371 ? 5.919 -0.183 -33.516 1.00 96.69 371 VAL A O 1
ATOM 2850 N N . ALA A 1 372 ? 7.545 -1.510 -32.709 1.00 96.75 372 ALA A N 1
ATOM 2851 C CA . ALA A 1 372 ? 6.933 -1.687 -31.395 1.00 96.75 372 ALA A CA 1
ATOM 2852 C C . ALA A 1 372 ? 6.804 -0.369 -30.608 1.00 96.75 372 ALA A C 1
ATOM 2854 O O . ALA A 1 372 ? 5.846 -0.219 -29.854 1.00 96.75 372 ALA A O 1
ATOM 2855 N N . PHE A 1 373 ? 7.712 0.596 -30.801 1.00 97.31 373 PHE A N 1
ATOM 2856 C CA . PHE A 1 373 ? 7.568 1.946 -30.247 1.00 97.31 373 PHE A CA 1
ATOM 2857 C C . PHE A 1 373 ? 6.299 2.632 -30.761 1.00 97.31 373 PHE A C 1
ATOM 2859 O O . PHE A 1 373 ? 5.524 3.153 -29.961 1.00 97.31 373 PHE A O 1
ATOM 2866 N N . HIS A 1 374 ? 6.064 2.617 -32.077 1.00 97.25 374 HIS A N 1
ATOM 2867 C CA . HIS A 1 374 ? 4.868 3.235 -32.649 1.00 97.25 374 HIS A CA 1
ATOM 2868 C C . HIS A 1 374 ? 3.588 2.590 -32.107 1.00 97.25 374 HIS A C 1
ATOM 2870 O O . HIS A 1 374 ? 2.660 3.303 -31.733 1.00 97.25 374 HIS A O 1
ATOM 2876 N N . ASP A 1 375 ? 3.556 1.258 -32.030 1.00 95.94 375 ASP A N 1
ATOM 2877 C CA . ASP A 1 375 ? 2.405 0.516 -31.508 1.00 95.94 375 ASP A CA 1
ATOM 2878 C C . ASP A 1 375 ? 2.144 0.851 -30.030 1.00 95.94 375 ASP A C 1
ATOM 2880 O O . ASP A 1 375 ? 1.011 1.153 -29.658 1.00 95.94 375 ASP A O 1
ATOM 2884 N N . LEU A 1 376 ? 3.195 0.876 -29.203 1.00 93.50 376 LEU A N 1
ATOM 2885 C CA . LEU A 1 376 ? 3.091 1.217 -27.782 1.00 93.50 376 LEU A CA 1
ATOM 2886 C C . LEU A 1 376 ? 2.649 2.675 -27.574 1.00 93.50 376 LEU A C 1
ATOM 2888 O O . LEU A 1 376 ? 1.853 2.970 -26.685 1.00 93.50 376 LEU A O 1
ATOM 2892 N N . HIS A 1 377 ? 3.137 3.598 -28.404 1.00 94.50 377 HIS A N 1
ATOM 2893 C CA . HIS A 1 377 ? 2.714 4.995 -28.362 1.00 94.50 377 HIS A CA 1
ATOM 2894 C C . HIS A 1 377 ? 1.232 5.145 -28.740 1.00 94.50 377 HIS A C 1
ATOM 2896 O O . HIS A 1 377 ? 0.510 5.909 -28.100 1.00 94.50 377 HIS A O 1
ATOM 2902 N N . GLU A 1 378 ? 0.753 4.410 -29.746 1.00 94.12 378 GLU A N 1
ATOM 2903 C CA . GLU A 1 378 ? -0.666 4.402 -30.120 1.00 94.12 378 GLU A CA 1
ATOM 2904 C C . GLU A 1 378 ? -1.547 3.835 -29.007 1.00 94.12 378 GLU A C 1
ATOM 2906 O O . GLU A 1 378 ? -2.601 4.397 -28.717 1.00 94.12 378 GLU A O 1
ATOM 2911 N N . GLU A 1 379 ? -1.093 2.780 -28.337 1.00 88.50 379 GLU A N 1
ATOM 2912 C CA . GLU A 1 379 ? -1.792 2.196 -27.196 1.00 88.50 379 GLU A CA 1
ATOM 2913 C C . GLU A 1 379 ? -1.915 3.185 -26.027 1.00 88.50 379 GLU A C 1
ATOM 2915 O O . GLU A 1 379 ? -3.010 3.389 -25.498 1.00 88.50 379 GLU A O 1
ATOM 2920 N N . LEU A 1 380 ? -0.813 3.837 -25.645 1.00 84.69 380 LEU A N 1
ATOM 2921 C CA . LEU A 1 380 ? -0.766 4.699 -24.459 1.00 84.69 380 LEU A CA 1
ATOM 2922 C C . LEU A 1 380 ? -1.290 6.121 -24.700 1.00 84.69 380 LEU A C 1
ATOM 2924 O O . LEU A 1 380 ? -1.757 6.775 -23.764 1.00 84.69 380 LEU A O 1
ATOM 2928 N N . HIS A 1 381 ? -1.229 6.618 -25.938 1.00 87.06 381 HIS A N 1
ATOM 2929 C CA . HIS A 1 381 ? -1.584 8.001 -26.275 1.00 87.06 381 HIS A CA 1
ATOM 2930 C C . HIS A 1 381 ? -2.690 8.130 -27.333 1.00 87.06 381 HIS A C 1
ATOM 2932 O O . HIS A 1 381 ? -3.043 9.252 -27.693 1.00 87.06 381 HIS A O 1
ATOM 2938 N N . ALA A 1 382 ? -3.273 7.019 -27.798 1.00 89.19 382 ALA A N 1
ATOM 2939 C CA . ALA A 1 382 ? -4.328 6.950 -28.820 1.00 89.19 382 ALA A CA 1
ATOM 2940 C C . ALA A 1 382 ? -3.933 7.470 -30.218 1.00 89.19 382 ALA A C 1
ATOM 2942 O O . ALA A 1 382 ? -4.797 7.659 -31.076 1.00 89.19 382 ALA A O 1
ATOM 2943 N N . TYR A 1 383 ? -2.643 7.715 -30.462 1.00 90.94 383 TYR A N 1
ATOM 2944 C CA . TYR A 1 383 ? -2.106 8.067 -31.778 1.00 90.94 383 TYR A CA 1
ATOM 2945 C C . TYR A 1 383 ? -0.642 7.641 -31.899 1.00 90.94 383 TYR A C 1
ATOM 2947 O O . TYR A 1 383 ? 0.048 7.524 -30.892 1.00 90.94 383 TYR A O 1
ATOM 2955 N N . ALA A 1 384 ? -0.138 7.490 -33.124 1.00 94.44 384 ALA A N 1
ATOM 2956 C CA . ALA A 1 384 ? 1.287 7.337 -33.410 1.00 94.44 384 ALA A CA 1
ATOM 2957 C C . ALA A 1 384 ? 1.666 8.118 -34.674 1.00 94.44 384 ALA A C 1
ATOM 2959 O O . ALA A 1 384 ? 0.958 8.061 -35.679 1.00 94.44 384 ALA A O 1
ATOM 2960 N N . ALA A 1 385 ? 2.791 8.834 -34.637 1.00 93.94 385 ALA A N 1
ATOM 2961 C CA . ALA A 1 385 ? 3.349 9.535 -35.790 1.00 93.94 385 ALA A CA 1
ATOM 2962 C C . ALA A 1 385 ? 4.247 8.581 -36.595 1.00 93.94 385 ALA A C 1
ATOM 2964 O O . ALA A 1 385 ? 5.464 8.693 -36.583 1.00 93.94 385 ALA A O 1
ATOM 2965 N N . ARG A 1 386 ? 3.641 7.585 -37.251 1.00 94.50 386 ARG A N 1
ATOM 2966 C CA . ARG A 1 386 ? 4.373 6.506 -37.949 1.00 94.50 386 ARG A CA 1
ATOM 2967 C C . ARG A 1 386 ? 5.251 6.994 -39.109 1.00 94.50 386 ARG A C 1
ATOM 2969 O O . ARG A 1 386 ? 6.185 6.295 -39.482 1.00 94.50 386 ARG A O 1
ATOM 2976 N N . ASP A 1 387 ? 4.958 8.178 -39.639 1.00 93.38 387 ASP A N 1
ATOM 2977 C CA . ASP A 1 387 ? 5.740 8.825 -40.697 1.00 93.38 387 ASP A CA 1
ATOM 2978 C C . ASP A 1 387 ? 6.946 9.618 -40.155 1.00 93.38 387 ASP A C 1
ATOM 2980 O O . ASP A 1 387 ? 7.820 10.012 -40.924 1.00 93.38 387 ASP A O 1
ATOM 2984 N N . GLU A 1 388 ? 7.001 9.861 -38.841 1.00 94.88 388 GLU A N 1
ATOM 2985 C CA . GLU A 1 388 ? 8.109 10.555 -38.184 1.00 94.88 388 GLU A CA 1
ATOM 2986 C C . GLU A 1 388 ? 9.170 9.552 -37.739 1.00 94.88 388 GLU A C 1
ATOM 2988 O O . GLU A 1 388 ? 8.858 8.538 -37.112 1.00 94.88 388 GLU A O 1
ATOM 2993 N N . GLU A 1 389 ? 10.437 9.869 -38.001 1.00 95.94 389 GLU A N 1
ATOM 2994 C CA . GLU A 1 389 ? 11.562 9.042 -37.573 1.00 95.94 389 GLU A CA 1
ATOM 2995 C C . GLU A 1 389 ? 11.786 9.173 -36.055 1.00 95.94 389 GLU A C 1
ATOM 2997 O O . GLU A 1 389 ? 12.150 10.255 -35.579 1.00 95.94 389 GLU A O 1
ATOM 3002 N N . PRO A 1 390 ? 11.648 8.087 -35.267 1.00 97.19 390 PRO A N 1
ATOM 3003 C CA . PRO A 1 390 ? 11.926 8.149 -33.839 1.00 97.19 390 PRO A CA 1
ATOM 3004 C C . PRO A 1 390 ? 13.416 8.340 -33.560 1.00 97.19 390 PRO A C 1
ATOM 3006 O O . PRO A 1 390 ? 14.285 7.856 -34.292 1.00 97.19 390 PRO A O 1
ATOM 3009 N N . VAL A 1 391 ? 13.713 8.996 -32.445 1.00 97.94 391 VAL A N 1
ATOM 3010 C CA . VAL A 1 391 ? 15.064 9.187 -31.920 1.00 97.94 391 VAL A CA 1
ATOM 3011 C C . VAL A 1 391 ? 15.281 8.200 -30.780 1.00 97.94 391 VAL A C 1
ATOM 3013 O O . VAL A 1 391 ? 14.543 8.217 -29.794 1.00 97.94 391 VAL A O 1
ATOM 3016 N N . VAL A 1 392 ? 16.315 7.364 -30.885 1.00 98.06 392 VAL A N 1
ATOM 3017 C CA . VAL A 1 392 ? 16.846 6.623 -29.735 1.00 98.06 392 VAL A CA 1
ATOM 3018 C C . VAL A 1 392 ? 17.406 7.650 -28.763 1.00 98.06 392 VAL A C 1
ATOM 3020 O O . VAL A 1 392 ? 18.171 8.525 -29.164 1.00 98.06 392 VAL A O 1
ATOM 3023 N N . ARG A 1 393 ? 17.001 7.587 -27.497 1.00 97.56 393 ARG A N 1
ATOM 3024 C CA . ARG A 1 393 ? 17.477 8.484 -26.433 1.00 97.56 393 ARG A CA 1
ATOM 3025 C C . ARG A 1 393 ? 18.466 7.788 -25.518 1.00 97.56 393 ARG A C 1
ATOM 3027 O O . ARG A 1 393 ? 19.449 8.393 -25.084 1.00 97.56 393 ARG A O 1
ATOM 3034 N N . SER A 1 394 ? 18.192 6.530 -25.204 1.00 97.81 394 SER A N 1
ATOM 3035 C CA . SER A 1 394 ? 19.017 5.729 -24.314 1.00 97.81 394 SER A CA 1
ATOM 3036 C C . SER A 1 394 ? 18.758 4.239 -24.488 1.00 97.81 394 SER A C 1
ATOM 3038 O O . SER A 1 394 ? 17.762 3.819 -25.078 1.00 97.81 394 SER A O 1
ATOM 3040 N N . VAL A 1 395 ? 19.685 3.449 -23.966 1.00 98.25 395 VAL A N 1
ATOM 3041 C CA . VAL A 1 395 ? 19.603 1.994 -23.866 1.00 98.25 395 VAL A CA 1
ATOM 3042 C C . VAL A 1 395 ? 19.566 1.647 -22.382 1.00 98.25 395 VAL A C 1
ATOM 3044 O O . VAL A 1 395 ? 20.317 2.229 -21.594 1.00 98.25 395 VAL A O 1
ATOM 3047 N N . ARG A 1 396 ? 18.675 0.738 -21.989 1.00 97.88 396 ARG A N 1
ATOM 3048 C CA . ARG A 1 396 ? 18.377 0.425 -20.589 1.00 97.88 396 ARG A CA 1
ATOM 3049 C C . ARG A 1 396 ? 18.363 -1.080 -20.356 1.00 97.88 396 ARG A C 1
ATOM 3051 O O . ARG A 1 396 ? 17.805 -1.833 -21.152 1.00 97.88 396 ARG A O 1
ATOM 3058 N N . VAL A 1 397 ? 18.935 -1.506 -19.238 1.00 97.69 397 VAL A N 1
ATOM 3059 C CA . VAL A 1 397 ? 18.851 -2.875 -18.729 1.00 97.69 397 VAL A CA 1
ATOM 3060 C C . VAL A 1 397 ? 18.264 -2.822 -17.327 1.00 97.69 397 VAL A C 1
ATOM 3062 O O . VAL A 1 397 ? 18.797 -2.152 -16.445 1.00 97.69 397 VAL A O 1
ATOM 3065 N N . GLN A 1 398 ? 17.166 -3.545 -17.136 1.00 97.25 398 GLN A N 1
ATOM 3066 C CA . GLN A 1 398 ? 16.620 -3.853 -15.824 1.00 97.25 398 GLN A CA 1
ATOM 3067 C C . GLN A 1 398 ? 17.032 -5.279 -15.468 1.00 97.25 398 GLN A C 1
ATOM 3069 O O . GLN A 1 398 ? 16.579 -6.237 -16.097 1.00 97.25 398 GLN A O 1
ATOM 3074 N N . THR A 1 399 ? 17.874 -5.412 -14.452 1.00 96.38 399 THR A N 1
ATOM 3075 C CA . THR A 1 399 ? 18.353 -6.692 -13.934 1.00 96.38 399 THR A CA 1
ATOM 3076 C C . THR A 1 399 ? 17.604 -7.027 -12.656 1.00 96.38 399 THR A C 1
ATOM 3078 O O . THR A 1 399 ? 17.609 -6.244 -11.707 1.00 96.38 399 THR A O 1
ATOM 3081 N N . THR A 1 400 ? 16.963 -8.191 -12.623 1.00 94.56 400 THR A N 1
ATOM 3082 C CA . THR A 1 400 ? 16.308 -8.732 -11.429 1.00 94.56 400 THR A CA 1
ATOM 3083 C C . THR A 1 400 ? 17.158 -9.861 -10.865 1.00 94.56 400 THR A C 1
ATOM 3085 O O . THR A 1 400 ? 17.303 -10.901 -11.501 1.00 94.56 400 THR A O 1
ATOM 3088 N N . GLY A 1 401 ? 17.722 -9.654 -9.681 1.00 92.56 401 GLY A N 1
ATOM 3089 C CA . GLY A 1 401 ? 18.403 -10.668 -8.894 1.00 92.56 401 GLY A CA 1
ATOM 3090 C C . GLY A 1 401 ? 17.415 -11.422 -8.015 1.00 92.56 401 GLY A C 1
ATOM 3091 O O . GLY A 1 401 ? 16.847 -10.852 -7.081 1.00 92.56 401 GLY A O 1
ATOM 3092 N N . ARG A 1 402 ? 17.198 -12.697 -8.336 1.00 86.31 402 ARG A N 1
ATOM 3093 C CA . ARG A 1 402 ? 16.199 -13.542 -7.681 1.00 86.31 402 ARG A CA 1
ATOM 3094 C C . ARG A 1 402 ? 16.652 -13.923 -6.282 1.00 86.31 402 ARG A C 1
ATOM 3096 O O . ARG A 1 402 ? 17.749 -14.447 -6.104 1.00 86.31 402 ARG A O 1
ATOM 3103 N N . THR A 1 403 ? 15.783 -13.713 -5.301 1.00 80.50 403 THR A N 1
ATOM 3104 C CA . THR A 1 403 ? 16.025 -14.144 -3.922 1.00 80.50 403 THR A CA 1
ATOM 3105 C C . THR A 1 403 ? 15.261 -15.427 -3.608 1.00 80.50 403 THR A C 1
ATOM 3107 O O . THR A 1 403 ? 14.273 -15.783 -4.260 1.00 80.50 403 THR A O 1
ATOM 3110 N N . ALA A 1 404 ? 15.749 -16.180 -2.620 1.00 78.06 404 ALA A N 1
ATOM 3111 C CA . ALA A 1 404 ? 15.024 -17.338 -2.118 1.00 78.06 404 ALA A CA 1
ATOM 3112 C C . ALA A 1 404 ? 13.662 -16.885 -1.551 1.00 78.06 404 ALA A C 1
ATOM 3114 O O . ALA A 1 404 ? 13.629 -15.972 -0.724 1.00 78.06 404 ALA A O 1
ATOM 3115 N N . PRO A 1 405 ? 12.540 -17.517 -1.951 1.00 69.81 405 PRO A N 1
ATOM 3116 C CA . PRO A 1 405 ? 11.228 -17.155 -1.436 1.00 69.81 405 PRO A CA 1
ATOM 3117 C C . PRO A 1 405 ? 11.168 -17.311 0.085 1.00 69.81 405 PRO A C 1
ATOM 3119 O O . PRO A 1 405 ? 11.529 -18.360 0.623 1.00 69.81 405 PRO A O 1
ATOM 3122 N N . LEU A 1 406 ? 10.653 -16.298 0.781 1.00 72.56 406 LEU A N 1
ATOM 3123 C CA . LEU A 1 406 ? 10.382 -16.408 2.210 1.00 72.56 406 LEU A CA 1
ATOM 3124 C C . LEU A 1 406 ? 9.196 -17.355 2.441 1.00 72.56 406 LEU A C 1
ATOM 3126 O O . LEU A 1 406 ? 8.066 -17.069 2.037 1.00 72.56 406 LEU A O 1
ATOM 3130 N N . ALA A 1 407 ? 9.439 -18.471 3.125 1.00 70.88 407 ALA A N 1
ATOM 3131 C CA . ALA A 1 407 ? 8.381 -19.381 3.545 1.00 70.88 407 ALA A CA 1
ATOM 3132 C C . ALA A 1 407 ? 7.617 -18.783 4.739 1.00 70.88 407 ALA A C 1
ATOM 3134 O O . ALA A 1 407 ? 8.055 -18.866 5.885 1.00 70.88 407 ALA A O 1
ATOM 3135 N N . LEU A 1 408 ? 6.466 -18.164 4.473 1.00 73.81 408 LEU A N 1
ATOM 3136 C CA . LEU A 1 408 ? 5.565 -17.679 5.518 1.00 73.81 408 LEU A CA 1
ATOM 3137 C C . LEU A 1 408 ? 4.709 -18.835 6.056 1.00 73.81 408 LEU A C 1
ATOM 3139 O O . LEU A 1 408 ? 3.910 -19.411 5.311 1.00 73.81 408 LEU A O 1
ATOM 3143 N N . GLY A 1 409 ? 4.846 -19.137 7.350 1.00 76.94 409 GLY A N 1
ATOM 3144 C CA . GLY A 1 409 ? 4.069 -20.176 8.035 1.00 76.94 409 GLY A CA 1
ATOM 3145 C C . GLY A 1 409 ? 2.557 -19.926 8.015 1.00 76.94 409 GLY A C 1
ATOM 3146 O O . GLY A 1 409 ? 2.103 -18.792 7.850 1.00 76.94 409 GLY A O 1
ATOM 3147 N N . GLU A 1 410 ? 1.774 -20.996 8.147 1.00 86.56 410 GLU A N 1
ATOM 3148 C CA . GLU A 1 410 ? 0.316 -20.912 8.287 1.00 86.56 410 GLU A CA 1
ATOM 3149 C C . GLU A 1 410 ? -0.076 -20.434 9.691 1.00 86.56 410 GLU A C 1
ATOM 3151 O O . GLU A 1 410 ? 0.646 -20.644 10.668 1.00 86.56 410 GLU A O 1
ATOM 3156 N N . SER A 1 411 ? -1.230 -19.778 9.787 1.00 85.31 411 SER A N 1
ATOM 3157 C CA . SER A 1 411 ? -1.831 -19.455 11.077 1.00 85.31 411 SER A CA 1
ATOM 3158 C C . SER A 1 411 ? -2.351 -20.720 11.742 1.00 85.31 411 SER A C 1
ATOM 3160 O O . SER A 1 411 ? -2.869 -21.616 11.077 1.00 85.31 411 SER A O 1
ATOM 3162 N N . ALA A 1 412 ? -2.247 -20.774 13.070 1.00 88.69 412 ALA A N 1
ATOM 3163 C CA . ALA A 1 412 ? -2.857 -21.846 13.840 1.00 88.69 412 ALA A CA 1
ATOM 3164 C C . ALA A 1 412 ? -4.364 -21.908 13.547 1.00 88.69 412 ALA A C 1
ATOM 3166 O O . ALA A 1 412 ? -5.030 -20.872 13.475 1.00 88.69 412 ALA A O 1
ATOM 3167 N N . ALA A 1 413 ? -4.892 -23.119 13.374 1.00 92.31 413 ALA A N 1
ATOM 3168 C CA . ALA A 1 413 ? -6.326 -23.333 13.233 1.00 92.31 413 ALA A CA 1
ATOM 3169 C C . ALA A 1 413 ? -7.076 -22.846 14.482 1.00 92.31 413 ALA A C 1
ATOM 3171 O O . ALA A 1 413 ? -6.523 -22.818 15.583 1.00 92.31 413 ALA A O 1
ATOM 3172 N N . ALA A 1 414 ? -8.340 -22.472 14.307 1.00 89.75 414 ALA A N 1
ATOM 3173 C CA . ALA A 1 414 ? -9.235 -22.154 15.409 1.00 89.75 414 ALA A CA 1
ATOM 3174 C C . ALA A 1 414 ? -9.291 -23.302 16.434 1.00 89.75 414 ALA A C 1
ATOM 3176 O O . ALA A 1 414 ? -9.682 -24.423 16.104 1.00 89.75 414 ALA A O 1
ATOM 3177 N N . ASP A 1 415 ? -8.941 -23.007 17.689 1.00 89.25 415 ASP A N 1
ATOM 3178 C CA . ASP A 1 415 ? -9.084 -23.936 18.813 1.00 89.25 415 ASP A CA 1
ATOM 3179 C C . ASP A 1 415 ? -10.300 -23.568 19.679 1.00 89.25 415 ASP A C 1
ATOM 3181 O O . ASP A 1 415 ? -10.253 -22.751 20.609 1.00 89.25 415 ASP A O 1
ATOM 3185 N N . GLY A 1 416 ? -11.422 -24.212 19.364 1.00 91.62 416 GLY A N 1
ATOM 3186 C CA . GLY A 1 416 ? -12.686 -24.030 20.064 1.00 91.62 416 GLY A CA 1
ATOM 3187 C C . GLY A 1 416 ? -13.437 -22.751 19.665 1.00 91.62 416 GLY A C 1
ATOM 3188 O O . GLY A 1 416 ? -13.180 -22.168 18.609 1.00 91.62 416 GLY A O 1
ATOM 3189 N N . PRO A 1 417 ? -14.422 -22.335 20.479 1.00 94.25 417 PRO A N 1
ATOM 3190 C CA . PRO A 1 417 ? -15.351 -21.266 20.122 1.00 94.25 417 PRO A CA 1
ATOM 3191 C C . PRO A 1 417 ? -14.704 -19.870 20.195 1.00 94.25 417 PRO A C 1
ATOM 3193 O O . PRO A 1 417 ? -13.836 -19.626 21.040 1.00 94.25 417 PRO A O 1
ATOM 3196 N N . LEU A 1 418 ? -15.150 -18.946 19.331 1.00 95.31 418 LEU A N 1
ATOM 3197 C CA . LEU A 1 418 ? -14.629 -17.572 19.222 1.00 95.31 418 LEU A CA 1
ATOM 3198 C C . LEU A 1 418 ? -14.740 -16.798 20.547 1.00 95.31 418 LEU A C 1
ATOM 3200 O O . LEU A 1 418 ? -13.916 -15.938 20.842 1.00 95.31 418 LEU A O 1
ATOM 3204 N N . GLU A 1 419 ? -15.723 -17.123 21.383 1.00 95.75 419 GLU A N 1
ATOM 3205 C CA . GLU A 1 419 ? -15.948 -16.533 22.704 1.00 95.75 419 GLU A CA 1
ATOM 3206 C C . GLU A 1 419 ? -14.724 -16.655 23.613 1.00 95.75 419 GLU A C 1
ATOM 3208 O O . GLU A 1 419 ? -14.524 -15.814 24.486 1.00 95.75 419 GLU A O 1
ATOM 3213 N N . ARG A 1 420 ? -13.859 -17.655 23.391 1.00 95.00 420 ARG A N 1
ATOM 3214 C CA . ARG A 1 420 ? -12.582 -17.747 24.106 1.00 95.00 420 ARG A CA 1
ATOM 3215 C C . ARG A 1 420 ? -11.679 -16.557 23.802 1.00 95.00 420 ARG A C 1
ATOM 3217 O O . ARG A 1 420 ? -10.957 -16.138 24.695 1.00 95.00 420 ARG A O 1
ATOM 3224 N N . ALA A 1 421 ? -11.722 -16.003 22.594 1.00 96.00 421 ALA A N 1
ATOM 3225 C CA . ALA A 1 421 ? -10.955 -14.821 22.216 1.00 96.00 421 ALA A CA 1
ATOM 3226 C C . ALA A 1 421 ? -11.583 -13.508 22.716 1.00 96.00 421 ALA A C 1
ATOM 3228 O O . ALA A 1 421 ? -10.958 -12.459 22.580 1.00 96.00 421 ALA A O 1
ATOM 3229 N N . LEU A 1 422 ? -12.792 -13.526 23.298 1.00 97.00 422 LEU A N 1
ATOM 3230 C CA . LEU A 1 422 ? -13.420 -12.319 23.835 1.00 97.00 422 LEU A CA 1
ATOM 3231 C C . LEU A 1 422 ? -12.598 -11.789 25.016 1.00 97.00 422 LEU A C 1
ATOM 3233 O O . LEU A 1 422 ? -12.456 -12.447 26.047 1.00 97.00 422 LEU A O 1
ATOM 3237 N N . ARG A 1 423 ? -12.063 -10.580 24.860 1.00 94.50 423 ARG A N 1
ATOM 3238 C CA . ARG A 1 423 ? -11.216 -9.919 25.855 1.00 94.50 423 ARG A CA 1
ATOM 3239 C C . ARG A 1 423 ? -12.013 -8.968 26.732 1.00 94.50 423 ARG A C 1
ATOM 3241 O O . ARG A 1 423 ? -11.819 -8.925 27.943 1.00 94.50 423 ARG A O 1
ATOM 3248 N N . ALA A 1 424 ? -12.875 -8.175 26.107 1.00 95.19 424 ALA A N 1
ATOM 3249 C CA . ALA A 1 424 ? -13.640 -7.131 26.768 1.00 95.19 424 ALA A CA 1
ATOM 3250 C C . ALA A 1 424 ? -14.861 -6.743 25.930 1.00 95.19 424 ALA A C 1
ATOM 3252 O O . ALA A 1 424 ? -15.067 -7.233 24.817 1.00 95.19 424 ALA A O 1
ATOM 3253 N N . ARG A 1 425 ? -15.655 -5.815 26.458 1.00 96.19 425 ARG A N 1
ATOM 3254 C CA . ARG A 1 425 ? -16.623 -5.046 25.679 1.00 96.19 425 ARG A CA 1
ATOM 3255 C C . ARG A 1 425 ? -16.327 -3.564 25.877 1.00 96.19 425 ARG A C 1
ATOM 3257 O O . ARG A 1 425 ? -15.938 -3.159 26.975 1.00 96.19 425 ARG A O 1
ATOM 3264 N N . ARG A 1 426 ? -16.420 -2.774 24.809 1.00 95.00 426 ARG A N 1
ATOM 3265 C CA . ARG A 1 426 ? -16.111 -1.340 24.814 1.00 95.00 426 ARG A CA 1
ATOM 3266 C C . ARG A 1 426 ? -17.204 -0.578 24.066 1.00 95.00 426 ARG A C 1
ATOM 3268 O O . ARG A 1 426 ? -17.550 -0.982 22.958 1.00 95.00 426 ARG A O 1
ATOM 3275 N N . PRO A 1 427 ? -17.715 0.540 24.611 1.00 97.06 427 PRO A N 1
ATOM 3276 C CA . PRO A 1 427 ? -18.586 1.429 23.854 1.00 97.06 427 PRO A CA 1
ATOM 3277 C C . PRO A 1 427 ? -17.866 1.947 22.602 1.00 97.06 427 PRO A C 1
ATOM 3279 O O . PRO A 1 427 ? -16.832 2.603 22.726 1.00 97.06 427 PRO A O 1
ATOM 3282 N N . ALA A 1 428 ? -18.414 1.679 21.416 1.00 97.62 428 ALA A N 1
ATOM 3283 C CA . ALA A 1 428 ? -17.919 2.212 20.145 1.00 97.62 428 ALA A CA 1
ATOM 3284 C C . ALA A 1 428 ? -19.060 2.835 19.327 1.00 97.62 428 ALA A C 1
ATOM 3286 O O . ALA A 1 428 ? -20.210 2.411 19.440 1.00 97.62 428 ALA A O 1
ATOM 3287 N N . TYR A 1 429 ? -18.763 3.879 18.551 1.00 97.38 429 TYR A N 1
ATOM 3288 C CA . TYR A 1 429 ? -19.774 4.683 17.857 1.00 97.38 429 TYR A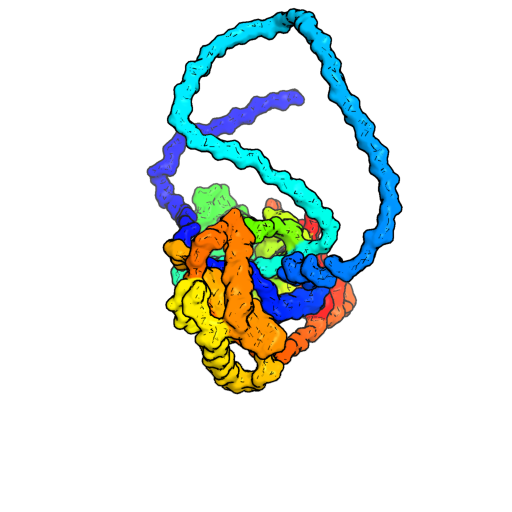 CA 1
ATOM 3289 C C . TYR A 1 429 ? -19.739 4.485 16.339 1.00 97.38 429 TYR A C 1
ATOM 3291 O O . TYR A 1 429 ? -18.814 4.952 15.682 1.00 97.38 429 TYR A O 1
ATOM 3299 N N . PHE A 1 430 ? -20.8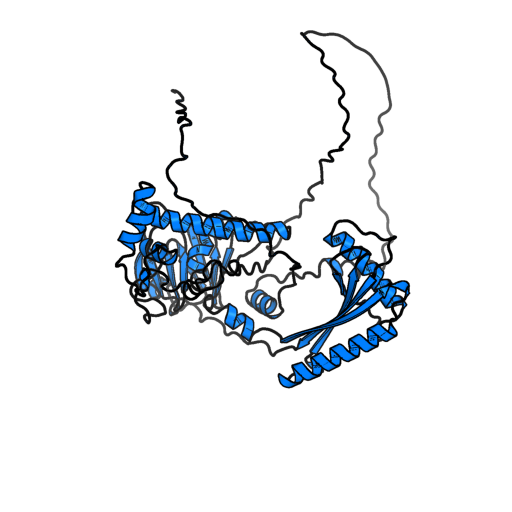01 3.901 15.777 1.00 94.50 430 PHE A N 1
ATOM 3300 C CA . PHE A 1 430 ? -20.912 3.570 14.346 1.00 94.50 430 PHE A CA 1
ATOM 3301 C C . PHE A 1 430 ? -21.937 4.430 13.575 1.00 94.50 430 PHE A C 1
ATOM 3303 O O . PHE A 1 430 ? -22.468 4.006 12.553 1.00 94.50 430 PHE A O 1
ATOM 3310 N N . GLY A 1 431 ? -22.251 5.643 14.054 1.00 85.38 431 GLY A N 1
ATOM 3311 C CA . GLY A 1 431 ? -23.096 6.601 13.317 1.00 85.38 431 GLY A CA 1
ATOM 3312 C C . GLY A 1 431 ? -24.504 6.854 13.862 1.00 85.38 431 GLY A C 1
ATOM 3313 O O . GLY A 1 431 ? -25.299 7.501 13.184 1.00 85.38 431 GLY A O 1
ATOM 3314 N N . GLY A 1 432 ? -24.815 6.398 15.078 1.00 88.75 432 GLY A N 1
ATOM 3315 C CA . GLY A 1 432 ? -26.083 6.711 15.747 1.00 88.75 432 GLY A CA 1
ATOM 3316 C C . GLY A 1 432 ? -25.923 6.877 17.253 1.00 88.75 432 GLY A C 1
ATOM 3317 O O . GLY A 1 432 ? -26.001 7.988 17.775 1.00 88.75 432 GLY A O 1
ATOM 3318 N N . ARG A 1 433 ? -25.646 5.773 17.945 1.00 92.81 433 ARG A N 1
ATOM 3319 C CA . ARG A 1 433 ? -25.345 5.724 19.382 1.00 92.81 433 ARG A CA 1
ATOM 3320 C C . ARG A 1 433 ? -24.046 4.954 19.608 1.00 92.81 433 ARG A C 1
ATOM 3322 O O . ARG A 1 433 ? -23.511 4.360 18.676 1.00 92.81 433 ARG A O 1
ATOM 3329 N N . PHE A 1 434 ? -23.567 4.954 20.846 1.00 96.75 434 PHE A N 1
ATOM 3330 C CA . PHE A 1 434 ? -22.568 3.973 21.250 1.00 96.75 434 PHE A CA 1
ATOM 3331 C C . PHE A 1 434 ? -23.225 2.602 21.394 1.00 96.75 434 PHE A C 1
ATOM 3333 O O . PHE A 1 434 ? -24.245 2.477 22.075 1.00 96.75 434 PHE A O 1
ATOM 3340 N N . ASP A 1 435 ? -22.622 1.594 20.778 1.00 96.06 435 ASP A N 1
ATOM 3341 C CA . ASP A 1 435 ? -22.964 0.195 20.981 1.00 96.06 435 ASP A CA 1
ATOM 3342 C C . ASP A 1 435 ? -21.912 -0.451 21.889 1.00 96.06 435 ASP A C 1
ATOM 3344 O O . ASP A 1 435 ? -20.708 -0.199 21.764 1.00 96.06 435 ASP A O 1
ATOM 3348 N N . ASP A 1 436 ? -22.367 -1.283 22.824 1.00 97.06 436 ASP A N 1
ATOM 3349 C CA . ASP A 1 436 ? -21.481 -2.079 23.668 1.00 97.06 436 ASP A CA 1
ATOM 3350 C C . ASP A 1 436 ? -20.841 -3.179 22.813 1.00 97.06 436 ASP A C 1
ATOM 3352 O O . ASP A 1 436 ? -21.468 -4.197 22.522 1.00 97.06 436 ASP A O 1
ATOM 3356 N N . THR A 1 437 ? -19.623 -2.931 22.334 1.00 98.25 437 THR A N 1
ATOM 3357 C CA . THR A 1 437 ? -19.020 -3.666 21.217 1.00 98.25 437 THR A CA 1
ATOM 3358 C C . THR A 1 437 ? -18.040 -4.717 21.737 1.00 98.25 437 THR A C 1
ATOM 3360 O O . THR A 1 437 ? -17.157 -4.366 22.524 1.00 98.25 437 THR A O 1
ATOM 3363 N N . PRO A 1 438 ? -18.153 -5.999 21.335 1.00 98.12 438 PRO A N 1
ATOM 3364 C CA . PRO A 1 438 ? -17.188 -7.022 21.720 1.00 98.12 438 PRO A CA 1
ATOM 3365 C C . PRO A 1 438 ? -15.797 -6.694 21.169 1.00 98.12 438 PRO A C 1
ATOM 3367 O O . PRO A 1 438 ? -15.641 -6.325 20.003 1.00 98.12 438 PRO A O 1
ATOM 3370 N N . VAL A 1 439 ? -14.792 -6.849 22.027 1.00 97.81 439 VAL A N 1
ATOM 3371 C CA . VAL A 1 439 ? -13.378 -6.679 21.701 1.00 97.81 439 VAL A CA 1
ATOM 3372 C C . VAL A 1 439 ? -12.697 -8.033 21.833 1.00 97.81 439 VAL A C 1
ATOM 3374 O O . VAL A 1 439 ? -12.654 -8.601 22.928 1.00 97.81 439 VAL A O 1
ATOM 3377 N N . TYR A 1 440 ? -12.174 -8.547 20.727 1.00 97.44 440 TYR A N 1
ATOM 3378 C CA . TYR A 1 440 ? -11.459 -9.816 20.668 1.00 97.44 440 TYR A CA 1
ATOM 3379 C C . TYR A 1 440 ? -9.946 -9.603 20.712 1.00 97.44 440 TYR A C 1
ATOM 3381 O O . TYR A 1 440 ? -9.426 -8.626 20.174 1.00 97.44 440 TYR A O 1
ATOM 3389 N N . ASP A 1 441 ? -9.253 -10.540 21.346 1.00 95.12 441 ASP A N 1
ATOM 3390 C CA . ASP A 1 441 ? -7.798 -10.647 21.345 1.00 95.12 441 ASP A CA 1
ATOM 3391 C C . ASP A 1 441 ? -7.330 -11.375 20.075 1.00 95.12 441 ASP A C 1
ATOM 3393 O O . ASP A 1 441 ? -7.611 -12.564 19.897 1.00 95.12 441 ASP A O 1
ATOM 3397 N N . GLY A 1 442 ? -6.634 -10.657 19.189 1.00 94.00 442 GLY A N 1
ATOM 3398 C CA . GLY A 1 442 ? -6.148 -11.161 17.901 1.00 94.00 442 GLY A CA 1
ATOM 3399 C C . GLY A 1 442 ? -5.207 -12.361 18.013 1.00 94.00 442 GLY A C 1
ATOM 3400 O O . GLY A 1 442 ? -5.239 -13.251 17.156 1.00 94.00 442 GLY A O 1
ATOM 3401 N N . ASP A 1 443 ? -4.443 -12.461 19.107 1.00 92.38 443 ASP A N 1
ATOM 3402 C CA . ASP A 1 443 ? -3.526 -13.583 19.354 1.00 92.38 443 ASP A CA 1
ATOM 3403 C C . ASP A 1 443 ? -4.283 -14.889 19.653 1.00 92.38 443 ASP A C 1
ATOM 3405 O O . ASP A 1 443 ? -3.743 -15.986 19.499 1.00 92.38 443 ASP A O 1
ATOM 3409 N N . ARG A 1 444 ? -5.555 -14.784 20.055 1.00 94.62 444 ARG A N 1
ATOM 3410 C CA . ARG A 1 444 ? -6.424 -15.919 20.403 1.00 94.62 444 ARG A CA 1
ATOM 3411 C C . ARG A 1 444 ? -7.391 -16.299 19.283 1.00 94.62 444 ARG A C 1
ATOM 3413 O O . ARG A 1 444 ? -8.151 -17.253 19.445 1.00 94.62 444 ARG A O 1
ATOM 3420 N N . ILE A 1 445 ? -7.366 -15.572 18.165 1.00 95.56 445 ILE A N 1
ATOM 3421 C CA . ILE A 1 445 ? -8.153 -15.883 16.970 1.00 95.56 445 ILE A CA 1
ATOM 3422 C C . ILE A 1 445 ? -7.327 -16.781 16.047 1.00 95.56 445 ILE A C 1
ATOM 3424 O O . ILE A 1 445 ? -6.229 -16.407 15.615 1.00 95.56 445 ILE A O 1
ATOM 3428 N N . GLY A 1 446 ? -7.881 -17.952 15.734 1.00 94.94 446 GLY A N 1
ATOM 3429 C CA . GLY A 1 446 ? -7.292 -18.938 14.828 1.00 94.94 446 GLY A CA 1
ATOM 3430 C C . GLY A 1 446 ? -8.018 -19.016 13.485 1.00 94.94 446 GLY A C 1
ATOM 3431 O O . GLY A 1 446 ? -9.126 -18.502 13.322 1.00 94.94 446 GLY A O 1
ATOM 3432 N N . ALA A 1 447 ? -7.374 -19.643 12.504 1.00 95.19 447 ALA A N 1
ATOM 3433 C CA . ALA A 1 447 ? -7.910 -19.770 11.155 1.00 95.19 447 ALA A CA 1
ATOM 3434 C C . ALA A 1 447 ? -9.257 -20.517 11.149 1.00 95.19 447 ALA A C 1
ATOM 3436 O O . ALA A 1 447 ? -9.385 -21.578 11.766 1.00 95.19 447 ALA A O 1
ATOM 3437 N N . GLY A 1 448 ? -10.247 -19.963 10.448 1.00 95.12 448 GLY A N 1
ATOM 3438 C CA . GLY A 1 448 ? -11.634 -20.431 10.383 1.00 95.12 448 GLY A CA 1
ATOM 3439 C C . GLY A 1 448 ? -12.584 -19.773 11.392 1.00 95.12 448 GLY A C 1
ATOM 3440 O O . GLY A 1 448 ? -13.792 -19.989 11.318 1.00 95.12 448 GLY A O 1
ATOM 3441 N N . HIS A 1 449 ? -12.091 -18.961 12.336 1.00 97.50 449 HIS A N 1
ATOM 3442 C CA . HIS A 1 449 ? -12.976 -18.143 13.173 1.00 97.50 449 HIS A CA 1
ATOM 3443 C C . HIS A 1 449 ? -13.655 -17.053 12.340 1.00 97.50 449 HIS A C 1
ATOM 3445 O O . HIS A 1 449 ? -12.985 -16.302 11.632 1.00 97.50 449 HIS A O 1
ATOM 3451 N N . VAL A 1 450 ? -14.978 -16.935 12.492 1.00 97.38 450 VAL A N 1
ATOM 3452 C CA . VAL A 1 450 ? -15.815 -15.918 11.841 1.00 97.38 450 VAL A CA 1
ATOM 3453 C C . VAL A 1 450 ? -16.354 -14.948 12.885 1.00 97.38 450 VAL A C 1
ATOM 3455 O O . VAL A 1 450 ? -16.957 -15.357 13.874 1.00 97.38 450 VAL A O 1
ATOM 3458 N N . ILE A 1 451 ? -16.159 -13.657 12.646 1.00 98.06 451 ILE A N 1
ATOM 3459 C CA . ILE A 1 451 ? -16.504 -12.559 13.544 1.00 98.06 451 ILE A CA 1
ATOM 3460 C C . ILE A 1 451 ? -17.543 -11.684 12.850 1.00 98.06 451 ILE A C 1
ATOM 3462 O O . ILE A 1 451 ? -17.296 -11.156 11.766 1.00 98.06 451 ILE A O 1
ATOM 3466 N N . HIS A 1 452 ? -18.702 -11.503 13.476 1.00 97.69 452 HIS A N 1
ATOM 3467 C CA . HIS A 1 452 ? -19.770 -10.649 12.956 1.00 97.69 452 HIS A CA 1
ATOM 3468 C C . HIS A 1 452 ? -19.735 -9.267 13.610 1.00 97.69 452 HIS A C 1
ATOM 3470 O O . HIS A 1 452 ? -19.571 -9.153 14.825 1.00 97.69 452 HIS A O 1
ATOM 3476 N N . GLY A 1 453 ? -19.888 -8.220 12.799 1.00 96.00 453 GLY A N 1
ATOM 3477 C CA . GLY A 1 453 ? -19.920 -6.841 13.270 1.00 96.00 453 GLY A CA 1
ATOM 3478 C C . GLY A 1 453 ? -21.264 -6.433 13.899 1.00 96.00 453 GLY A C 1
ATOM 3479 O O . GLY A 1 453 ? -22.299 -7.015 13.565 1.00 96.00 453 GLY A O 1
ATOM 3480 N N . PRO A 1 454 ? -21.292 -5.392 14.757 1.00 97.25 454 PRO A N 1
ATOM 3481 C CA . PRO A 1 454 ? -20.147 -4.578 15.159 1.00 97.25 454 PRO A CA 1
ATOM 3482 C C . PRO A 1 454 ? -19.203 -5.327 16.102 1.00 97.25 454 PRO A C 1
ATOM 3484 O O . PRO A 1 454 ? -19.633 -5.892 17.107 1.00 97.25 454 PRO A O 1
ATOM 3487 N N . ALA A 1 455 ? -17.910 -5.308 15.788 1.00 98.12 455 ALA A N 1
ATOM 3488 C CA . ALA A 1 455 ? -16.872 -5.945 16.590 1.00 98.12 455 ALA A CA 1
ATOM 3489 C C . ALA A 1 455 ? -15.523 -5.250 16.388 1.00 98.12 455 ALA A C 1
ATOM 3491 O O . ALA A 1 455 ? -15.275 -4.621 15.357 1.00 98.12 455 ALA A O 1
ATOM 3492 N N . ILE A 1 456 ? -14.641 -5.384 17.375 1.00 98.06 456 ILE A N 1
ATOM 3493 C CA . ILE A 1 456 ? -13.265 -4.895 17.301 1.00 98.06 456 ILE A CA 1
ATOM 3494 C C . ILE A 1 456 ? -12.321 -6.066 17.555 1.00 98.06 456 ILE A C 1
ATOM 3496 O O . ILE A 1 456 ? -12.515 -6.824 18.502 1.00 98.06 456 ILE A O 1
ATOM 3500 N N . VAL A 1 457 ? -11.283 -6.196 16.734 1.00 97.06 457 VAL A N 1
ATOM 3501 C CA . VAL A 1 457 ? -10.173 -7.122 16.979 1.00 97.06 457 VAL A CA 1
ATOM 3502 C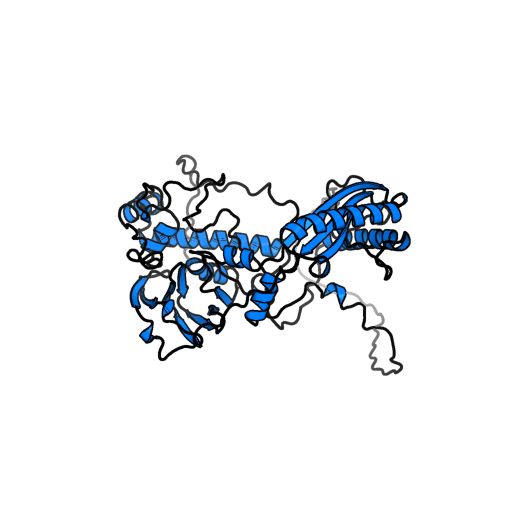 C . VAL A 1 457 ? -8.927 -6.313 17.301 1.00 97.06 457 VAL A C 1
ATOM 3504 O O . VAL A 1 457 ? -8.499 -5.470 16.511 1.00 97.06 457 VAL A O 1
ATOM 3507 N N . GLU A 1 458 ? -8.354 -6.554 18.474 1.00 94.94 458 GLU A N 1
ATOM 3508 C CA . GLU A 1 458 ? -7.087 -5.964 18.893 1.00 94.94 458 GLU A CA 1
ATOM 3509 C C . GLU A 1 458 ? -5.957 -6.937 18.568 1.00 94.94 458 GLU A C 1
ATOM 3511 O O . GLU A 1 458 ? -5.730 -7.908 19.284 1.00 94.94 458 GLU A O 1
ATOM 3516 N N . GLU A 1 459 ? -5.249 -6.664 17.477 1.00 92.38 459 GLU A N 1
ATOM 3517 C CA . GLU A 1 459 ? -3.948 -7.267 17.203 1.00 92.38 459 GLU A CA 1
ATOM 3518 C C . GLU A 1 459 ? -2.867 -6.485 17.955 1.00 92.38 459 GLU A C 1
ATOM 3520 O O . GLU A 1 459 ? -3.048 -5.316 18.313 1.00 92.38 459 GLU A O 1
ATOM 3525 N N . ARG A 1 460 ? -1.688 -7.085 18.148 1.00 86.56 460 ARG A N 1
ATOM 3526 C CA . ARG A 1 460 ? -0.615 -6.435 18.917 1.00 86.56 460 ARG A CA 1
ATOM 3527 C C . ARG A 1 460 ? -0.271 -5.029 18.415 1.00 86.56 460 ARG A C 1
ATOM 3529 O O . ARG A 1 460 ? -0.006 -4.150 19.230 1.00 86.56 460 ARG A O 1
ATOM 3536 N N . PHE A 1 461 ? -0.280 -4.803 17.101 1.00 83.81 461 PHE A N 1
ATOM 3537 C CA . PHE A 1 461 ? 0.161 -3.544 16.482 1.00 83.81 461 PHE A CA 1
ATOM 3538 C C . PHE A 1 461 ? -0.911 -2.835 15.635 1.00 83.81 461 PHE A C 1
ATOM 3540 O O . PHE A 1 461 ? -0.617 -1.815 15.017 1.00 83.81 461 PHE A O 1
ATOM 3547 N N . THR A 1 462 ? -2.142 -3.349 15.576 1.00 89.12 462 THR A N 1
ATOM 3548 C CA . THR A 1 462 ? -3.252 -2.722 14.838 1.00 89.12 462 THR A CA 1
ATOM 3549 C C . THR A 1 462 ? -4.582 -3.021 15.505 1.00 89.12 462 THR A C 1
ATOM 3551 O O . THR A 1 462 ? -4.706 -3.937 16.312 1.00 89.12 462 THR A O 1
ATOM 3554 N N . THR A 1 463 ? -5.598 -2.245 15.159 1.00 93.69 463 THR A N 1
ATOM 3555 C CA . THR A 1 463 ? -6.968 -2.514 15.566 1.00 93.69 463 THR A CA 1
ATOM 3556 C C . THR A 1 463 ? -7.829 -2.638 14.325 1.00 93.69 463 THR A C 1
ATOM 3558 O O . THR A 1 463 ? -7.827 -1.756 13.470 1.00 93.69 463 THR A O 1
ATOM 3561 N N . ILE A 1 464 ? -8.557 -3.743 14.222 1.00 96.62 464 ILE A N 1
ATOM 3562 C CA . ILE A 1 464 ? -9.441 -4.034 13.098 1.00 96.62 464 ILE A CA 1
ATOM 3563 C C . ILE A 1 464 ? -10.862 -3.747 13.553 1.00 96.62 464 ILE A C 1
ATOM 3565 O O . ILE A 1 464 ? -11.325 -4.303 14.550 1.00 96.62 464 ILE A O 1
ATOM 3569 N N . VAL A 1 465 ? -11.549 -2.868 12.829 1.00 97.31 465 VAL A N 1
ATOM 3570 C CA . VAL A 1 465 ? -12.936 -2.510 13.126 1.00 97.31 465 VAL A CA 1
ATOM 3571 C C . VAL A 1 465 ? -13.845 -3.202 12.122 1.00 97.31 465 VAL A C 1
ATOM 3573 O O . VAL A 1 465 ? -13.779 -2.940 10.924 1.00 97.31 465 VAL A O 1
ATOM 3576 N N . ILE A 1 466 ? -14.718 -4.075 12.610 1.00 97.69 466 ILE A N 1
ATOM 3577 C CA . ILE A 1 466 ? -15.723 -4.760 11.799 1.00 97.69 466 ILE A CA 1
ATOM 3578 C C . ILE A 1 466 ? -17.028 -3.989 11.982 1.00 97.69 466 ILE A C 1
ATOM 3580 O O . ILE A 1 466 ? -17.617 -4.005 13.062 1.00 97.69 466 ILE A O 1
ATOM 3584 N N . GLN A 1 467 ? -17.445 -3.267 10.940 1.00 96.12 467 GLN A N 1
ATOM 3585 C CA . GLN A 1 467 ? -18.643 -2.421 10.970 1.00 96.12 467 GLN A CA 1
ATOM 3586 C C . GLN A 1 467 ? -19.924 -3.257 11.140 1.00 96.12 467 GLN A C 1
ATOM 3588 O O . GLN A 1 467 ? -19.936 -4.442 10.787 1.00 96.12 467 GLN A O 1
ATOM 3593 N N . PRO A 1 468 ? -21.021 -2.663 11.647 1.00 96.06 468 PRO A N 1
ATOM 3594 C CA . PRO A 1 468 ? -22.327 -3.315 11.665 1.00 96.06 468 PRO A CA 1
ATOM 3595 C C . PRO A 1 468 ? -22.701 -3.915 10.301 1.00 96.06 468 PRO A C 1
ATOM 3597 O O . PRO A 1 468 ? -22.626 -3.243 9.278 1.00 96.06 468 PRO A O 1
ATOM 3600 N N . GLY A 1 469 ? -23.117 -5.183 10.289 1.00 94.75 469 GLY A N 1
ATOM 3601 C CA . GLY A 1 469 ? -23.498 -5.902 9.066 1.00 94.75 469 GLY A CA 1
ATOM 3602 C C . GLY A 1 469 ? -22.337 -6.555 8.307 1.00 94.75 469 GLY A C 1
ATOM 3603 O O . GLY A 1 469 ? -22.590 -7.409 7.462 1.00 94.75 469 GLY A O 1
ATOM 3604 N N . HIS A 1 470 ? -21.082 -6.222 8.617 1.00 96.75 470 HIS A N 1
ATOM 3605 C CA . HIS A 1 470 ? -19.920 -6.891 8.026 1.00 96.75 470 HIS A CA 1
ATOM 3606 C C . HIS A 1 470 ? -19.583 -8.183 8.776 1.00 96.75 470 HIS A C 1
ATOM 3608 O O . HIS A 1 470 ? -19.960 -8.376 9.936 1.00 96.75 470 HIS A O 1
ATOM 3614 N N . SER A 1 471 ? -18.816 -9.056 8.130 1.00 97.75 471 SER A N 1
ATOM 3615 C CA . SER A 1 471 ? -18.207 -10.228 8.764 1.00 97.75 471 SER A CA 1
ATOM 3616 C C . SER A 1 471 ? -16.731 -10.315 8.413 1.00 97.75 471 SER A C 1
ATOM 3618 O O . SER A 1 471 ? -16.363 -9.973 7.294 1.00 97.75 471 SER A O 1
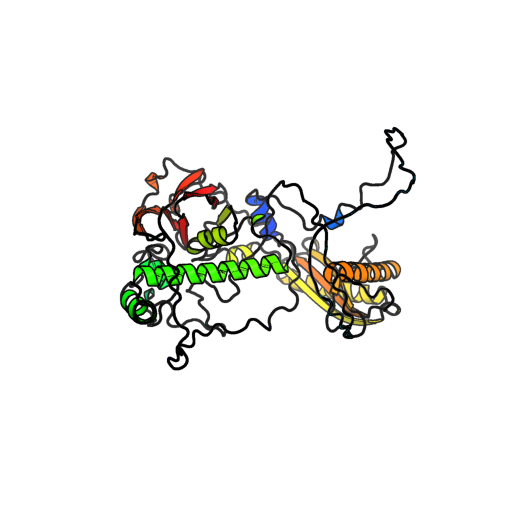ATOM 3620 N N . ALA A 1 472 ? -15.903 -10.803 9.331 1.00 97.75 472 ALA A N 1
ATOM 3621 C CA . ALA A 1 472 ? -14.500 -11.110 9.083 1.00 97.75 472 ALA A CA 1
ATOM 3622 C C . ALA A 1 472 ? -14.217 -12.584 9.375 1.00 97.75 472 ALA A C 1
ATOM 3624 O O . ALA A 1 472 ? -14.618 -13.078 10.423 1.00 97.75 472 ALA A O 1
ATOM 3625 N N . GLU A 1 473 ? -13.506 -13.265 8.486 1.00 97.31 473 GLU A N 1
ATOM 3626 C CA . GLU A 1 473 ? -12.977 -14.610 8.722 1.00 97.31 473 GLU A CA 1
ATOM 3627 C C . GLU A 1 473 ? -11.452 -14.559 8.720 1.00 97.31 473 GLU A C 1
ATOM 3629 O O . GLU A 1 473 ? -10.863 -13.934 7.838 1.00 97.31 473 GLU A O 1
ATOM 3634 N N . LEU A 1 474 ? -10.801 -15.196 9.696 1.00 95.62 474 LEU A N 1
ATOM 3635 C CA . LEU A 1 474 ? -9.351 -15.374 9.642 1.00 95.62 474 LEU A CA 1
ATOM 3636 C C . LEU A 1 474 ? -9.021 -16.576 8.754 1.00 95.62 474 LEU A C 1
ATOM 3638 O O . LEU A 1 474 ? -9.372 -17.705 9.087 1.00 95.62 474 LEU A O 1
ATOM 3642 N N . ASP A 1 475 ? -8.313 -16.358 7.652 1.00 92.50 475 ASP A N 1
ATOM 3643 C CA . ASP A 1 475 ? -7.865 -17.442 6.784 1.00 92.50 475 ASP A CA 1
ATOM 3644 C C . ASP A 1 475 ? -6.648 -18.198 7.365 1.00 92.50 475 ASP A C 1
ATOM 3646 O O . ASP A 1 475 ? -5.993 -17.781 8.328 1.00 92.50 475 ASP A O 1
ATOM 3650 N N . ARG A 1 476 ? -6.287 -19.324 6.737 1.00 91.06 476 ARG A N 1
ATOM 3651 C CA . ARG A 1 476 ? -5.100 -20.122 7.111 1.00 91.06 476 ARG A CA 1
ATOM 3652 C C . ARG A 1 476 ? -3.765 -19.395 6.925 1.00 91.06 476 ARG A C 1
ATOM 3654 O O . ARG A 1 476 ? -2.738 -19.861 7.406 1.00 91.06 476 ARG A O 1
ATOM 3661 N N . PHE A 1 477 ? -3.741 -18.274 6.215 1.00 88.00 477 PHE A N 1
ATOM 3662 C CA . PHE A 1 477 ? -2.532 -17.515 5.907 1.00 88.00 477 PHE A CA 1
ATOM 3663 C C . PHE A 1 477 ? -2.309 -16.325 6.836 1.00 88.00 477 PHE A C 1
ATOM 3665 O O . PHE A 1 477 ? -1.268 -15.669 6.719 1.00 88.00 477 PHE A O 1
ATOM 3672 N N . GLY A 1 478 ? -3.233 -16.099 7.771 1.00 89.81 478 GLY A N 1
ATOM 3673 C CA . GLY A 1 478 ? -3.179 -15.013 8.736 1.00 89.81 478 GLY A CA 1
ATOM 3674 C C . GLY A 1 478 ? -3.747 -13.706 8.207 1.00 89.81 478 GLY A C 1
ATOM 3675 O O . GLY A 1 478 ? -3.262 -12.648 8.604 1.00 89.81 478 GLY A O 1
ATOM 3676 N N . ASN A 1 479 ? -4.736 -13.755 7.316 1.00 91.69 479 ASN A N 1
ATOM 3677 C CA . ASN A 1 479 ? -5.471 -12.578 6.878 1.00 91.69 479 ASN A CA 1
ATOM 3678 C C . ASN A 1 479 ? -6.919 -12.623 7.344 1.00 91.69 479 ASN A C 1
ATOM 3680 O O . ASN A 1 479 ? -7.599 -13.631 7.182 1.00 91.69 479 ASN A O 1
ATOM 3684 N N . TYR A 1 480 ? -7.409 -11.495 7.839 1.00 95.00 480 TYR A N 1
ATOM 3685 C CA . TYR A 1 480 ? -8.835 -11.282 8.004 1.00 95.00 480 TYR A CA 1
ATOM 3686 C C . TYR A 1 480 ? -9.442 -10.914 6.652 1.00 95.00 480 TYR A C 1
ATOM 3688 O O . TYR A 1 480 ? -9.207 -9.819 6.134 1.00 95.00 480 TYR A O 1
ATOM 3696 N N . GLU A 1 481 ? -10.223 -11.824 6.082 1.00 96.19 481 GLU A N 1
ATOM 3697 C CA . GLU A 1 481 ? -11.096 -11.536 4.952 1.00 96.19 481 GLU A CA 1
ATOM 3698 C C . GLU A 1 481 ? -12.380 -10.911 5.494 1.00 96.19 481 GLU A C 1
ATOM 3700 O O . GLU A 1 481 ? -13.221 -11.606 6.065 1.00 96.19 481 GLU A O 1
ATOM 3705 N N . ILE A 1 482 ? -12.534 -9.593 5.338 1.00 96.69 482 ILE A N 1
ATOM 3706 C CA . ILE A 1 482 ? -13.762 -8.899 5.731 1.00 96.69 482 ILE A CA 1
ATOM 3707 C C . ILE A 1 482 ? -14.668 -8.696 4.520 1.00 96.69 482 ILE A C 1
ATOM 3709 O O . ILE A 1 482 ? -14.296 -8.075 3.523 1.00 96.69 482 ILE A O 1
ATOM 3713 N N . THR A 1 483 ? -15.878 -9.233 4.630 1.00 96.56 483 THR A N 1
ATOM 3714 C CA . THR A 1 483 ? -16.937 -9.138 3.631 1.00 96.56 483 THR A CA 1
ATOM 3715 C C . THR A 1 483 ? -17.928 -8.060 4.045 1.00 96.56 483 THR A C 1
ATOM 3717 O O . THR A 1 483 ? -18.421 -8.047 5.176 1.00 96.56 483 THR A O 1
ATOM 3720 N N . LEU A 1 484 ? -18.206 -7.153 3.111 1.00 93.38 484 LEU A N 1
ATOM 3721 C CA . LEU A 1 484 ? -19.172 -6.075 3.285 1.00 93.38 484 LEU A CA 1
ATOM 3722 C C . LEU A 1 484 ? -20.588 -6.553 2.925 1.00 93.38 484 LEU A C 1
ATOM 3724 O O . LEU A 1 484 ? -20.758 -7.369 2.008 1.00 93.38 484 LEU A O 1
ATOM 3728 N N . ALA A 1 485 ? -21.582 -6.023 3.646 1.00 78.12 485 ALA A N 1
ATOM 3729 C CA . ALA A 1 485 ? -23.000 -6.391 3.549 1.00 78.12 485 ALA A CA 1
ATOM 3730 C C . ALA A 1 485 ? -23.610 -6.103 2.177 1.00 78.12 485 ALA A C 1
ATOM 3732 O O . ALA A 1 485 ? -23.330 -5.036 1.583 1.00 78.12 485 ALA A O 1
#